Protein AF-0000000087721398 (afdb_homodimer)

Foldseek 3Di:
DPPPPPPPPPPPPPPPDPDPPVPPPVVVVVVVVVVVVVVVVQCVVPVCRVVVLVVQQAAQEEEQEEPDPLCDPCVLVVHDRRHYHYDYYQLSAAAQVPPSNVVSLLCNCPPNNHQEYEREYEAPRPLLLQLPDPPHPDDDVSVVVSVVLVVLCVVCVVVLVVDDSSVSSLLSSLLRQLLRLLNSCPHPSNQVCLVVVRNHFYFYWYAYSVVSDIDTQDDGDGHCVVQPHPPHDSVVSQLVSQQPQSVVVSHRRNPPPPPPVPPPPPPPDDDPDDPDPPPPPPDVPD/DPPPPPPPPPPPPPPDDPDPPVPPPVVVVVVVVVVVVVVVVQCVVPVCRVVVLVVQQAAQEEEQEEPDPLCDPCVLVVHDRRHYHYDYYQLSAAAQVPPSNVVSLLCNCPPNNHQEYEREYEAPRPLLLQLPDPPGPDDDVSVVVSVVLVVLCVVCVVVLVVDDSRVSSRLSSLLRQLLRLLNSCPHPSNQVCLVVVRNHFYFYWYAYSVVSDIDTQDDGDGHCVVQPNPPHDSVVSQLVSQQPQPVVVSHRRNPPPPPPPPPPPPPPDDDPDDPPPVPPPPPVPD

Structure (mmCIF, N/CA/C/O backbone):
data_AF-0000000087721398-model_v1
#
loop_
_entity.id
_entity.type
_entity.pdbx_description
1 polymer 'Carbonic anhydrase'
#
loop_
_atom_site.group_PDB
_atom_site.id
_atom_site.type_symbol
_atom_site.label_atom_id
_atom_site.label_alt_id
_atom_site.label_comp_id
_atom_site.label_asym_id
_atom_site.label_entity_id
_atom_site.label_seq_id
_atom_site.pdbx_PDB_ins_code
_atom_site.Cartn_x
_atom_site.Cartn_y
_atom_site.Cartn_z
_atom_site.occupancy
_atom_site.B_iso_or_equiv
_atom_site.auth_seq_id
_atom_site.auth_comp_id
_atom_site.auth_asym_id
_atom_site.auth_atom_id
_atom_site.pdbx_PDB_model_num
ATOM 1 N N . MET A 1 1 ? 74.062 40.688 -13.508 1 25.5 1 MET A N 1
ATOM 2 C CA . MET A 1 1 ? 72.938 41.281 -12.844 1 25.5 1 MET A CA 1
ATOM 3 C C . MET A 1 1 ? 71.625 40.719 -13.43 1 25.5 1 MET A C 1
ATOM 5 O O . MET A 1 1 ? 71.125 41.25 -14.422 1 25.5 1 MET A O 1
ATOM 9 N N . ALA A 1 2 ? 71.625 39.344 -13.547 1 29.17 2 ALA A N 1
ATOM 10 C CA . ALA A 1 2 ? 70.625 38.469 -14.156 1 29.17 2 ALA A CA 1
ATOM 11 C C . ALA A 1 2 ? 69.25 38.625 -13.516 1 29.17 2 ALA A C 1
ATOM 13 O O . ALA A 1 2 ? 69.125 38.5 -12.297 1 29.17 2 ALA A O 1
ATOM 14 N N . ARG A 1 3 ? 68.5 39.625 -14.047 1 23.67 3 ARG A N 1
ATOM 15 C CA . ARG A 1 3 ? 67.125 39.938 -13.648 1 23.67 3 ARG A CA 1
ATOM 16 C C . ARG A 1 3 ? 66.25 38.688 -13.609 1 23.67 3 ARG A C 1
ATOM 18 O O . ARG A 1 3 ? 66.062 38.031 -14.633 1 23.67 3 ARG A O 1
ATOM 25 N N . LYS A 1 4 ? 66.375 37.938 -12.516 1 28.09 4 LYS A N 1
ATOM 26 C CA . LYS A 1 4 ? 65.5 36.844 -12.07 1 28.09 4 LYS A CA 1
ATOM 27 C C . LYS A 1 4 ? 64 37.219 -12.195 1 28.09 4 LYS A C 1
ATOM 29 O O . LYS A 1 4 ? 63.562 38.156 -11.57 1 28.09 4 LYS A O 1
ATOM 34 N N . ARG A 1 5 ? 63.531 37.094 -13.477 1 26.2 5 ARG A N 1
ATOM 35 C CA . ARG A 1 5 ? 62.125 37.375 -13.703 1 26.2 5 ARG A CA 1
ATOM 36 C C . ARG A 1 5 ? 61.25 36.719 -12.633 1 26.2 5 ARG A C 1
ATOM 38 O O . ARG A 1 5 ? 61.406 35.531 -12.336 1 26.2 5 ARG A O 1
ATOM 45 N N . ALA A 1 6 ? 60.844 37.5 -11.641 1 27.28 6 ALA A N 1
ATOM 46 C CA . ALA A 1 6 ? 59.875 37.219 -10.594 1 27.28 6 ALA A CA 1
ATOM 47 C C . ALA A 1 6 ? 58.594 36.656 -11.172 1 27.28 6 ALA A C 1
ATOM 49 O O . ALA A 1 6 ? 57.812 37.375 -11.805 1 27.28 6 ALA A O 1
ATOM 50 N N . LYS A 1 7 ? 58.719 35.406 -11.875 1 27.97 7 LYS A N 1
ATOM 51 C CA . LYS A 1 7 ? 57.469 34.781 -12.312 1 27.97 7 LYS A CA 1
ATOM 52 C C . LYS A 1 7 ? 56.438 34.812 -11.203 1 27.97 7 LYS A C 1
ATOM 54 O O . LYS A 1 7 ? 56.656 34.312 -10.109 1 27.97 7 LYS A O 1
ATOM 59 N N . THR A 1 8 ? 55.719 35.938 -11.055 1 24.97 8 THR A N 1
ATOM 60 C CA . THR A 1 8 ? 54.562 36.062 -10.156 1 24.97 8 THR A CA 1
ATOM 61 C C . THR A 1 8 ? 53.625 34.844 -10.289 1 24.97 8 THR A C 1
ATOM 63 O O . THR A 1 8 ? 53.094 34.594 -11.359 1 24.97 8 THR A O 1
ATOM 66 N N . GLU A 1 9 ? 53.969 33.781 -9.68 1 24.67 9 GLU A N 1
ATOM 67 C CA . GLU A 1 9 ? 53.094 32.625 -9.523 1 24.67 9 GLU A CA 1
ATOM 68 C C . GLU A 1 9 ? 51.719 33.031 -9.039 1 24.67 9 GLU A C 1
ATOM 70 O O . GLU A 1 9 ? 51.562 33.5 -7.906 1 24.67 9 GLU A O 1
ATOM 75 N N . ALA A 1 10 ? 50.906 33.75 -9.859 1 26.8 10 ALA A N 1
ATOM 76 C CA . ALA A 1 10 ? 49.531 33.906 -9.391 1 26.8 10 ALA A CA 1
ATOM 77 C C . ALA A 1 10 ? 49 32.562 -8.906 1 26.8 10 ALA A C 1
ATOM 79 O O . ALA A 1 10 ? 49.031 31.562 -9.625 1 26.8 10 ALA A O 1
ATOM 80 N N . ALA A 1 11 ? 48.969 32.312 -7.629 1 25.45 11 ALA A N 1
ATOM 81 C CA . ALA A 1 11 ? 48.312 31.234 -6.93 1 25.45 11 ALA A CA 1
ATOM 82 C C . ALA A 1 11 ? 46.906 30.969 -7.512 1 25.45 11 ALA A C 1
ATOM 84 O O . ALA A 1 11 ? 46.062 31.875 -7.574 1 25.45 11 ALA A O 1
ATOM 85 N N . ALA A 1 12 ? 46.781 30.141 -8.492 1 30.55 12 ALA A N 1
ATOM 86 C CA . ALA A 1 12 ? 45.469 29.672 -8.945 1 30.55 12 ALA A CA 1
ATOM 87 C C . ALA A 1 12 ? 44.5 29.531 -7.77 1 30.55 12 ALA A C 1
ATOM 89 O O . ALA A 1 12 ? 44.781 28.797 -6.816 1 30.55 12 ALA A O 1
ATOM 90 N N . GLN A 1 13 ? 43.812 30.562 -7.289 1 24.61 13 GLN A N 1
ATOM 91 C CA . GLN A 1 13 ? 42.75 30.484 -6.305 1 24.61 13 GLN A CA 1
ATOM 92 C C . GLN A 1 13 ? 41.906 29.234 -6.535 1 24.61 13 GLN A C 1
ATOM 94 O O . GLN A 1 13 ? 41.375 29.031 -7.637 1 24.61 13 GLN A O 1
ATOM 99 N N . GLN A 1 14 ? 42.25 28.109 -5.957 1 26.94 14 GLN A N 1
ATOM 100 C CA . GLN A 1 14 ? 41.438 26.891 -5.926 1 26.94 14 GLN A CA 1
ATOM 101 C C . GLN A 1 14 ? 39.969 27.219 -5.688 1 26.94 14 GLN A C 1
ATOM 103 O O . GLN A 1 14 ? 39.594 27.781 -4.656 1 26.94 14 GLN A O 1
ATOM 108 N N . GLU A 1 15 ? 39.25 27.609 -6.711 1 31.16 15 GLU A N 1
ATOM 109 C CA . GLU A 1 15 ? 37.781 27.75 -6.551 1 31.16 15 GLU A CA 1
ATOM 110 C C . GLU A 1 15 ? 37.219 26.672 -5.621 1 31.16 15 GLU A C 1
ATOM 112 O O . GLU A 1 15 ? 37.594 25.5 -5.715 1 31.16 15 GLU A O 1
ATOM 117 N N . ALA A 1 16 ? 36.781 27.094 -4.391 1 32.25 16 ALA A N 1
ATOM 118 C CA . ALA A 1 16 ? 36.156 26.219 -3.402 1 32.25 16 ALA A CA 1
ATOM 119 C C . ALA A 1 16 ? 35.188 25.234 -4.07 1 32.25 16 ALA A C 1
ATOM 121 O O . ALA A 1 16 ? 34.531 25.578 -5.059 1 32.25 16 ALA A O 1
ATOM 122 N N . PRO A 1 17 ? 35.469 23.953 -3.9 1 33.12 17 PRO A N 1
ATOM 123 C CA . PRO A 1 17 ? 34.531 23 -4.492 1 33.12 17 PRO A CA 1
ATOM 124 C C . PRO A 1 17 ? 33.094 23.422 -4.277 1 33.12 17 PRO A C 1
ATOM 126 O O . PRO A 1 17 ? 32.781 24.156 -3.33 1 33.12 17 PRO A O 1
ATOM 129 N N . PRO A 1 18 ? 32.312 23.578 -5.305 1 34.03 18 PRO A N 1
ATOM 130 C CA . PRO A 1 18 ? 30.938 23.984 -5.035 1 34.03 18 PRO A CA 1
ATOM 131 C C . PRO A 1 18 ? 30.391 23.391 -3.738 1 34.03 18 PRO A C 1
ATOM 133 O O . PRO A 1 18 ? 30.844 22.328 -3.305 1 34.03 18 PRO A O 1
ATOM 136 N N . SER A 1 19 ? 30.172 24.188 -2.672 1 30.55 19 SER A N 1
ATOM 137 C CA . SER A 1 19 ? 29.641 23.828 -1.362 1 30.55 19 SER A CA 1
ATOM 138 C C . SER A 1 19 ? 28.625 22.703 -1.471 1 30.55 19 SER A C 1
ATOM 140 O O . SER A 1 19 ? 27.781 22.703 -2.367 1 30.55 19 SER A O 1
ATOM 142 N N . GLU A 1 20 ? 28.891 21.578 -0.904 1 34.34 20 GLU A N 1
ATOM 143 C CA . GLU A 1 20 ? 28.312 20.234 -0.76 1 34.34 20 GLU A CA 1
ATOM 144 C C . GLU A 1 20 ? 26.828 20.312 -0.43 1 34.34 20 GLU A C 1
ATOM 146 O O . GLU A 1 20 ? 26.094 19.328 -0.626 1 34.34 20 GLU A O 1
ATOM 151 N N . GLY A 1 21 ? 26.422 21.172 0.484 1 34.09 21 GLY A N 1
ATOM 152 C CA . GLY A 1 21 ? 25.188 21.141 1.258 1 34.09 21 GLY A CA 1
ATOM 153 C C . GLY A 1 21 ? 23.953 21.375 0.415 1 34.09 21 GLY A C 1
ATOM 154 O O . GLY A 1 21 ? 22.859 21.562 0.951 1 34.09 21 GLY A O 1
ATOM 155 N N . MET A 1 22 ? 24.125 22.047 -0.587 1 34.81 22 MET A N 1
ATOM 156 C CA . MET A 1 22 ? 22.891 22.344 -1.292 1 34.81 22 MET A CA 1
ATOM 157 C C . MET A 1 22 ? 22.125 21.047 -1.617 1 34.81 22 MET A C 1
ATOM 159 O O . MET A 1 22 ? 22.328 20.469 -2.68 1 34.81 22 MET A O 1
ATOM 163 N N . PHE A 1 23 ? 22.078 19.984 -0.719 1 39.59 23 PHE A N 1
ATOM 164 C CA . PHE A 1 23 ? 21.344 18.719 -0.655 1 39.59 23 PHE A CA 1
ATOM 165 C C . PHE A 1 23 ? 19.969 18.875 -1.292 1 39.59 23 PHE A C 1
ATOM 167 O O . PHE A 1 23 ? 19.359 19.938 -1.242 1 39.59 23 PHE A O 1
ATOM 174 N N . ASP A 1 24 ? 19.531 18 -2.262 1 48.53 24 ASP A N 1
ATOM 175 C CA . ASP A 1 24 ? 18.656 18 -3.436 1 48.53 24 ASP A CA 1
ATOM 176 C C . ASP A 1 24 ? 17.203 18.234 -3.041 1 48.53 24 ASP A C 1
ATOM 178 O O . ASP A 1 24 ? 16.469 17.297 -2.734 1 48.53 24 ASP A O 1
ATOM 182 N N . HIS A 1 25 ? 16.859 19.203 -2.203 1 59.44 25 HIS A N 1
ATOM 183 C CA . HIS A 1 25 ? 15.539 19.828 -2.225 1 59.44 25 HIS A CA 1
ATOM 184 C C . HIS A 1 25 ? 14.945 19.828 -3.631 1 59.44 25 HIS A C 1
ATOM 186 O O . HIS A 1 25 ? 13.727 19.891 -3.795 1 59.44 25 HIS A O 1
ATOM 192 N N . ARG A 1 26 ? 15.805 19.453 -4.422 1 66.25 26 ARG A N 1
ATOM 193 C CA . ARG A 1 26 ? 15.438 19.531 -5.832 1 66.25 26 ARG A CA 1
ATOM 194 C C . ARG A 1 26 ? 14.547 18.375 -6.227 1 66.25 26 ARG A C 1
ATOM 196 O O . ARG A 1 26 ? 13.625 18.531 -7.035 1 66.25 26 ARG A O 1
ATOM 203 N N . SER A 1 27 ? 14.805 17.281 -5.391 1 81.06 27 SER A N 1
ATOM 204 C CA . SER A 1 27 ? 14.023 16.125 -5.797 1 81.06 27 SER A CA 1
ATOM 205 C C . SER A 1 27 ? 12.562 16.266 -5.387 1 81.06 27 SER A C 1
ATOM 207 O O . SER A 1 27 ? 11.656 16.016 -6.188 1 81.06 27 SER A O 1
ATOM 209 N N . LEU A 1 28 ? 12.344 16.797 -4.18 1 87.25 28 LEU A N 1
ATOM 210 C CA . LEU A 1 28 ? 10.961 16.953 -3.764 1 87.25 28 LEU A CA 1
ATOM 211 C C . LEU A 1 28 ? 10.289 18.094 -4.535 1 87.25 28 LEU A C 1
ATOM 213 O O . LEU A 1 28 ? 9.117 17.984 -4.902 1 87.25 28 LEU A O 1
ATOM 217 N N . ASP A 1 29 ? 11.086 19.125 -4.727 1 89.62 29 ASP A N 1
ATOM 218 C CA . ASP A 1 29 ? 10.531 20.25 -5.473 1 89.62 29 ASP A CA 1
ATOM 219 C C . ASP A 1 29 ? 10.062 19.812 -6.859 1 89.62 29 ASP A C 1
ATOM 221 O O . ASP A 1 29 ? 9 20.219 -7.32 1 89.62 29 ASP A O 1
ATOM 225 N N . ARG A 1 30 ? 10.852 19.031 -7.457 1 91.12 30 ARG A N 1
ATOM 226 C CA . ARG A 1 30 ? 10.484 18.5 -8.766 1 91.12 30 ARG A CA 1
ATOM 227 C C . ARG A 1 30 ? 9.227 17.641 -8.672 1 91.12 30 ARG A C 1
ATOM 229 O O . ARG A 1 30 ? 8.359 17.703 -9.547 1 91.12 30 ARG A O 1
ATOM 236 N N . LEU A 1 31 ? 9.141 16.906 -7.641 1 94 31 LEU A N 1
ATOM 237 C CA . LEU A 1 31 ? 7.977 16.047 -7.43 1 94 31 LEU A CA 1
ATOM 238 C C . LEU A 1 31 ? 6.723 16.891 -7.211 1 94 31 LEU A C 1
ATOM 240 O O . LEU A 1 31 ? 5.66 16.578 -7.762 1 94 31 LEU A O 1
ATOM 244 N N . LEU A 1 32 ? 6.859 17.938 -6.414 1 94.81 32 LEU A N 1
ATOM 245 C CA . LEU A 1 32 ? 5.723 18.797 -6.145 1 94.81 32 LEU A CA 1
ATOM 246 C C . LEU A 1 32 ? 5.305 19.562 -7.402 1 94.81 32 LEU A C 1
ATOM 248 O O . LEU A 1 32 ? 4.117 19.812 -7.613 1 94.81 32 LEU A O 1
ATOM 252 N N . GLU A 1 33 ? 6.258 19.938 -8.18 1 95.31 33 GLU A N 1
ATOM 253 C CA . GLU A 1 33 ? 5.949 20.562 -9.469 1 95.31 33 GLU A CA 1
ATOM 254 C C . GLU A 1 33 ? 5.195 19.594 -10.375 1 95.31 33 GLU A C 1
ATOM 256 O O . GLU A 1 33 ? 4.258 20 -11.07 1 95.31 33 GLU A O 1
ATOM 261 N N . SER A 1 34 ? 5.633 18.375 -10.367 1 96.06 34 SER A N 1
ATOM 262 C CA . SER A 1 34 ? 4.934 17.344 -11.133 1 96.06 34 SER A CA 1
ATOM 263 C C . SER A 1 34 ? 3.494 17.188 -10.648 1 96.06 34 SER A C 1
ATOM 265 O O . SER A 1 34 ? 2.58 17.031 -11.461 1 96.06 34 SER A O 1
ATOM 267 N N . ASN A 1 35 ? 3.305 17.219 -9.391 1 97.44 35 ASN A N 1
ATOM 268 C CA . ASN A 1 35 ? 1.964 17.156 -8.82 1 97.44 35 ASN A CA 1
ATOM 269 C C . ASN A 1 35 ? 1.1 18.328 -9.297 1 97.44 35 ASN A C 1
ATOM 271 O O . ASN A 1 35 ? -0.054 18.125 -9.68 1 97.44 35 ASN A O 1
ATOM 275 N N . ARG A 1 36 ? 1.667 19.484 -9.273 1 97.19 36 ARG A N 1
ATOM 276 C CA . ARG A 1 36 ? 0.929 20.672 -9.719 1 97.19 36 ARG A CA 1
ATOM 277 C C . ARG A 1 36 ? 0.527 20.547 -11.18 1 97.19 36 ARG A C 1
ATOM 279 O O . ARG A 1 36 ? -0.594 20.906 -11.555 1 97.19 36 ARG A O 1
ATOM 286 N N . ARG A 1 37 ? 1.386 20.062 -11.961 1 96.88 37 ARG A N 1
ATOM 287 C CA . ARG A 1 37 ? 1.103 19.875 -13.383 1 96.88 37 ARG A CA 1
ATOM 288 C C . ARG A 1 37 ? 0 18.844 -13.594 1 96.88 37 ARG A C 1
ATOM 290 O O . ARG A 1 37 ? -0.886 19.047 -14.43 1 96.88 37 ARG A O 1
ATOM 297 N N . TRP A 1 38 ? 0.134 17.75 -12.852 1 96 38 TRP A N 1
ATOM 298 C CA . TRP A 1 38 ? -0.894 16.719 -12.938 1 96 38 TRP A CA 1
ATOM 299 C C . TRP A 1 38 ? -2.262 17.281 -12.562 1 96 38 TRP A C 1
ATOM 301 O O . TRP A 1 38 ? -3.24 17.078 -13.289 1 96 38 TRP A O 1
ATOM 311 N N . ALA A 1 39 ? -2.326 17.969 -11.469 1 96.62 39 ALA A N 1
ATOM 312 C CA . ALA A 1 39 ? -3.59 18.531 -11 1 96.62 39 ALA A CA 1
ATOM 313 C C . ALA A 1 39 ? -4.184 19.5 -12.031 1 96.62 39 ALA A C 1
ATOM 315 O O . ALA A 1 39 ? -5.379 19.438 -12.336 1 96.62 39 ALA A O 1
ATOM 316 N N . ALA A 1 40 ? -3.311 20.328 -12.547 1 96.81 40 ALA A N 1
ATOM 317 C CA . ALA A 1 40 ? -3.75 21.281 -13.57 1 96.81 40 ALA A CA 1
ATOM 318 C C . ALA A 1 40 ? -4.289 20.562 -14.797 1 96.81 40 ALA A C 1
ATOM 320 O O . ALA A 1 40 ? -5.293 20.984 -15.383 1 96.81 40 ALA A O 1
ATOM 321 N N . SER A 1 41 ? -3.65 19.5 -15.172 1 96.19 41 SER A N 1
ATOM 322 C CA . SER A 1 41 ? -4.066 18.75 -16.344 1 96.19 41 SER A CA 1
ATOM 323 C C . SER A 1 41 ? -5.426 18.078 -16.125 1 96.19 41 SER A C 1
ATOM 325 O O . SER A 1 41 ? -6.223 17.969 -17.062 1 96.19 41 SER A O 1
ATOM 327 N N . GLN A 1 42 ? -5.672 17.609 -14.938 1 94.56 42 GLN A N 1
ATOM 328 C CA . GLN A 1 42 ? -6.965 17.016 -14.625 1 94.56 42 GLN A CA 1
ATOM 329 C C . GLN A 1 42 ? -8.086 18.031 -14.734 1 94.56 42 GLN A C 1
ATOM 331 O O . GLN A 1 42 ? -9.148 17.75 -15.297 1 94.56 42 GLN A O 1
ATOM 336 N N . LEU A 1 43 ? -7.84 19.219 -14.211 1 95.06 43 LEU A N 1
ATOM 337 C CA . LEU A 1 43 ? -8.836 20.281 -14.242 1 95.06 43 LEU A CA 1
ATOM 338 C C . LEU A 1 43 ? -9.078 20.766 -15.672 1 95.06 43 LEU A C 1
ATOM 340 O O . LEU A 1 43 ? -10.195 21.125 -16.031 1 95.06 43 LEU A O 1
ATOM 344 N N . GLU A 1 44 ? -8.023 20.812 -16.453 1 96.75 44 GLU A N 1
ATOM 345 C CA . GLU A 1 44 ? -8.156 21.203 -17.844 1 96.75 44 GLU A CA 1
ATOM 346 C C . GLU A 1 44 ? -9.023 20.203 -18.609 1 96.75 44 GLU A C 1
ATOM 348 O O . GLU A 1 44 ? -9.836 20.594 -19.453 1 96.75 44 GLU A O 1
ATOM 353 N N . ALA A 1 45 ? -8.828 18.969 -18.281 1 94.88 45 ALA A N 1
ATOM 354 C CA . ALA A 1 45 ? -9.594 17.922 -18.953 1 94.88 45 ALA A CA 1
ATOM 355 C C . ALA A 1 45 ? -11.023 17.875 -18.438 1 94.88 45 ALA A C 1
ATOM 357 O O . ALA A 1 45 ? -11.961 17.625 -19.203 1 94.88 45 ALA A O 1
ATOM 358 N N . ASP A 1 46 ? -11.18 18.094 -17.156 1 95.56 46 ASP A N 1
ATOM 359 C CA . ASP A 1 46 ? -12.484 18.062 -16.484 1 95.56 46 ASP A CA 1
ATOM 360 C C . ASP A 1 46 ? -12.508 19.016 -15.289 1 95.56 46 ASP A C 1
ATOM 362 O O . ASP A 1 46 ? -12.078 18.641 -14.188 1 95.56 46 ASP A O 1
ATOM 366 N N . PRO A 1 47 ? -13.133 20.141 -15.375 1 95.56 47 PRO A N 1
ATOM 367 C CA . PRO A 1 47 ? -13.141 21.141 -14.305 1 95.56 47 PRO A CA 1
ATOM 368 C C . PRO A 1 47 ? -13.797 20.625 -13.023 1 95.56 47 PRO A C 1
ATOM 370 O O . PRO A 1 47 ? -13.602 21.203 -11.953 1 95.56 47 PRO A O 1
ATOM 373 N N . GLN A 1 48 ? -14.594 19.578 -13.234 1 95.31 48 GLN A N 1
ATOM 374 C CA . GLN A 1 48 ? -15.305 19.078 -12.07 1 95.31 48 GLN A CA 1
ATOM 375 C C . GLN A 1 48 ? -14.617 17.828 -11.508 1 95.31 48 GLN A C 1
ATOM 377 O O . GLN A 1 48 ? -15.164 17.156 -10.641 1 95.31 48 GLN A O 1
ATOM 382 N N . PHE A 1 49 ? -13.43 17.531 -11.977 1 93.69 49 PHE A N 1
ATOM 383 C CA . PHE A 1 49 ? -12.727 16.281 -11.656 1 93.69 49 PHE A CA 1
ATOM 384 C C . PHE A 1 49 ? -12.617 16.094 -10.148 1 93.69 49 PHE A C 1
ATOM 386 O O . PHE A 1 49 ? -13.047 15.078 -9.617 1 93.69 49 PHE A O 1
ATOM 393 N N . PHE A 1 50 ? -12.102 17.047 -9.422 1 94.75 50 PHE A N 1
ATOM 394 C CA . PHE A 1 50 ? -11.828 16.906 -7.996 1 94.75 50 PHE A CA 1
ATOM 395 C C . PHE A 1 50 ? -13.125 16.984 -7.188 1 94.75 50 PHE A C 1
ATOM 397 O O . PHE A 1 50 ? -13.25 16.328 -6.152 1 94.75 50 PHE A O 1
ATOM 404 N N . LYS A 1 51 ? -14.109 17.734 -7.625 1 93.38 51 LYS A N 1
ATOM 405 C CA . LYS A 1 51 ? -15.414 17.75 -6.965 1 93.38 51 LYS A CA 1
ATOM 406 C C . LYS A 1 51 ? -16.062 16.375 -6.984 1 93.38 51 LYS A C 1
ATOM 408 O O . LYS A 1 51 ? -16.578 15.906 -5.965 1 93.38 51 LYS A O 1
ATOM 413 N N . ARG A 1 52 ? -15.922 15.758 -8.086 1 92.12 52 ARG A N 1
ATOM 414 C CA . ARG A 1 52 ? -16.469 14.414 -8.219 1 92.12 52 ARG A CA 1
ATOM 415 C C . ARG A 1 52 ? -15.688 13.406 -7.383 1 92.12 52 ARG A C 1
ATOM 417 O O . ARG A 1 52 ? -16.266 12.484 -6.809 1 92.12 52 ARG A O 1
ATOM 424 N N . LEU A 1 53 ? -14.469 13.617 -7.348 1 91.5 53 LEU A N 1
ATOM 425 C CA . LEU A 1 53 ? -13.609 12.703 -6.598 1 91.5 53 LEU A CA 1
ATOM 426 C C . LEU A 1 53 ? -13.93 12.758 -5.109 1 91.5 53 LEU A C 1
ATOM 428 O O . LEU A 1 53 ? -13.977 11.719 -4.445 1 91.5 53 LEU A O 1
ATOM 432 N N . VAL A 1 54 ? -14.188 13.875 -4.578 1 90.06 54 VAL A N 1
ATOM 433 C CA . VAL A 1 54 ? -14.492 14.07 -3.164 1 90.06 54 VAL A CA 1
ATOM 434 C C . VAL A 1 54 ? -15.812 13.391 -2.824 1 90.06 54 VAL A C 1
ATOM 436 O O . VAL A 1 54 ? -15.961 12.805 -1.748 1 90.06 54 VAL A O 1
ATOM 439 N N . GLU A 1 55 ? -16.641 13.344 -3.744 1 86.44 55 GLU A N 1
ATOM 440 C CA . GLU A 1 55 ? -17.969 12.789 -3.516 1 86.44 55 GLU A CA 1
ATOM 441 C C . GLU A 1 55 ? -17.984 11.273 -3.723 1 86.44 55 GLU A C 1
ATOM 443 O O . GLU A 1 55 ? -18.859 10.578 -3.221 1 86.44 55 GLU A O 1
ATOM 448 N N . GLN A 1 56 ? -17.062 10.852 -4.445 1 76.38 56 GLN A N 1
ATOM 449 C CA . GLN A 1 56 ? -17.016 9.438 -4.809 1 76.38 56 GLN A CA 1
ATOM 450 C C . GLN A 1 56 ? -16.219 8.641 -3.779 1 76.38 56 GLN A C 1
ATOM 452 O O . GLN A 1 56 ? -14.984 8.727 -3.732 1 76.38 56 GLN A O 1
ATOM 457 N N . GLN A 1 57 ? -16.844 7.922 -2.906 1 68.44 57 GLN A N 1
ATOM 458 C CA . GLN A 1 57 ? -16.062 7.172 -1.929 1 68.44 57 GLN A CA 1
ATOM 459 C C . GLN A 1 57 ? -16.312 5.676 -2.049 1 68.44 57 GLN A C 1
ATOM 461 O O . GLN A 1 57 ? -16.078 4.922 -1.103 1 68.44 57 GLN A O 1
ATOM 466 N N . THR A 1 58 ? -16.672 5.23 -3.191 1 85.62 58 THR A N 1
ATOM 467 C CA . THR A 1 58 ? -17.016 3.814 -3.158 1 85.62 58 THR A CA 1
ATOM 468 C C . THR A 1 58 ? -16.234 3.037 -4.211 1 85.62 58 THR A C 1
ATOM 470 O O . THR A 1 58 ? -16.766 2.709 -5.273 1 85.62 58 THR A O 1
ATOM 473 N N . PRO A 1 59 ? -15.031 2.73 -3.881 1 93.75 59 PRO A N 1
ATOM 474 C CA . PRO A 1 59 ? -14.273 1.873 -4.797 1 93.75 59 PRO A CA 1
ATOM 475 C C . PRO A 1 59 ? -14.891 0.484 -4.949 1 93.75 59 PRO A C 1
ATOM 477 O O . PRO A 1 59 ? -15.516 -0.024 -4.016 1 93.75 59 PRO A O 1
ATOM 480 N N . GLU A 1 60 ? -14.703 -0.058 -6.125 1 93.12 60 GLU A N 1
ATOM 481 C CA . GLU A 1 60 ? -15.227 -1.393 -6.406 1 93.12 60 GLU A CA 1
ATOM 482 C C . GLU A 1 60 ? -14.25 -2.473 -5.953 1 93.12 60 GLU A C 1
ATOM 484 O O . GLU A 1 60 ? -14.656 -3.598 -5.652 1 93.12 60 GLU A O 1
ATOM 489 N N . PHE A 1 61 ? -13.008 -2.1 -5.887 1 96.81 61 PHE A N 1
ATOM 490 C CA . PHE A 1 61 ? -11.969 -3.107 -5.695 1 96.81 61 PHE A CA 1
ATOM 491 C C . PHE A 1 61 ? -11.141 -2.803 -4.457 1 96.81 61 PHE A C 1
ATOM 493 O O . PHE A 1 61 ? -10.938 -1.637 -4.109 1 96.81 61 PHE A O 1
ATOM 500 N N . LEU A 1 62 ? -10.719 -3.799 -3.766 1 98.25 62 LEU A N 1
ATOM 501 C CA . LEU A 1 62 ? -9.516 -3.771 -2.936 1 98.25 62 LEU A CA 1
ATOM 502 C C . LEU A 1 62 ? -8.367 -4.52 -3.613 1 98.25 62 LEU A C 1
ATOM 504 O O . LEU A 1 62 ? -8.531 -5.672 -4.016 1 98.25 62 LEU A O 1
ATOM 508 N N . TRP A 1 63 ? -7.297 -3.816 -3.791 1 98.62 63 TRP A N 1
ATOM 509 C CA . TRP A 1 63 ? -6.078 -4.391 -4.355 1 98.62 63 TRP A CA 1
ATOM 510 C C . TRP A 1 63 ? -5.039 -4.633 -3.266 1 98.62 63 TRP A C 1
ATOM 512 O O . TRP A 1 63 ? -4.637 -3.703 -2.564 1 98.62 63 TRP A O 1
ATOM 522 N N . ILE A 1 64 ? -4.633 -5.875 -3.074 1 98.81 64 ILE A N 1
ATOM 523 C CA . ILE A 1 64 ? -3.518 -6.254 -2.213 1 98.81 64 ILE A CA 1
ATOM 524 C C . ILE A 1 64 ? -2.324 -6.676 -3.068 1 98.81 64 ILE A C 1
ATOM 526 O O . ILE A 1 64 ? -2.354 -7.73 -3.709 1 98.81 64 ILE A O 1
ATOM 530 N N . GLY A 1 65 ? -1.265 -5.875 -3.074 1 98.69 65 GLY A N 1
ATOM 531 C CA . GLY A 1 65 ? -0.135 -6.137 -3.951 1 98.69 65 GLY A CA 1
ATOM 532 C C . GLY A 1 65 ? 1.205 -5.863 -3.295 1 98.69 65 GLY A C 1
ATOM 533 O O . GLY A 1 65 ? 1.264 -5.492 -2.121 1 98.69 65 GLY A O 1
ATOM 534 N N . CYS A 1 66 ? 2.223 -6.062 -4.066 1 98.56 66 CYS A N 1
ATOM 535 C CA . CYS A 1 66 ? 3.58 -5.852 -3.574 1 98.56 66 CYS A CA 1
ATOM 536 C C . CYS A 1 66 ? 3.936 -4.367 -3.58 1 98.56 66 CYS A C 1
ATOM 538 O O . CYS A 1 66 ? 3.479 -3.619 -4.445 1 98.56 66 CYS A O 1
ATOM 540 N N . SER A 1 67 ? 4.797 -3.955 -2.709 1 98.38 67 SER A N 1
ATOM 541 C CA . SER A 1 67 ? 5.305 -2.588 -2.635 1 98.38 67 SER A CA 1
ATOM 542 C C . SER A 1 67 ? 6.172 -2.254 -3.844 1 98.38 67 SER A C 1
ATOM 544 O O . SER A 1 67 ? 6.496 -1.089 -4.082 1 98.38 67 SER A O 1
ATOM 546 N N . ASP A 1 68 ? 6.523 -3.193 -4.66 1 97.31 68 ASP A N 1
ATOM 547 C CA . ASP A 1 68 ? 7.426 -3.043 -5.797 1 97.31 68 ASP A CA 1
ATOM 548 C C . ASP A 1 68 ? 7.012 -1.859 -6.672 1 97.31 68 ASP A C 1
ATOM 550 O O . ASP A 1 68 ? 5.836 -1.713 -7.012 1 97.31 68 ASP A O 1
ATOM 554 N N . SER A 1 69 ? 7.938 -1.068 -6.965 1 96.69 69 SER A N 1
ATOM 555 C CA . SER A 1 69 ? 7.699 0.172 -7.695 1 96.69 69 SER A CA 1
ATOM 556 C C . SER A 1 69 ? 7.188 -0.107 -9.109 1 96.69 69 SER A C 1
ATOM 558 O O . SER A 1 69 ? 6.617 0.775 -9.75 1 96.69 69 SER A O 1
ATOM 560 N N . ARG A 1 70 ? 7.41 -1.229 -9.594 1 95.75 70 ARG A N 1
ATOM 561 C CA . ARG A 1 70 ? 7.141 -1.552 -10.992 1 95.75 70 ARG A CA 1
ATOM 562 C C . ARG A 1 70 ? 5.734 -2.111 -11.164 1 95.75 70 ARG A C 1
ATOM 564 O O . ARG A 1 70 ? 5.309 -2.398 -12.289 1 95.75 70 ARG A O 1
ATOM 571 N N . VAL A 1 71 ? 4.93 -2.15 -10.047 1 96.06 71 VAL A N 1
ATOM 572 C CA . VAL A 1 71 ? 3.604 -2.752 -10.133 1 96.06 71 VAL A CA 1
ATOM 573 C C . VAL A 1 71 ? 2.566 -1.806 -9.539 1 96.06 71 VAL A C 1
ATOM 575 O O . VAL A 1 71 ? 1.803 -2.193 -8.648 1 96.06 71 VAL A O 1
ATOM 578 N N . PRO A 1 72 ? 2.414 -0.614 -10.023 1 96.31 72 PRO A N 1
ATOM 579 C CA . PRO A 1 72 ? 1.381 0.298 -9.531 1 96.31 72 PRO A CA 1
ATOM 580 C C . PRO A 1 72 ? -0.021 -0.094 -9.992 1 96.31 72 PRO A C 1
ATOM 582 O O . PRO A 1 72 ? -0.319 -0.041 -11.188 1 96.31 72 PRO A O 1
ATOM 585 N N . ALA A 1 73 ? -0.855 -0.371 -9.109 1 96.19 73 ALA A N 1
ATOM 586 C CA . ALA A 1 73 ? -2.162 -0.976 -9.352 1 96.19 73 ALA A CA 1
ATOM 587 C C . ALA A 1 73 ? -2.982 -0.133 -10.328 1 96.19 73 ALA A C 1
ATOM 589 O O . ALA A 1 73 ? -3.475 -0.642 -11.336 1 96.19 73 ALA A O 1
ATOM 590 N N . ASN A 1 74 ? -3.129 1.2 -10.094 1 95.56 74 ASN A N 1
ATOM 591 C CA . ASN A 1 74 ? -3.971 2.062 -10.914 1 95.56 74 ASN A CA 1
ATOM 592 C C . ASN A 1 74 ? -3.502 2.084 -12.367 1 95.56 74 ASN A C 1
ATOM 594 O O . ASN A 1 74 ? -4.309 1.93 -13.289 1 95.56 74 ASN A O 1
ATOM 598 N N . GLN A 1 75 ? -2.256 2.176 -12.547 1 93.69 75 GLN A N 1
ATOM 599 C CA . GLN A 1 75 ? -1.714 2.307 -13.898 1 93.69 75 GLN A CA 1
ATOM 600 C C . GLN A 1 75 ? -1.831 0.995 -14.672 1 93.69 75 GLN A C 1
ATOM 602 O O . GLN A 1 75 ? -2.367 0.967 -15.781 1 93.69 75 GLN A O 1
ATOM 607 N N . ILE A 1 76 ? -1.455 -0.097 -14.055 1 94.88 76 ILE A N 1
ATOM 608 C CA . ILE A 1 76 ? -1.352 -1.341 -14.812 1 94.88 76 ILE A CA 1
ATOM 609 C C . ILE A 1 76 ? -2.746 -1.909 -15.062 1 94.88 76 ILE A C 1
ATOM 611 O O . ILE A 1 76 ? -2.941 -2.713 -15.977 1 94.88 76 ILE A O 1
ATOM 615 N N . MET A 1 77 ? -3.68 -1.421 -14.242 1 95.69 77 MET A N 1
ATOM 616 C CA . MET A 1 77 ? -5.039 -1.928 -14.414 1 95.69 77 MET A CA 1
ATOM 617 C C . MET A 1 77 ? -5.918 -0.894 -15.109 1 95.69 77 MET A C 1
ATOM 619 O O . MET A 1 77 ? -7.113 -1.125 -15.312 1 95.69 77 MET A O 1
ATOM 623 N N . GLY A 1 78 ? -5.387 0.241 -15.391 1 92.19 78 GLY A N 1
ATOM 624 C CA . GLY A 1 78 ? 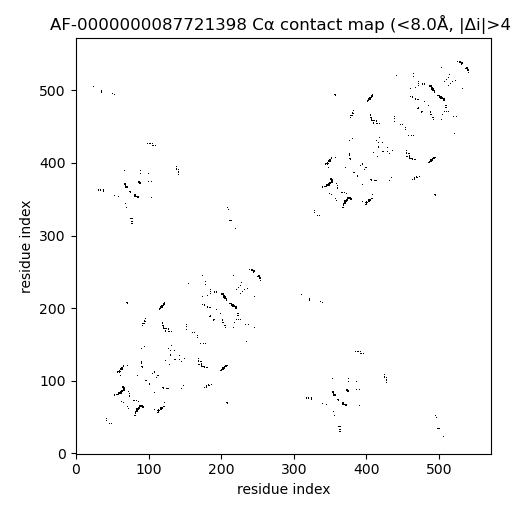-6.137 1.278 -16.078 1 92.19 78 GLY A CA 1
ATOM 625 C C . GLY A 1 78 ? -7.258 1.858 -15.242 1 92.19 78 GLY A C 1
ATOM 626 O O . GLY A 1 78 ? -8.359 2.096 -15.75 1 92.19 78 GLY A O 1
ATOM 627 N N . LEU A 1 79 ? -7.051 2.016 -13.992 1 93.12 79 LEU A N 1
ATOM 628 C CA . LEU A 1 79 ? -8.07 2.514 -13.078 1 93.12 79 LEU A CA 1
ATOM 629 C C . LEU A 1 79 ? -7.82 3.977 -12.727 1 93.12 79 LEU A C 1
ATOM 631 O O . LEU A 1 79 ? -6.672 4.395 -12.562 1 93.12 79 LEU A O 1
ATOM 635 N N . SER A 1 80 ? -8.836 4.719 -12.578 1 91.12 80 SER A N 1
ATOM 636 C CA . SER A 1 80 ? -8.773 6.121 -12.18 1 91.12 80 SER A CA 1
ATOM 637 C C . SER A 1 80 ? -8.773 6.262 -10.664 1 91.12 80 SER A C 1
ATOM 639 O O . SER A 1 80 ? -9.156 5.332 -9.945 1 91.12 80 SER A O 1
ATOM 641 N N . PRO A 1 81 ? -8.289 7.441 -10.18 1 93.31 81 PRO A N 1
ATOM 642 C CA . PRO A 1 81 ? -8.438 7.688 -8.742 1 93.31 81 PRO A CA 1
ATOM 643 C C . PRO A 1 81 ? -9.875 7.488 -8.258 1 93.31 81 PRO A C 1
ATOM 645 O O . PRO A 1 81 ? -10.82 7.914 -8.93 1 93.31 81 PRO A O 1
ATOM 648 N N . GLY A 1 82 ? -10.047 6.77 -7.219 1 93.69 82 GLY A N 1
ATOM 649 C CA . GLY A 1 82 ? -11.359 6.539 -6.645 1 93.69 82 GLY A CA 1
ATOM 650 C C . GLY A 1 82 ? -11.898 5.148 -6.926 1 93.69 82 GLY A C 1
ATOM 651 O O . GLY A 1 82 ? -12.867 4.715 -6.293 1 93.69 82 GLY A O 1
ATOM 652 N N . GLU A 1 83 ? -11.188 4.363 -7.703 1 94.06 83 GLU A N 1
ATOM 653 C CA . GLU A 1 83 ? -11.797 3.129 -8.188 1 94.06 83 GLU A CA 1
ATOM 654 C C . GLU A 1 83 ? -11.242 1.912 -7.457 1 94.06 83 GLU A C 1
ATOM 656 O O . GLU A 1 83 ? -11.836 0.833 -7.496 1 94.06 83 GLU A O 1
ATOM 661 N N . VAL A 1 84 ? -10.102 2.107 -6.836 1 96.62 84 VAL A N 1
ATOM 662 C CA . VAL A 1 84 ? -9.492 0.934 -6.215 1 96.62 84 VAL A CA 1
ATOM 663 C C . VAL A 1 84 ? -8.8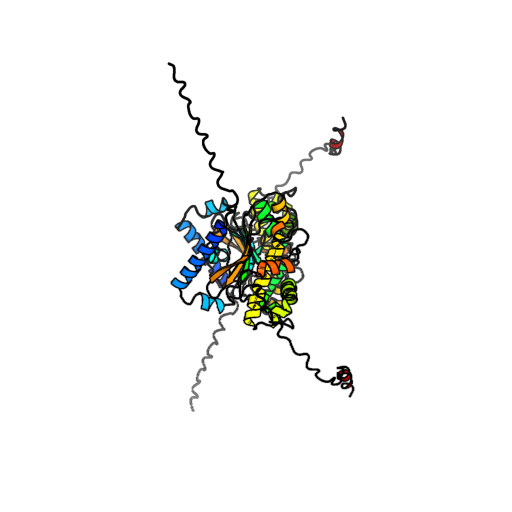28 1.331 -4.895 1 96.62 84 VAL A C 1
ATOM 665 O O . VAL A 1 84 ? -7.988 2.23 -4.859 1 96.62 84 VAL A O 1
ATOM 668 N N . PHE A 1 85 ? -9.359 0.738 -3.777 1 98.06 85 PHE A N 1
ATOM 669 C CA . PHE A 1 85 ? -8.688 0.78 -2.48 1 98.06 85 PHE A CA 1
ATOM 670 C C . PHE A 1 85 ? -7.453 -0.11 -2.48 1 98.06 85 PHE A C 1
ATOM 672 O O . PHE A 1 85 ? -7.473 -1.213 -3.031 1 98.06 85 PHE A O 1
ATOM 679 N N . VAL A 1 86 ? -6.234 0.37 -1.881 1 98.56 86 VAL A N 1
ATOM 680 C CA . VAL A 1 86 ? -4.984 -0.324 -2.168 1 98.56 86 VAL A CA 1
ATOM 681 C C . VAL A 1 86 ? -4.219 -0.572 -0.87 1 98.56 86 VAL A C 1
ATOM 683 O O . VAL A 1 86 ? -4.09 0.33 -0.038 1 98.56 86 VAL A O 1
ATOM 686 N N . GLN A 1 87 ? -3.836 -1.704 -0.676 1 98.62 87 GLN A N 1
ATOM 687 C CA . GLN A 1 87 ? -2.852 -2.117 0.318 1 98.62 87 GLN A CA 1
ATOM 688 C C . GLN A 1 87 ? -1.619 -2.725 -0.347 1 98.62 87 GLN A C 1
ATOM 690 O O . GLN A 1 87 ? -1.73 -3.678 -1.119 1 98.62 87 GLN A O 1
ATOM 695 N N . ARG A 1 88 ? -0.447 -2.189 -0.088 1 98.56 88 ARG A N 1
ATOM 696 C CA . ARG A 1 88 ? 0.784 -2.697 -0.684 1 98.56 88 ARG A CA 1
ATOM 697 C C . ARG A 1 88 ? 1.847 -2.945 0.382 1 98.56 88 ARG A C 1
ATOM 699 O O . ARG A 1 88 ? 2.066 -2.104 1.255 1 98.56 88 ARG A O 1
ATOM 706 N N . ASN A 1 89 ? 2.463 -4.07 0.311 1 98.62 89 ASN A N 1
ATOM 707 C CA . ASN A 1 89 ? 3.551 -4.469 1.197 1 98.62 89 ASN A CA 1
ATOM 708 C C . ASN A 1 89 ? 4.57 -5.344 0.474 1 98.62 89 ASN A C 1
ATOM 710 O O . ASN A 1 89 ? 4.41 -5.645 -0.71 1 98.62 89 ASN A O 1
ATOM 714 N N . VAL A 1 90 ? 5.621 -5.688 1.206 1 98.31 90 VAL A N 1
ATOM 715 C CA . VAL A 1 90 ? 6.672 -6.508 0.619 1 98.31 90 VAL A CA 1
ATOM 716 C C . VAL A 1 90 ? 6.16 -7.93 0.405 1 98.31 90 VAL A C 1
ATOM 718 O O . VAL A 1 90 ? 5.863 -8.641 1.367 1 98.31 90 VAL A O 1
ATOM 721 N N . GLY A 1 91 ? 5.961 -8.297 -0.913 1 98.5 91 GLY A N 1
ATOM 722 C CA . GLY A 1 91 ? 5.605 -9.672 -1.223 1 98.5 91 GLY A CA 1
ATOM 723 C C . GLY A 1 91 ? 4.105 -9.906 -1.26 1 98.5 91 GLY A C 1
ATOM 724 O O . GLY A 1 91 ? 3.648 -11.055 -1.214 1 98.5 91 GLY A O 1
ATOM 725 N N . ASN A 1 92 ? 3.307 -8.867 -1.173 1 98.69 92 ASN A N 1
ATOM 726 C CA . ASN A 1 92 ? 1.853 -8.969 -1.24 1 98.69 92 ASN A CA 1
ATOM 727 C C . ASN A 1 92 ? 1.312 -9.961 -0.213 1 98.69 92 ASN A C 1
ATOM 729 O O . ASN A 1 92 ? 0.533 -10.852 -0.555 1 98.69 92 ASN A O 1
ATOM 733 N N . GLN A 1 93 ? 1.644 -9.812 0.97 1 98.62 93 GLN A N 1
ATOM 734 C CA . GLN A 1 93 ? 1.279 -10.766 2.02 1 98.62 93 GLN A CA 1
ATOM 735 C C . GLN A 1 93 ? -0.038 -10.367 2.682 1 98.62 93 GLN A C 1
ATOM 737 O O . GLN A 1 93 ? -0.376 -9.188 2.75 1 98.62 93 GLN A O 1
ATOM 742 N N . ALA A 1 94 ? -0.754 -11.406 3.197 1 98.31 94 ALA A N 1
ATOM 743 C CA . ALA A 1 94 ? -2.057 -11.172 3.814 1 98.31 94 ALA A CA 1
ATOM 744 C C . ALA A 1 94 ? -2.252 -12.062 5.039 1 98.31 94 ALA A C 1
ATOM 746 O O . ALA A 1 94 ? -3.334 -12.609 5.25 1 98.31 94 ALA A O 1
ATOM 747 N N . GLY A 1 95 ? -1.271 -12.156 5.832 1 96.44 95 GLY A N 1
ATOM 748 C CA . GLY A 1 95 ? -1.352 -12.984 7.031 1 96.44 95 GLY A CA 1
ATOM 749 C C . GLY A 1 95 ? -2.355 -12.461 8.039 1 96.44 95 GLY A C 1
ATOM 750 O O . GLY A 1 95 ? -2.543 -11.25 8.172 1 96.44 95 GLY A O 1
ATOM 751 N N . HIS A 1 96 ? -2.848 -13.344 8.891 1 95.44 96 HIS A N 1
ATOM 752 C CA . HIS A 1 96 ? -3.922 -13.023 9.82 1 95.44 96 HIS A CA 1
ATOM 753 C C . HIS A 1 96 ? -3.404 -12.188 10.992 1 95.44 96 HIS A C 1
ATOM 755 O O . HIS A 1 96 ? -4.176 -11.484 11.648 1 95.44 96 HIS A O 1
ATOM 761 N N . THR A 1 97 ? -2.16 -12.227 11.258 1 95.38 97 THR A N 1
ATOM 762 C CA . THR A 1 97 ? -1.618 -11.516 12.406 1 95.38 97 THR A CA 1
ATOM 763 C C . THR A 1 97 ? -1.136 -10.125 12.008 1 95.38 97 THR A C 1
ATOM 765 O O . THR A 1 97 ? -0.66 -9.359 12.844 1 95.38 97 THR A O 1
ATOM 768 N N . ASP A 1 98 ? -1.195 -9.828 10.781 1 97.38 98 ASP A N 1
ATOM 769 C CA . ASP A 1 98 ? -0.834 -8.516 10.266 1 97.38 98 ASP A CA 1
ATOM 770 C C . ASP A 1 98 ? -1.989 -7.527 10.43 1 97.38 98 ASP A C 1
ATOM 772 O O . ASP A 1 98 ? -2.85 -7.422 9.555 1 97.38 98 ASP A O 1
ATOM 776 N N . MET A 1 99 ? -1.961 -6.727 11.414 1 97 99 MET A N 1
ATOM 777 C CA . MET A 1 99 ? -3.039 -5.781 11.695 1 97 99 MET A CA 1
ATOM 778 C C . MET A 1 99 ? -3.123 -4.719 10.602 1 97 99 MET A C 1
ATOM 780 O O . MET A 1 99 ? -4.207 -4.223 10.297 1 97 99 MET A O 1
ATOM 784 N N . ASN A 1 100 ? -2.002 -4.344 10.062 1 98.38 100 ASN A N 1
ATOM 785 C CA . ASN A 1 100 ? -1.944 -3.395 8.953 1 98.38 100 ASN A CA 1
ATOM 786 C C . ASN A 1 100 ? -2.844 -3.826 7.801 1 98.38 100 ASN A C 1
ATOM 788 O O . ASN A 1 100 ? -3.764 -3.102 7.422 1 98.38 100 ASN A O 1
ATOM 792 N N . LEU A 1 101 ? -2.725 -5.008 7.352 1 98.56 101 LEU A N 1
ATOM 793 C CA . LEU A 1 101 ? -3.51 -5.539 6.242 1 98.56 101 LEU A CA 1
ATOM 794 C C . LEU A 1 101 ? -4.938 -5.84 6.684 1 98.56 101 LEU A C 1
ATOM 796 O O . LEU A 1 101 ? -5.891 -5.57 5.945 1 98.56 101 LEU A O 1
ATOM 800 N N . MET A 1 102 ? -5.098 -6.402 7.855 1 98.31 102 MET A N 1
ATOM 801 C CA . MET A 1 102 ? -6.426 -6.816 8.297 1 98.31 102 MET A CA 1
ATOM 802 C C . MET A 1 102 ? -7.336 -5.609 8.484 1 98.31 102 MET A C 1
ATOM 804 O O . MET A 1 102 ? -8.539 -5.688 8.219 1 98.31 102 MET A O 1
ATOM 808 N N . ALA A 1 103 ? -6.77 -4.555 8.969 1 98.25 103 ALA A N 1
ATOM 809 C CA . ALA A 1 103 ? -7.555 -3.328 9.094 1 98.25 103 ALA A CA 1
ATOM 810 C C . ALA A 1 103 ? -7.98 -2.809 7.723 1 98.25 103 ALA A C 1
ATOM 812 O O . ALA A 1 103 ? -9.109 -2.346 7.555 1 98.25 103 ALA A O 1
ATOM 813 N N . CYS A 1 104 ? -7.086 -2.881 6.766 1 98.5 104 CYS A N 1
ATOM 814 C CA . CYS A 1 104 ? -7.414 -2.484 5.402 1 98.5 104 CYS A CA 1
ATOM 815 C C . CYS A 1 104 ? -8.539 -3.35 4.84 1 98.5 104 CYS A C 1
ATOM 817 O O . CYS A 1 104 ? -9.492 -2.834 4.25 1 98.5 104 CYS A O 1
ATOM 819 N N . LEU A 1 105 ? -8.391 -4.629 5.074 1 98.69 105 LEU A N 1
ATOM 820 C CA . LEU A 1 105 ? -9.391 -5.578 4.598 1 98.69 105 LEU A CA 1
ATOM 821 C C . LEU A 1 105 ? -10.758 -5.293 5.227 1 98.69 105 LEU A C 1
ATOM 823 O O . LEU A 1 105 ? -11.766 -5.23 4.523 1 98.69 105 LEU A O 1
ATOM 827 N N . GLU A 1 106 ? -10.789 -5.098 6.465 1 98.31 106 GLU A N 1
ATOM 828 C CA . GLU A 1 106 ? -12.039 -4.836 7.168 1 98.31 106 GLU A CA 1
ATOM 829 C C . GLU A 1 106 ? -12.672 -3.529 6.703 1 98.31 106 GLU A C 1
ATOM 831 O O . GLU A 1 106 ? -13.875 -3.477 6.438 1 98.31 106 GLU A O 1
ATOM 836 N N . TYR A 1 107 ? -11.875 -2.525 6.609 1 97.62 107 TYR A N 1
ATOM 837 C CA . TYR A 1 107 ? -12.398 -1.241 6.16 1 97.62 107 TYR A CA 1
ATOM 838 C C . TYR A 1 107 ? -12.984 -1.355 4.758 1 97.62 107 TYR A C 1
ATOM 840 O O . TYR A 1 107 ? -14.078 -0.836 4.492 1 97.62 107 TYR A O 1
ATOM 848 N N . ALA A 1 108 ? -12.281 -1.992 3.891 1 97.62 108 ALA A N 1
ATOM 849 C CA . ALA A 1 108 ? -12.703 -2.143 2.502 1 97.62 108 ALA A CA 1
ATOM 850 C C . ALA A 1 108 ? -14.023 -2.906 2.412 1 97.62 108 ALA A C 1
ATOM 852 O O . ALA A 1 108 ? -14.945 -2.488 1.709 1 97.62 108 ALA A O 1
ATOM 853 N N . VAL A 1 109 ? -14.156 -3.959 3.154 1 97.56 109 VAL A N 1
ATOM 854 C CA . VAL A 1 109 ? -15.289 -4.871 3.021 1 97.56 109 VAL A CA 1
ATOM 855 C C . VAL A 1 109 ? -16.484 -4.328 3.801 1 97.56 109 VAL A C 1
ATOM 857 O O . VAL A 1 109 ? -17.594 -4.277 3.281 1 97.56 109 VAL A O 1
ATOM 860 N N . LYS A 1 110 ? -16.25 -3.824 4.988 1 95.56 110 LYS A N 1
ATOM 861 C CA . LYS A 1 110 ? -17.359 -3.51 5.875 1 95.56 110 LYS A CA 1
ATOM 862 C C . LYS A 1 110 ? -17.766 -2.045 5.75 1 95.56 110 LYS A C 1
ATOM 864 O O . LYS A 1 110 ? -18.938 -1.704 5.93 1 95.56 110 LYS A O 1
ATOM 869 N N . THR A 1 111 ? -16.844 -1.201 5.477 1 94.06 111 THR A N 1
ATOM 870 C CA . THR A 1 111 ? -17.141 0.226 5.434 1 94.06 111 THR A CA 1
ATOM 871 C C . THR A 1 111 ? -17.344 0.693 3.996 1 94.06 111 THR A C 1
ATOM 873 O O . THR A 1 111 ? -18.359 1.303 3.678 1 94.06 111 THR A O 1
ATOM 876 N N . LEU A 1 112 ? -16.422 0.352 3.131 1 95.06 112 LEU A N 1
ATOM 877 C CA . LEU A 1 112 ? -16.516 0.816 1.751 1 95.06 112 LEU A CA 1
ATOM 878 C C . LEU A 1 112 ? -17.391 -0.121 0.917 1 95.06 112 LEU A C 1
ATOM 880 O O . LEU A 1 112 ? -17.828 0.242 -0.176 1 95.06 112 LEU A O 1
ATOM 884 N N . LYS A 1 113 ? -17.578 -1.344 1.406 1 95.56 113 LYS A N 1
ATOM 885 C CA . LYS A 1 113 ? -18.422 -2.348 0.78 1 95.56 113 LYS A CA 1
ATOM 886 C C . LYS A 1 113 ? -17.953 -2.676 -0.631 1 95.56 113 LYS A C 1
ATOM 888 O O . LYS A 1 113 ? -18.75 -2.721 -1.568 1 95.56 113 LYS A O 1
ATOM 893 N N . VAL A 1 114 ? -16.672 -2.875 -0.736 1 96.44 114 VAL A N 1
ATOM 894 C CA . VAL A 1 114 ? -16.141 -3.322 -2.02 1 96.44 114 VAL A CA 1
ATOM 895 C C . VAL A 1 114 ? -16.75 -4.664 -2.398 1 96.44 114 VAL A C 1
ATOM 897 O O . VAL A 1 114 ? -17.141 -5.445 -1.524 1 96.44 114 VAL A O 1
ATOM 900 N N . LYS A 1 115 ? -16.734 -4.945 -3.691 1 95.75 115 LYS A N 1
ATOM 901 C CA . LYS A 1 115 ? -17.328 -6.188 -4.176 1 95.75 115 LYS A CA 1
ATOM 902 C C . LYS A 1 115 ? -16.266 -7.199 -4.559 1 95.75 115 LYS A C 1
ATOM 904 O O . LYS A 1 115 ? -16.531 -8.398 -4.645 1 95.75 115 LYS A O 1
ATOM 909 N N . THR A 1 116 ? -15.102 -6.684 -4.809 1 97.06 116 THR A N 1
ATOM 910 C CA . THR A 1 116 ? -14.031 -7.543 -5.305 1 97.06 116 THR A CA 1
ATOM 911 C C . THR A 1 116 ? -12.727 -7.258 -4.57 1 97.06 116 THR A C 1
ATOM 913 O O . THR A 1 116 ? -12.336 -6.102 -4.414 1 97.06 116 THR A O 1
ATOM 916 N N . VAL A 1 117 ? -12.086 -8.312 -4.074 1 98.31 117 VAL A N 1
ATOM 917 C CA . VAL A 1 117 ? -10.742 -8.25 -3.521 1 98.31 117 VAL A CA 1
ATOM 918 C C . VAL A 1 117 ? -9.773 -9 -4.43 1 98.31 117 VAL A C 1
ATOM 920 O O . VAL A 1 117 ? -10.023 -10.148 -4.812 1 98.31 117 VAL A O 1
ATOM 923 N N . ILE A 1 118 ? -8.719 -8.352 -4.746 1 98.38 118 ILE A N 1
ATOM 924 C CA . ILE A 1 118 ? -7.707 -8.93 -5.625 1 98.38 118 ILE A CA 1
ATOM 925 C C . ILE A 1 118 ? -6.379 -9.039 -4.879 1 98.38 118 ILE A C 1
ATOM 927 O O . ILE A 1 118 ? -5.859 -8.047 -4.371 1 98.38 118 ILE A O 1
ATOM 931 N N . VAL A 1 119 ? -5.883 -10.234 -4.754 1 98.62 119 VAL A N 1
ATOM 932 C CA . VAL A 1 119 ? -4.5 -10.453 -4.34 1 98.62 119 VAL A CA 1
ATOM 933 C C . VAL A 1 119 ? -3.611 -10.625 -5.566 1 98.62 119 VAL A C 1
ATOM 935 O O . VAL A 1 119 ? -3.768 -11.578 -6.328 1 98.62 119 VAL A O 1
ATOM 938 N N . CYS A 1 120 ? -2.672 -9.695 -5.738 1 98.62 120 CYS A N 1
ATOM 939 C CA . CYS A 1 120 ? -1.865 -9.75 -6.953 1 98.62 120 CYS A CA 1
ATOM 940 C C . CYS A 1 120 ? -0.38 -9.828 -6.617 1 98.62 120 CYS A C 1
ATOM 942 O O . CYS A 1 120 ? 0.18 -8.891 -6.039 1 98.62 120 CYS A O 1
ATOM 944 N N . GLY A 1 121 ? 0.249 -10.93 -6.934 1 98.56 121 GLY A N 1
ATOM 945 C CA . GLY A 1 121 ? 1.699 -11.031 -6.926 1 98.56 121 GLY A CA 1
ATOM 946 C C . GLY A 1 121 ? 2.334 -10.695 -8.258 1 98.56 121 GLY A C 1
ATOM 947 O O . GLY A 1 121 ? 1.642 -10.281 -9.195 1 98.56 121 GLY A O 1
ATOM 948 N N . HIS A 1 122 ? 3.609 -10.812 -8.305 1 98 122 HIS A N 1
ATOM 949 C CA . HIS A 1 122 ? 4.289 -10.578 -9.57 1 98 122 HIS A CA 1
ATOM 950 C C . HIS A 1 122 ? 5.527 -11.461 -9.703 1 98 122 HIS A C 1
ATOM 952 O O . HIS A 1 122 ? 6.164 -11.797 -8.703 1 98 122 HIS A O 1
ATOM 958 N N . TYR A 1 123 ? 5.836 -11.844 -10.875 1 96.06 123 TYR A N 1
ATOM 959 C CA . TYR A 1 123 ? 7.039 -12.625 -11.133 1 96.06 123 TYR A CA 1
ATOM 960 C C . TYR A 1 123 ? 8.297 -11.797 -10.852 1 96.06 123 TYR A C 1
ATOM 962 O O . TYR A 1 123 ? 8.258 -10.57 -10.914 1 96.06 123 TYR A O 1
ATOM 970 N N . ASN A 1 124 ? 9.336 -12.5 -10.445 1 93.12 124 ASN A N 1
ATOM 971 C CA . ASN A 1 124 ? 10.625 -11.898 -10.117 1 93.12 124 ASN A CA 1
ATOM 972 C C . ASN A 1 124 ? 10.516 -10.969 -8.914 1 93.12 124 ASN A C 1
ATOM 974 O O . ASN A 1 124 ? 11.133 -9.898 -8.898 1 93.12 124 ASN A O 1
ATOM 978 N N . CYS A 1 125 ? 9.703 -11.297 -8.047 1 96.44 125 CYS A N 1
ATOM 979 C CA . CYS A 1 125 ? 9.539 -10.555 -6.805 1 96.44 125 CYS A CA 1
ATOM 980 C C . CYS A 1 125 ? 10.758 -10.719 -5.906 1 96.44 125 CYS A C 1
ATOM 982 O O . CYS A 1 125 ? 11.156 -11.844 -5.586 1 96.44 125 CYS A O 1
ATOM 984 N N . GLY A 1 126 ? 11.312 -9.641 -5.469 1 94.19 126 GLY A N 1
ATOM 985 C CA . GLY A 1 126 ? 12.492 -9.68 -4.621 1 94.19 126 GLY A CA 1
ATOM 986 C C . GLY A 1 126 ? 12.258 -10.406 -3.307 1 94.19 126 GLY A C 1
ATOM 987 O O . GLY A 1 126 ? 13.141 -11.109 -2.814 1 94.19 126 GLY A O 1
ATOM 988 N N . ALA A 1 127 ? 11.133 -10.227 -2.723 1 96.62 127 ALA A N 1
ATOM 989 C CA . ALA A 1 127 ? 10.805 -10.898 -1.469 1 96.62 127 ALA A CA 1
ATOM 990 C C . ALA A 1 127 ? 10.781 -12.414 -1.647 1 96.62 127 ALA A C 1
ATOM 992 O O . ALA A 1 127 ? 11.273 -13.156 -0.79 1 96.62 127 ALA A O 1
ATOM 993 N N . VAL A 1 128 ? 10.211 -12.883 -2.725 1 97.38 128 VAL A N 1
ATOM 994 C CA . VAL A 1 128 ? 10.117 -14.312 -3.01 1 97.38 128 VAL A CA 1
ATOM 995 C C . VAL A 1 128 ? 11.508 -14.875 -3.277 1 97.38 128 VAL A C 1
ATOM 997 O O . VAL A 1 128 ? 11.852 -15.953 -2.787 1 97.38 128 VAL A O 1
ATOM 1000 N N . ARG A 1 129 ? 12.289 -14.133 -4.012 1 95.69 129 ARG A N 1
ATOM 1001 C CA . ARG A 1 129 ? 13.664 -14.555 -4.25 1 95.69 129 ARG A CA 1
ATOM 1002 C C . ARG A 1 129 ? 14.438 -14.688 -2.941 1 95.69 129 ARG A C 1
ATOM 1004 O O . ARG A 1 129 ? 15.164 -15.664 -2.738 1 95.69 129 ARG A O 1
ATOM 1011 N N . ALA A 1 130 ? 14.258 -13.727 -2.121 1 95.69 130 ALA A N 1
ATOM 1012 C CA . ALA A 1 130 ? 14.93 -13.742 -0.828 1 95.69 130 ALA A CA 1
ATOM 1013 C C . ALA A 1 130 ? 14.523 -14.961 -0.009 1 95.69 130 ALA A C 1
ATOM 1015 O O . ALA A 1 130 ? 15.336 -15.516 0.738 1 95.69 130 ALA A O 1
ATOM 1016 N N . ALA A 1 131 ? 13.328 -15.367 -0.147 1 96 131 ALA A N 1
ATOM 1017 C CA . ALA A 1 131 ? 12.812 -16.5 0.619 1 96 131 ALA A CA 1
ATOM 1018 C C . ALA A 1 131 ? 13.438 -17.812 0.158 1 96 131 ALA A C 1
ATOM 1020 O O . ALA A 1 131 ? 13.391 -18.812 0.875 1 96 131 ALA A O 1
ATOM 1021 N N . LEU A 1 132 ? 13.969 -17.828 -1.021 1 94.19 132 LEU A N 1
ATOM 1022 C CA . LEU A 1 132 ? 14.586 -19.031 -1.566 1 94.19 132 LEU A CA 1
ATOM 1023 C C . LEU A 1 132 ? 16.078 -19.078 -1.221 1 94.19 132 LEU A C 1
ATOM 1025 O O . LEU A 1 132 ? 16.703 -20.141 -1.321 1 94.19 132 LEU A O 1
ATOM 1029 N N . GLU A 1 133 ? 16.562 -17.984 -0.808 1 88.62 133 GLU A N 1
ATOM 1030 C CA . GLU A 1 133 ? 18 -17.891 -0.588 1 88.62 133 GLU A CA 1
ATOM 1031 C C . GLU A 1 133 ? 18.375 -18.344 0.817 1 88.62 133 GLU A C 1
ATOM 1033 O O . GLU A 1 133 ? 17.891 -17.781 1.807 1 88.62 133 GLU A O 1
ATOM 1038 N N . LEU A 1 134 ? 19.281 -19.438 0.98 1 80.12 134 LEU A N 1
ATOM 1039 C CA . LEU A 1 134 ? 19.828 -19.906 2.244 1 80.12 134 LEU A CA 1
ATOM 1040 C C . LEU A 1 134 ? 21.344 -20.016 2.158 1 80.12 134 LEU A C 1
ATOM 1042 O O . LEU A 1 134 ? 21.891 -20.516 1.162 1 80.12 134 LEU A O 1
ATOM 1046 N N . PRO A 1 135 ? 22.078 -19.484 3.176 1 83.31 135 PRO A N 1
ATOM 1047 C CA . PRO A 1 135 ? 21.578 -18.719 4.32 1 83.31 135 PRO A CA 1
ATOM 1048 C C . PRO A 1 135 ? 21.031 -17.344 3.918 1 83.31 135 PRO A C 1
ATOM 1050 O O . PRO A 1 135 ? 21.484 -16.766 2.924 1 83.31 135 PRO A O 1
ATOM 1053 N N . SER A 1 136 ? 20.141 -16.828 4.723 1 82.94 136 SER A N 1
ATOM 1054 C CA . SER A 1 136 ? 19.484 -15.562 4.383 1 82.94 136 SER A CA 1
ATOM 1055 C C . SER A 1 136 ? 20.484 -14.406 4.41 1 82.94 136 SER A C 1
ATOM 1057 O O . SER A 1 136 ? 21.328 -14.328 5.301 1 82.94 136 SER A O 1
ATOM 1059 N N . ARG A 1 137 ? 20.453 -13.594 3.4 1 79.75 137 ARG A N 1
ATOM 1060 C CA . ARG A 1 137 ? 21.234 -12.359 3.324 1 79.75 137 ARG A CA 1
ATOM 1061 C C . ARG A 1 137 ? 20.328 -11.133 3.469 1 79.75 137 ARG A C 1
ATOM 1063 O O . ARG A 1 137 ? 20.812 -10 3.414 1 79.75 137 ARG A O 1
ATOM 1070 N N . THR A 1 138 ? 19.141 -11.391 3.758 1 82.44 138 THR A N 1
ATOM 1071 C CA . THR A 1 138 ? 18.109 -10.359 3.855 1 82.44 138 THR A CA 1
ATOM 1072 C C . THR A 1 138 ? 18.172 -9.664 5.215 1 82.44 138 THR A C 1
ATOM 1074 O O . THR A 1 138 ? 18.375 -10.312 6.242 1 82.44 138 THR A O 1
ATOM 1077 N N . PRO A 1 139 ? 18.078 -8.328 5.172 1 84.06 139 PRO A N 1
ATOM 1078 C CA . PRO A 1 139 ? 18.031 -7.637 6.461 1 84.06 139 PRO A CA 1
ATOM 1079 C C . PRO A 1 139 ? 17.016 -8.234 7.422 1 84.06 139 PRO A C 1
ATOM 1081 O O . PRO A 1 139 ? 16.062 -8.898 6.992 1 84.06 139 PRO A O 1
ATOM 1084 N N . GLY A 1 140 ? 17.172 -7.949 8.68 1 89.25 140 GLY A N 1
ATOM 1085 C CA . GLY A 1 140 ? 16.516 -8.68 9.75 1 89.25 140 GLY A CA 1
ATOM 1086 C C . GLY A 1 140 ? 15.008 -8.547 9.719 1 89.25 140 GLY A C 1
ATOM 1087 O O . GLY A 1 140 ? 14.289 -9.547 9.812 1 89.25 140 GLY A O 1
ATOM 1088 N N . LEU A 1 141 ? 14.453 -7.359 9.547 1 93.88 141 LEU A N 1
ATOM 1089 C CA . LEU A 1 141 ? 13.008 -7.156 9.586 1 93.88 141 LEU A CA 1
ATOM 1090 C C . LEU A 1 141 ? 12.344 -7.762 8.359 1 93.88 141 LEU A C 1
ATOM 1092 O O . LEU A 1 141 ? 11.289 -8.391 8.469 1 93.88 141 LEU A O 1
ATOM 1096 N N . VAL A 1 142 ? 12.977 -7.598 7.23 1 95.31 142 VAL A N 1
ATOM 1097 C CA . VAL A 1 142 ? 12.461 -8.18 5.996 1 95.31 142 VAL A CA 1
ATOM 1098 C C . VAL A 1 142 ? 12.469 -9.703 6.098 1 95.31 142 VAL A C 1
ATOM 1100 O O . VAL A 1 142 ? 11.508 -10.367 5.711 1 95.31 142 VAL A O 1
ATOM 1103 N N . ASN A 1 143 ? 13.586 -10.164 6.625 1 93.81 143 ASN A N 1
ATOM 1104 C CA . ASN A 1 143 ? 13.703 -11.609 6.77 1 93.81 143 ASN A CA 1
ATOM 1105 C C . ASN A 1 143 ? 12.586 -12.172 7.645 1 93.81 143 ASN A C 1
ATOM 1107 O O . ASN A 1 143 ? 12.023 -13.227 7.336 1 93.81 143 ASN A O 1
ATOM 1111 N N . CYS A 1 144 ? 12.297 -11.516 8.719 1 94.12 144 CYS A N 1
ATOM 1112 C CA . CYS A 1 144 ? 11.203 -11.938 9.586 1 94.12 144 CYS A CA 1
ATOM 1113 C C . CYS A 1 144 ? 9.859 -11.82 8.875 1 94.12 144 CYS A C 1
ATOM 1115 O O . CYS A 1 144 ? 9.016 -12.711 8.992 1 94.12 144 CYS A O 1
ATOM 1117 N N . TRP A 1 145 ? 9.688 -10.828 8.148 1 96.75 145 TRP A N 1
ATOM 1118 C CA . TRP A 1 145 ? 8.438 -10.523 7.453 1 96.75 145 TRP A CA 1
ATOM 1119 C C . TRP A 1 145 ? 8.125 -11.594 6.414 1 96.75 145 TRP A C 1
ATOM 1121 O O . TRP A 1 145 ? 6.969 -11.992 6.254 1 96.75 145 TRP A O 1
ATOM 1131 N N . ILE A 1 146 ? 9.117 -12.148 5.711 1 96.56 146 ILE A N 1
ATOM 1132 C CA . ILE A 1 146 ? 8.859 -13.039 4.586 1 96.56 146 ILE A CA 1
ATOM 1133 C C . ILE A 1 146 ? 8.836 -14.492 5.074 1 96.56 146 ILE A C 1
ATOM 1135 O O . ILE A 1 146 ? 8.992 -15.422 4.281 1 96.56 146 ILE A O 1
ATOM 1139 N N . SER A 1 147 ? 8.664 -14.703 6.371 1 95.44 147 SER A N 1
ATOM 1140 C CA . SER A 1 147 ? 8.602 -16.031 6.953 1 95.44 147 SER A CA 1
ATOM 1141 C C . SER A 1 147 ? 7.473 -16.859 6.34 1 95.44 147 SER A C 1
ATOM 1143 O O . SER A 1 147 ? 7.605 -18.062 6.148 1 95.44 147 SER A O 1
ATOM 1145 N N . ASP A 1 148 ? 6.398 -16.219 6.059 1 95.38 148 ASP A N 1
ATOM 1146 C CA . ASP A 1 148 ? 5.258 -16.922 5.488 1 95.38 148 ASP A CA 1
ATOM 1147 C C . ASP A 1 148 ? 5.566 -17.422 4.078 1 95.38 148 ASP A C 1
ATOM 1149 O O . ASP A 1 148 ? 5.09 -18.484 3.668 1 95.38 148 ASP A O 1
ATOM 1153 N N . ILE A 1 149 ? 6.27 -16.672 3.322 1 97.12 149 ILE A N 1
ATOM 1154 C CA . ILE A 1 149 ? 6.707 -17.125 2.002 1 97.12 149 ILE A CA 1
ATOM 1155 C C . ILE A 1 149 ? 7.645 -18.312 2.141 1 97.12 149 ILE A C 1
ATOM 1157 O O . ILE A 1 149 ? 7.566 -19.266 1.363 1 97.12 149 ILE A O 1
ATOM 1161 N N . ARG A 1 150 ? 8.492 -18.266 3.105 1 95.56 150 ARG A N 1
ATOM 1162 C CA . ARG A 1 150 ? 9.391 -19.391 3.357 1 95.56 150 ARG A CA 1
ATOM 1163 C C . ARG A 1 150 ? 8.617 -20.641 3.727 1 95.56 150 ARG A C 1
ATOM 1165 O O . ARG A 1 150 ? 9.016 -21.75 3.375 1 95.56 150 ARG A O 1
ATOM 1172 N N . GLU A 1 151 ? 7.574 -20.438 4.457 1 94.94 151 GLU A N 1
ATOM 1173 C CA . GLU A 1 151 ? 6.734 -21.594 4.766 1 94.94 151 GLU A CA 1
ATOM 1174 C C . GLU A 1 151 ? 6.16 -22.219 3.494 1 94.94 151 GLU A C 1
ATOM 1176 O O . GLU A 1 151 ? 6.082 -23.438 3.373 1 94.94 151 GLU A O 1
ATOM 1181 N N . ALA A 1 152 ? 5.707 -21.375 2.596 1 94.62 152 ALA A N 1
ATOM 1182 C CA . ALA A 1 152 ? 5.258 -21.875 1.299 1 94.62 152 ALA A CA 1
ATOM 1183 C C . ALA A 1 152 ? 6.375 -22.641 0.59 1 94.62 152 ALA A C 1
ATOM 1185 O O . ALA A 1 152 ? 6.137 -23.703 0.011 1 94.62 152 ALA A O 1
ATOM 1186 N N . ARG A 1 153 ? 7.535 -22.062 0.658 1 94.56 153 ARG A N 1
ATOM 1187 C CA . ARG A 1 153 ? 8.711 -22.719 0.1 1 94.56 1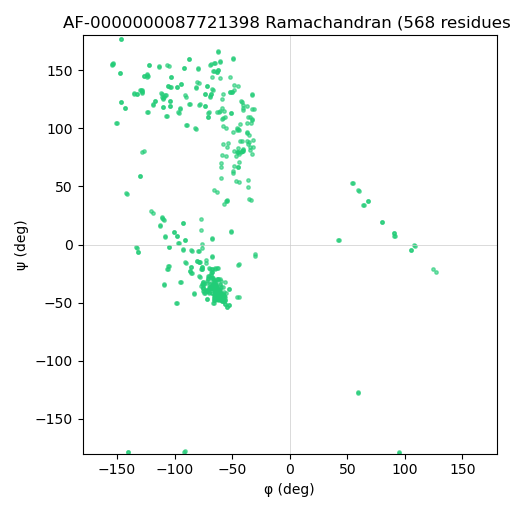53 ARG A CA 1
ATOM 1188 C C . ARG A 1 153 ? 8.914 -24.109 0.712 1 94.56 153 ARG A C 1
ATOM 1190 O O . ARG A 1 153 ? 9.094 -25.094 -0.008 1 94.56 153 ARG A O 1
ATOM 1197 N N . ASN A 1 154 ? 8.844 -24.172 2.018 1 94.69 154 ASN A N 1
ATOM 1198 C CA . ASN A 1 154 ? 9.078 -25.422 2.73 1 94.69 154 ASN A CA 1
ATOM 1199 C C . ASN A 1 154 ? 8.039 -26.484 2.373 1 94.69 154 ASN A C 1
ATOM 1201 O O . ASN A 1 154 ? 8.367 -27.656 2.229 1 94.69 154 ASN A O 1
ATOM 1205 N N . GLN A 1 155 ? 6.867 -26.078 2.209 1 92.5 155 GLN A N 1
ATOM 1206 C CA . GLN A 1 155 ? 5.773 -26.984 1.896 1 92.5 155 GLN A CA 1
ATOM 1207 C C . GLN A 1 155 ? 5.887 -27.516 0.469 1 92.5 155 GLN A C 1
ATOM 1209 O O . GLN A 1 155 ? 5.41 -28.609 0.166 1 92.5 155 GLN A O 1
ATOM 1214 N N . ALA A 1 156 ? 6.516 -26.734 -0.363 1 93.12 156 ALA A N 1
ATOM 1215 C CA . ALA A 1 156 ? 6.645 -27.125 -1.764 1 93.12 156 ALA A CA 1
ATOM 1216 C C . ALA A 1 156 ? 8.094 -27.469 -2.105 1 93.12 156 ALA A C 1
ATOM 1218 O O . ALA A 1 156 ? 8.516 -27.328 -3.26 1 93.12 156 ALA A O 1
ATOM 1219 N N . ALA A 1 157 ? 8.852 -27.812 -1.178 1 93.5 157 ALA A N 1
ATOM 1220 C CA . ALA A 1 157 ? 10.305 -27.938 -1.303 1 93.5 157 ALA A CA 1
ATOM 1221 C C . ALA A 1 157 ? 10.664 -28.922 -2.424 1 93.5 157 ALA A C 1
ATOM 1223 O O . ALA A 1 157 ? 11.5 -28.594 -3.279 1 93.5 157 ALA A O 1
ATOM 1224 N N . ALA A 1 158 ? 10.055 -30.109 -2.461 1 92.94 158 ALA A N 1
ATOM 1225 C CA . ALA A 1 158 ? 10.367 -31.125 -3.461 1 92.94 158 ALA A CA 1
ATOM 1226 C C . ALA A 1 158 ? 10.078 -30.609 -4.871 1 92.94 158 ALA A C 1
ATOM 1228 O O . ALA A 1 158 ? 10.883 -30.812 -5.785 1 92.94 158 ALA A O 1
ATOM 1229 N N . GLU A 1 159 ? 8.953 -29.953 -4.941 1 90.69 159 GLU A N 1
ATOM 1230 C CA . GLU A 1 159 ? 8.57 -29.391 -6.234 1 90.69 159 GLU A CA 1
ATOM 1231 C C . GLU A 1 159 ? 9.562 -28.328 -6.695 1 90.69 159 GLU A C 1
ATOM 1233 O O . GLU A 1 159 ? 9.969 -28.312 -7.859 1 90.69 159 GLU A O 1
ATOM 1238 N N . LEU A 1 160 ? 9.945 -27.5 -5.809 1 94.19 160 LEU A N 1
ATOM 1239 C CA . LEU A 1 160 ? 10.812 -26.375 -6.145 1 94.19 160 LEU A CA 1
ATOM 1240 C C . LEU A 1 160 ? 12.227 -26.859 -6.453 1 94.19 160 LEU A C 1
ATOM 1242 O O . LEU A 1 160 ? 12.898 -26.297 -7.324 1 94.19 160 LEU A O 1
ATOM 1246 N N . GLU A 1 161 ? 12.656 -27.859 -5.824 1 93.75 161 GLU A N 1
ATOM 1247 C CA . GLU A 1 161 ? 13.992 -28.422 -6.027 1 93.75 161 GLU A CA 1
ATOM 1248 C C . GLU A 1 161 ? 14.133 -29.031 -7.422 1 93.75 161 GLU A C 1
ATOM 1250 O O . GLU A 1 161 ? 15.227 -29.062 -7.98 1 93.75 161 GLU A O 1
ATOM 1255 N N . ALA A 1 162 ? 13.07 -29.469 -7.938 1 94.06 162 ALA A N 1
ATOM 1256 C CA . ALA A 1 162 ? 13.062 -30.141 -9.242 1 94.06 162 ALA A CA 1
ATOM 1257 C C . ALA A 1 162 ? 13.109 -29.109 -10.375 1 94.06 162 ALA A C 1
ATOM 1259 O O . ALA A 1 162 ? 13.344 -29.469 -11.531 1 94.06 162 ALA A O 1
ATOM 1260 N N . LEU A 1 163 ? 13.023 -27.828 -9.992 1 93.81 163 LEU A N 1
ATOM 1261 C CA . LEU A 1 163 ? 12.961 -26.766 -10.992 1 93.81 163 LEU A CA 1
ATOM 1262 C C . LEU A 1 163 ? 14.297 -26.031 -11.078 1 93.81 163 LEU A C 1
ATOM 1264 O O . LEU A 1 163 ? 15.086 -26.047 -10.133 1 93.81 163 LEU A O 1
ATOM 1268 N N . GLY A 1 164 ? 14.531 -25.453 -12.273 1 93.5 164 GLY A N 1
ATOM 1269 C CA . GLY A 1 164 ? 15.633 -24.516 -12.359 1 93.5 164 GLY A CA 1
ATOM 1270 C C . GLY A 1 164 ? 15.453 -23.297 -11.477 1 93.5 164 GLY A C 1
ATOM 1271 O O . GLY A 1 164 ? 14.352 -23.016 -11 1 93.5 164 GLY A O 1
ATOM 1272 N N . PRO A 1 165 ? 16.5 -22.516 -11.25 1 92.31 165 PRO A N 1
ATOM 1273 C CA . PRO A 1 165 ? 16.438 -21.406 -10.305 1 92.31 165 PRO A CA 1
ATOM 1274 C C . PRO A 1 165 ? 15.367 -20.375 -10.648 1 92.31 165 PRO A C 1
ATOM 1276 O O . PRO A 1 165 ? 14.578 -19.984 -9.781 1 92.31 165 PRO A O 1
ATOM 1279 N N . ASP A 1 166 ? 15.281 -19.938 -11.875 1 93.19 166 ASP A N 1
ATOM 1280 C CA . ASP A 1 166 ? 14.305 -18.922 -12.281 1 93.19 166 ASP A CA 1
ATOM 1281 C C . ASP A 1 166 ? 12.883 -19.484 -12.227 1 93.19 166 ASP A C 1
ATOM 1283 O O . ASP A 1 166 ? 11.953 -18.766 -11.859 1 93.19 166 ASP A O 1
ATOM 1287 N N . ASP A 1 167 ? 12.766 -20.703 -12.586 1 94.88 167 ASP A N 1
ATOM 1288 C CA . ASP A 1 167 ? 11.453 -21.344 -12.555 1 94.88 167 ASP A CA 1
ATOM 1289 C C . ASP A 1 167 ? 10.984 -21.547 -11.117 1 94.88 167 ASP A C 1
ATOM 1291 O O . ASP A 1 167 ? 9.789 -21.484 -10.836 1 94.88 167 ASP A O 1
ATOM 1295 N N . ALA A 1 168 ? 11.945 -21.875 -10.297 1 95.75 168 ALA A N 1
ATOM 1296 C CA . ALA A 1 168 ? 11.617 -22.016 -8.883 1 95.75 168 ALA A CA 1
ATOM 1297 C C . ALA A 1 168 ? 11.086 -20.719 -8.297 1 95.75 168 ALA A C 1
ATOM 1299 O O . ALA A 1 168 ? 10.109 -20.719 -7.539 1 95.75 168 ALA A O 1
ATOM 1300 N N . VAL A 1 169 ? 11.695 -19.609 -8.648 1 96.19 169 VAL A N 1
ATOM 1301 C CA . VAL A 1 169 ? 11.234 -18.312 -8.188 1 96.19 169 VAL A CA 1
ATOM 1302 C C . VAL A 1 169 ? 9.828 -18.047 -8.719 1 96.19 169 VAL A C 1
ATOM 1304 O O . VAL A 1 169 ? 8.945 -17.625 -7.969 1 96.19 169 VAL A O 1
ATOM 1307 N N . ALA A 1 170 ? 9.648 -18.312 -9.977 1 96 170 ALA A N 1
ATOM 1308 C CA . ALA A 1 170 ? 8.352 -18.078 -10.602 1 96 170 ALA A CA 1
ATOM 1309 C C . ALA A 1 170 ? 7.262 -18.906 -9.938 1 96 170 ALA A C 1
ATOM 1311 O O . ALA A 1 170 ? 6.184 -18.391 -9.617 1 96 170 ALA A O 1
ATOM 1312 N N . ARG A 1 171 ? 7.605 -20.109 -9.758 1 95.44 171 ARG A N 1
ATOM 1313 C CA . ARG A 1 171 ? 6.633 -21.016 -9.141 1 95.44 171 ARG A CA 1
ATOM 1314 C C . ARG A 1 171 ? 6.312 -20.578 -7.715 1 95.44 171 ARG A C 1
ATOM 1316 O O . ARG A 1 171 ? 5.152 -20.609 -7.297 1 95.44 171 ARG A O 1
ATOM 1323 N N . LEU A 1 172 ? 7.289 -20.203 -6.988 1 96.88 172 LEU A N 1
ATOM 1324 C CA . LEU A 1 172 ? 7.055 -19.766 -5.613 1 96.88 172 LEU A CA 1
ATOM 1325 C C . LEU A 1 172 ? 6.246 -18.484 -5.582 1 96.88 172 LEU A C 1
ATOM 1327 O O . LEU A 1 172 ? 5.445 -18.266 -4.668 1 96.88 172 LEU A O 1
ATOM 1331 N N . CYS A 1 173 ? 6.41 -17.594 -6.551 1 97.88 173 CYS A N 1
ATOM 1332 C CA . CYS A 1 173 ? 5.551 -16.422 -6.656 1 97.88 173 CYS A CA 1
ATOM 1333 C C . CYS A 1 173 ? 4.086 -16.828 -6.766 1 97.88 173 CYS A C 1
ATOM 1335 O O . CYS A 1 173 ? 3.229 -16.266 -6.094 1 97.88 173 CYS A O 1
ATOM 1337 N N . GLU A 1 174 ? 3.836 -17.797 -7.57 1 96.31 174 GLU A N 1
ATOM 1338 C CA . GLU A 1 174 ? 2.475 -18.281 -7.75 1 96.31 174 GLU A CA 1
ATOM 1339 C C . GLU A 1 174 ? 1.94 -18.922 -6.465 1 96.31 174 GLU A C 1
ATOM 1341 O O . GLU A 1 174 ? 0.812 -18.641 -6.055 1 96.31 174 GLU A O 1
ATOM 1346 N N . LEU A 1 175 ? 2.748 -19.734 -5.887 1 96.25 175 LEU A N 1
ATOM 1347 C CA . LEU A 1 175 ? 2.35 -20.391 -4.652 1 96.25 175 LEU A CA 1
ATOM 1348 C C . LEU A 1 175 ? 2.07 -19.375 -3.549 1 96.25 175 LEU A C 1
ATOM 1350 O O . LEU A 1 175 ? 1.15 -19.562 -2.748 1 96.25 175 LEU A O 1
ATOM 1354 N N . ASN A 1 176 ? 2.867 -18.359 -3.506 1 97.5 176 ASN A N 1
ATOM 1355 C CA . ASN A 1 176 ? 2.645 -17.297 -2.521 1 97.5 176 ASN A CA 1
ATOM 1356 C C . ASN A 1 176 ? 1.299 -16.609 -2.732 1 97.5 176 ASN A C 1
ATOM 1358 O O . ASN A 1 176 ? 0.571 -16.359 -1.773 1 97.5 176 ASN A O 1
ATOM 1362 N N . VAL A 1 177 ? 0.986 -16.312 -3.965 1 97.94 177 VAL A N 1
ATOM 1363 C CA . VAL A 1 177 ? -0.306 -15.711 -4.254 1 97.94 177 VAL A CA 1
ATOM 1364 C C . VAL A 1 177 ? -1.43 -16.609 -3.758 1 97.94 177 VAL A C 1
ATOM 1366 O O . VAL A 1 177 ? -2.354 -16.156 -3.082 1 97.94 177 VAL A O 1
ATOM 1369 N N . LEU A 1 178 ? -1.353 -17.859 -4.047 1 95.88 178 LEU A N 1
ATOM 1370 C CA . LEU A 1 178 ? -2.389 -18.812 -3.648 1 95.88 178 LEU A CA 1
ATOM 1371 C C . LEU A 1 178 ? -2.516 -18.875 -2.131 1 95.88 178 LEU A C 1
ATOM 1373 O O . LEU A 1 178 ? -3.627 -18.891 -1.597 1 95.88 178 LEU A O 1
ATOM 1377 N N . ARG A 1 179 ? -1.427 -18.922 -1.512 1 95.94 179 ARG A N 1
ATOM 1378 C CA . ARG A 1 179 ? -1.414 -18.938 -0.053 1 95.94 179 ARG A CA 1
ATOM 1379 C C . ARG A 1 179 ? -2.078 -17.688 0.523 1 95.94 179 ARG A C 1
ATOM 1381 O O . ARG A 1 179 ? -2.881 -17.781 1.455 1 95.94 179 ARG A O 1
ATOM 1388 N N . GLN A 1 180 ? -1.729 -16.562 -0.006 1 97.75 180 GLN A N 1
ATOM 1389 C CA . GLN A 1 180 ? -2.281 -15.312 0.505 1 97.75 180 GLN A CA 1
ATOM 1390 C C . GLN A 1 180 ? -3.77 -15.203 0.182 1 97.75 180 GLN A C 1
ATOM 1392 O O . GLN A 1 180 ? -4.535 -14.633 0.964 1 97.75 180 GLN A O 1
ATOM 1397 N N . VAL A 1 181 ? -4.207 -15.742 -0.966 1 97 181 VAL A N 1
ATOM 1398 C CA . VAL A 1 181 ? -5.629 -15.82 -1.284 1 97 181 VAL A CA 1
ATOM 1399 C C . VAL A 1 181 ? -6.348 -16.656 -0.229 1 97 181 VAL A C 1
ATOM 1401 O O . VAL A 1 181 ? -7.422 -16.281 0.244 1 97 181 VAL A O 1
ATOM 1404 N N . PHE A 1 182 ? -5.766 -17.75 0.089 1 96.12 182 PHE A N 1
ATOM 1405 C CA . PHE A 1 182 ? -6.332 -18.594 1.132 1 96.12 182 PHE A CA 1
ATOM 1406 C C . PHE A 1 182 ? -6.488 -17.812 2.436 1 96.12 182 PHE A C 1
ATOM 1408 O O . PHE A 1 182 ? -7.523 -17.906 3.098 1 96.12 182 PHE A O 1
ATOM 1415 N N . HIS A 1 183 ? -5.453 -17.047 2.807 1 97 183 HIS A N 1
ATOM 1416 C CA . HIS A 1 183 ? -5.508 -16.234 4.02 1 97 183 HIS A CA 1
ATOM 1417 C C . HIS A 1 183 ? -6.652 -15.234 3.959 1 97 183 HIS A C 1
ATOM 1419 O O . HIS A 1 183 ? -7.383 -15.062 4.938 1 97 183 HIS A O 1
ATOM 1425 N N . VAL A 1 184 ? -6.809 -14.594 2.844 1 98.19 184 VAL A N 1
ATOM 1426 C CA . VAL A 1 184 ? -7.875 -13.609 2.689 1 98.19 184 VAL A CA 1
ATOM 1427 C C . VAL A 1 184 ? -9.234 -14.297 2.82 1 98.19 184 VAL A C 1
ATOM 1429 O O . VAL A 1 184 ? -10.086 -13.844 3.584 1 98.19 184 VAL A O 1
ATOM 1432 N N . CYS A 1 185 ? -9.383 -15.398 2.188 1 96.75 185 CYS A N 1
ATOM 1433 C CA . CYS A 1 185 ? -10.656 -16.109 2.182 1 96.75 185 CYS A CA 1
ATOM 1434 C C . CYS A 1 185 ? -11.016 -16.594 3.582 1 96.75 185 CYS A C 1
ATOM 1436 O O . CYS A 1 185 ? -12.188 -16.641 3.947 1 96.75 185 CYS A O 1
ATOM 1438 N N . THR A 1 186 ? -10.031 -16.938 4.312 1 96.19 186 THR A N 1
ATOM 1439 C CA . THR A 1 186 ? -10.297 -17.562 5.605 1 96.19 186 THR A CA 1
ATOM 1440 C C . THR A 1 186 ? -10.234 -16.516 6.723 1 96.19 186 THR A C 1
ATOM 1442 O O . THR A 1 186 ? -10.344 -16.859 7.902 1 96.19 186 THR A O 1
ATOM 1445 N N . SER A 1 187 ? -9.992 -15.297 6.383 1 96.44 187 SER A N 1
ATOM 1446 C CA . SER A 1 187 ? -10 -14.242 7.395 1 96.44 187 SER A CA 1
ATOM 1447 C C . SER A 1 187 ? -11.375 -14.094 8.039 1 96.44 187 SER A C 1
ATOM 1449 O O . SER A 1 187 ? -12.391 -14.344 7.391 1 96.44 187 SER A O 1
ATOM 1451 N N . PRO A 1 188 ? -11.414 -13.656 9.32 1 95.19 188 PRO A N 1
ATOM 1452 C CA . PRO A 1 188 ? -12.711 -13.445 9.969 1 95.19 188 PRO A CA 1
ATOM 1453 C C . PRO A 1 188 ? -13.57 -12.406 9.242 1 95.19 188 PRO A C 1
ATOM 1455 O O . PRO A 1 188 ? -14.797 -12.523 9.227 1 95.19 188 PRO A O 1
ATOM 1458 N N . VAL A 1 189 ? -12.945 -11.469 8.641 1 97.12 189 VAL A N 1
ATOM 1459 C CA . VAL A 1 189 ? -13.648 -10.398 7.938 1 97.12 189 VAL A CA 1
ATOM 1460 C C . VAL A 1 189 ? -14.406 -10.977 6.742 1 97.12 189 VAL A C 1
ATOM 1462 O O . VAL A 1 189 ? -15.602 -10.727 6.586 1 97.12 189 VAL A O 1
ATOM 1465 N N . VAL A 1 190 ? -13.742 -11.742 5.926 1 97.56 190 VAL A N 1
ATOM 1466 C CA . VAL A 1 190 ? -14.328 -12.281 4.703 1 97.56 190 VAL A CA 1
ATOM 1467 C C . VAL A 1 190 ? -15.336 -13.375 5.051 1 97.56 190 VAL A C 1
ATOM 1469 O O . VAL A 1 190 ? -16.438 -13.414 4.48 1 97.56 190 VAL A O 1
ATOM 1472 N N . GLN A 1 191 ? -15.031 -14.172 5.996 1 96.19 191 GLN A N 1
ATOM 1473 C CA . GLN A 1 191 ? -15.945 -15.219 6.434 1 96.19 191 GLN A CA 1
ATOM 1474 C C . GLN A 1 191 ? -17.25 -14.633 6.961 1 96.19 191 GLN A C 1
ATOM 1476 O O . GLN A 1 191 ? -18.328 -15.125 6.645 1 96.19 191 GLN A O 1
ATOM 1481 N N . SER A 1 192 ? -17.141 -13.609 7.758 1 96.44 192 SER A N 1
ATOM 1482 C CA . SER A 1 192 ? -18.328 -12.961 8.297 1 96.44 192 SER A CA 1
ATOM 1483 C C . SER A 1 192 ? -19.156 -12.32 7.188 1 96.44 192 SER A C 1
ATOM 1485 O O . SER A 1 192 ? -20.391 -12.414 7.191 1 96.44 192 SER A O 1
ATOM 1487 N N . ALA A 1 193 ? -18.5 -11.711 6.273 1 96.94 193 ALA A N 1
ATOM 1488 C CA . ALA A 1 193 ? -19.188 -11.086 5.148 1 96.94 193 ALA A CA 1
ATOM 1489 C C . ALA A 1 193 ? -19.984 -12.125 4.348 1 96.94 193 ALA A C 1
ATOM 1491 O O . ALA A 1 193 ? -21.156 -11.914 4.027 1 96.94 193 ALA A O 1
ATOM 1492 N N . TRP A 1 194 ? -19.375 -13.219 4.039 1 95.62 194 TRP A N 1
ATOM 1493 C CA . TRP A 1 194 ? -20.031 -14.289 3.301 1 95.62 194 TRP A CA 1
ATOM 1494 C C . TRP A 1 194 ? -21.188 -14.875 4.109 1 95.62 194 TRP A C 1
ATOM 1496 O O . TRP A 1 194 ? -22.266 -15.141 3.568 1 95.62 194 TRP A O 1
ATOM 1506 N N . ALA A 1 195 ? -20.984 -15.023 5.359 1 95.62 195 ALA A N 1
ATOM 1507 C CA . ALA A 1 195 ? -22.016 -15.586 6.227 1 95.62 195 ALA A CA 1
ATOM 1508 C C . ALA A 1 195 ? -23.25 -14.672 6.281 1 95.62 195 ALA A C 1
ATOM 1510 O O . ALA A 1 195 ? -24.375 -15.148 6.398 1 95.62 195 ALA A O 1
ATOM 1511 N N . GLU A 1 196 ? -23 -13.414 6.164 1 96.12 196 GLU A N 1
ATOM 1512 C CA . GLU A 1 196 ? -24.078 -12.422 6.219 1 96.12 196 GLU A CA 1
ATOM 1513 C C . GLU A 1 196 ? -24.719 -12.234 4.852 1 96.12 196 GLU A C 1
ATOM 1515 O O . GLU A 1 196 ? -25.672 -11.461 4.711 1 96.12 196 GLU A O 1
ATOM 1520 N N . GLY A 1 197 ? -24.203 -12.859 3.852 1 94.75 197 GLY A N 1
ATOM 1521 C CA . GLY A 1 197 ? -24.797 -12.812 2.525 1 94.75 197 GLY A CA 1
ATOM 1522 C C . GLY A 1 197 ? -24.266 -11.68 1.672 1 94.75 197 GLY A C 1
ATOM 1523 O O . GLY A 1 197 ? -24.828 -11.375 0.616 1 94.75 197 GLY A O 1
ATOM 1524 N N . THR A 1 198 ? -23.234 -11.062 2.156 1 94.25 198 THR A N 1
ATOM 1525 C CA . THR A 1 198 ? -22.625 -9.984 1.383 1 94.25 198 THR A CA 1
ATOM 1526 C C . THR A 1 198 ? -21.953 -10.539 0.127 1 94.25 198 THR A C 1
ATOM 1528 O O . THR A 1 198 ? -21.234 -11.531 0.188 1 94.25 198 THR A O 1
ATOM 1531 N N . GLU A 1 199 ? -22.297 -9.906 -0.98 1 94.44 199 GLU A N 1
ATOM 1532 C CA . GLU A 1 199 ? -21.625 -10.266 -2.219 1 94.44 199 GLU A CA 1
ATOM 1533 C C . GLU A 1 199 ? -20.172 -9.797 -2.207 1 94.44 199 GLU A C 1
ATOM 1535 O O . GLU A 1 199 ? -19.891 -8.602 -2.166 1 94.44 199 GLU A O 1
ATOM 1540 N N . LEU A 1 200 ? -19.219 -10.773 -2.199 1 96.88 200 LEU A N 1
ATOM 1541 C CA . LEU A 1 200 ? -17.797 -10.492 -2.18 1 96.88 200 LEU A CA 1
ATOM 1542 C C . LEU A 1 200 ? -17.016 -11.547 -2.955 1 96.88 200 LEU A C 1
ATOM 1544 O O . LEU A 1 200 ? -17.125 -12.742 -2.668 1 96.88 200 LEU A O 1
ATOM 1548 N N . HIS A 1 201 ? -16.25 -11.094 -3.975 1 96.56 201 HIS A N 1
ATOM 1549 C CA . HIS A 1 201 ? -15.461 -11.969 -4.828 1 96.56 201 HIS A CA 1
ATOM 1550 C C . HIS A 1 201 ? -13.969 -11.836 -4.523 1 96.56 201 HIS A C 1
ATOM 1552 O O . HIS A 1 201 ? -13.445 -10.719 -4.477 1 96.56 201 HIS A O 1
ATOM 1558 N N . ILE A 1 202 ? -13.312 -12.961 -4.305 1 97 202 ILE A N 1
ATOM 1559 C CA . ILE A 1 202 ? -11.875 -12.953 -4.043 1 97 202 ILE A CA 1
ATOM 1560 C C . ILE A 1 202 ? -11.133 -13.57 -5.23 1 97 202 ILE A C 1
ATOM 1562 O O . ILE A 1 202 ? -11.461 -14.672 -5.668 1 97 202 ILE A O 1
ATOM 1566 N N . TRP A 1 203 ? -10.156 -12.828 -5.738 1 96.25 203 TRP A N 1
ATOM 1567 C CA . TRP A 1 203 ? -9.375 -13.258 -6.895 1 96.25 203 TRP A CA 1
ATOM 1568 C C . TRP A 1 203 ? -7.887 -13.273 -6.574 1 96.25 203 TRP A C 1
ATOM 1570 O O . TRP A 1 203 ? -7.398 -12.445 -5.809 1 96.25 203 TRP A O 1
ATOM 1580 N N . GLY A 1 204 ? -7.172 -14.227 -7.18 1 97 204 GLY A N 1
ATOM 1581 C CA . GLY A 1 204 ? -5.719 -14.219 -7.227 1 97 204 GLY A CA 1
ATOM 1582 C C . GLY A 1 204 ? -5.172 -13.938 -8.617 1 97 204 GLY A C 1
ATOM 1583 O O . GLY A 1 204 ? -5.543 -14.609 -9.578 1 97 204 GLY A O 1
ATOM 1584 N N . LEU A 1 205 ? -4.312 -12.938 -8.734 1 97.44 205 LEU A N 1
ATOM 1585 C CA . LEU A 1 205 ? -3.682 -12.586 -10 1 97.44 205 LEU A CA 1
ATOM 1586 C C . LEU A 1 205 ? -2.16 -12.633 -9.883 1 97.44 205 LEU A C 1
ATOM 1588 O O . LEU A 1 205 ? -1.615 -12.508 -8.789 1 97.44 205 LEU A O 1
ATOM 1592 N N . ILE A 1 206 ? -1.509 -12.859 -11 1 97.88 206 ILE A N 1
ATOM 1593 C CA . ILE A 1 206 ? -0.059 -12.734 -11.086 1 97.88 206 ILE A CA 1
ATOM 1594 C C . ILE A 1 206 ? 0.31 -11.836 -12.266 1 97.88 206 ILE A C 1
ATOM 1596 O O . ILE A 1 206 ? -0.248 -11.969 -13.352 1 97.88 206 ILE A O 1
ATOM 1600 N N . TYR A 1 207 ? 1.163 -10.883 -12 1 98 207 TYR A N 1
ATOM 1601 C CA . TYR A 1 207 ? 1.599 -9.891 -12.977 1 98 207 TYR A CA 1
ATOM 1602 C C . TYR A 1 207 ? 3 -10.211 -13.484 1 98 207 TYR A C 1
ATOM 1604 O O . TYR A 1 207 ? 3.875 -10.602 -12.711 1 98 207 TYR A O 1
ATOM 1612 N N . ASP A 1 208 ? 3.152 -10.102 -14.766 1 96.75 208 ASP A N 1
ATOM 1613 C CA . ASP A 1 208 ? 4.465 -10.32 -15.367 1 96.75 208 ASP A CA 1
ATOM 1614 C C . ASP A 1 208 ? 5.043 -9.016 -15.898 1 96.75 208 ASP A C 1
ATOM 1616 O O . ASP A 1 208 ? 4.504 -8.43 -16.844 1 96.75 208 ASP A O 1
ATOM 1620 N N . LEU A 1 209 ? 6.176 -8.633 -15.344 1 92.81 209 LEU A N 1
ATOM 1621 C CA . LEU A 1 209 ? 6.832 -7.383 -15.711 1 92.81 209 LEU A CA 1
ATOM 1622 C C . LEU A 1 209 ? 7.344 -7.43 -17.141 1 92.81 209 LEU A C 1
ATOM 1624 O O . LEU A 1 209 ? 7.559 -6.387 -17.766 1 92.81 209 LEU A O 1
ATOM 1628 N N . ARG A 1 210 ? 7.59 -8.578 -17.703 1 92.88 210 ARG A N 1
ATOM 1629 C CA . ARG A 1 210 ? 8.227 -8.734 -19 1 92.88 210 ARG A CA 1
ATOM 1630 C C . ARG A 1 210 ? 7.289 -8.297 -20.125 1 92.88 210 ARG A C 1
ATOM 1632 O O . ARG A 1 210 ? 7.742 -7.832 -21.172 1 92.88 210 ARG A O 1
ATOM 1639 N N . ASP A 1 211 ? 5.992 -8.453 -19.844 1 94.31 211 ASP A N 1
ATOM 1640 C CA . ASP A 1 211 ? 5.062 -8.109 -20.922 1 94.31 211 ASP A CA 1
ATOM 1641 C C . ASP A 1 211 ? 3.934 -7.219 -20.406 1 94.31 211 ASP A C 1
ATOM 1643 O O . ASP A 1 211 ? 3.092 -6.766 -21.188 1 94.31 211 ASP A O 1
ATOM 1647 N N . GLY A 1 212 ? 3.855 -7 -19.109 1 96.5 212 GLY A N 1
ATOM 1648 C CA . GLY A 1 212 ? 2.887 -6.086 -18.516 1 96.5 212 GLY A CA 1
ATOM 1649 C C . GLY A 1 212 ? 1.503 -6.691 -18.375 1 96.5 212 GLY A C 1
ATOM 1650 O O . GLY A 1 212 ? 0.517 -5.973 -18.219 1 96.5 212 GLY A O 1
ATOM 1651 N N . LEU A 1 213 ? 1.445 -8.031 -18.406 1 96.88 213 LEU A N 1
ATOM 1652 C CA . LEU A 1 213 ? 0.129 -8.664 -18.375 1 96.88 213 LEU A CA 1
ATOM 1653 C C . LEU A 1 213 ? -0.152 -9.281 -17.016 1 96.88 213 LEU A C 1
ATOM 1655 O O . LEU A 1 213 ? 0.734 -9.891 -16.406 1 96.88 213 LEU A O 1
ATOM 1659 N N . ALA A 1 214 ? -1.348 -9.07 -16.547 1 97 214 ALA A N 1
ATOM 1660 C CA . ALA A 1 214 ? -1.883 -9.758 -15.375 1 97 214 ALA A CA 1
ATOM 1661 C C . ALA A 1 214 ? -2.68 -10.992 -15.781 1 97 214 ALA A C 1
ATOM 1663 O O . ALA A 1 214 ? -3.439 -10.961 -16.75 1 97 214 ALA A O 1
ATOM 1664 N N . LYS A 1 215 ? -2.475 -12.039 -15.047 1 94.94 215 LYS A N 1
ATOM 1665 C CA . LYS A 1 215 ? -3.143 -13.297 -15.336 1 94.94 215 LYS A CA 1
ATOM 1666 C C . LYS A 1 215 ? -3.875 -13.836 -14.109 1 94.94 215 LYS A C 1
ATOM 1668 O O . LYS A 1 215 ? -3.381 -13.719 -12.984 1 94.94 215 LYS A O 1
ATOM 1673 N N . ARG A 1 216 ? -4.98 -14.438 -14.398 1 93.38 216 ARG A N 1
ATOM 1674 C CA . ARG A 1 216 ? -5.758 -15.055 -13.328 1 93.38 216 ARG A CA 1
ATOM 1675 C C . ARG A 1 216 ? -5.09 -16.344 -12.836 1 93.38 216 ARG A C 1
ATOM 1677 O O . ARG A 1 216 ? -4.723 -17.203 -13.633 1 93.38 216 ARG A O 1
ATOM 1684 N N . LEU A 1 217 ? -4.938 -16.422 -11.516 1 92.81 217 LEU A N 1
ATOM 1685 C CA . LEU A 1 217 ? -4.375 -17.625 -10.914 1 92.81 217 LEU A CA 1
ATOM 1686 C C . LEU A 1 217 ? -5.441 -18.406 -10.156 1 92.81 217 LEU A C 1
ATOM 1688 O O . LEU A 1 217 ? -5.363 -19.625 -10.047 1 92.81 217 LEU A O 1
ATOM 1692 N N . ALA A 1 218 ? -6.391 -17.625 -9.539 1 89.75 218 ALA A N 1
ATOM 1693 C CA . ALA A 1 218 ? -7.387 -18.266 -8.688 1 89.75 218 ALA A CA 1
ATOM 1694 C C . ALA A 1 218 ? -8.664 -17.438 -8.609 1 89.75 218 ALA A C 1
ATOM 1696 O O . ALA A 1 218 ? -8.617 -16.203 -8.695 1 89.75 218 ALA A O 1
ATOM 1697 N N . GLY A 1 219 ? -9.758 -18.188 -8.312 1 88.38 219 GLY A N 1
ATOM 1698 C CA . GLY A 1 219 ? -11.031 -17.531 -8.086 1 88.38 219 GLY A CA 1
ATOM 1699 C C . GLY A 1 219 ? -11.906 -17.469 -9.32 1 88.38 219 GLY A C 1
ATOM 1700 O O . GLY A 1 219 ? -11.57 -18.047 -10.352 1 88.38 219 GLY A O 1
ATOM 1701 N N . PRO A 1 220 ? -13.016 -16.859 -9.094 1 91.75 220 PRO A N 1
ATOM 1702 C CA . PRO A 1 220 ? -13.453 -16.156 -7.883 1 91.75 220 PRO A CA 1
ATOM 1703 C C . PRO A 1 220 ? -13.945 -17.109 -6.797 1 91.75 220 PRO A C 1
ATOM 1705 O O . PRO A 1 220 ? -14.586 -18.125 -7.102 1 91.75 220 PRO A O 1
ATOM 1708 N N . PHE A 1 221 ? -13.578 -16.797 -5.609 1 92.81 221 PHE A N 1
ATOM 1709 C CA . PHE A 1 221 ? -14.211 -17.406 -4.445 1 92.81 221 PHE A CA 1
ATOM 1710 C C . PHE A 1 221 ? -15.289 -16.5 -3.871 1 92.81 221 PHE A C 1
ATOM 1712 O O . PHE A 1 221 ? -15.086 -15.297 -3.715 1 92.81 221 PHE A O 1
ATOM 1719 N N . THR A 1 222 ? -16.469 -17.062 -3.52 1 93.31 222 THR A N 1
ATOM 1720 C CA . THR A 1 222 ? -17.609 -16.234 -3.096 1 93.31 222 THR A CA 1
ATOM 1721 C C . THR A 1 222 ? -18.234 -16.797 -1.824 1 93.31 222 THR A C 1
ATOM 1723 O O . THR A 1 222 ? -19.203 -16.234 -1.307 1 93.31 222 THR A O 1
ATOM 1726 N N . ALA A 1 223 ? -17.656 -17.906 -1.463 1 92.44 223 ALA A N 1
ATOM 1727 C CA . ALA A 1 223 ? -18.203 -18.531 -0.268 1 92.44 223 ALA A CA 1
ATOM 1728 C C . ALA A 1 223 ? -17.156 -19.391 0.44 1 92.44 223 ALA A C 1
ATOM 1730 O O . ALA A 1 223 ? -16.203 -19.859 -0.186 1 92.44 223 ALA A O 1
ATOM 1731 N N . SER A 1 224 ? -17.359 -19.578 1.669 1 90.31 224 SER A N 1
ATOM 1732 C CA . SER A 1 224 ? -16.438 -20.359 2.498 1 90.31 224 SER A CA 1
ATOM 1733 C C . SER A 1 224 ? -16.344 -21.797 2.018 1 90.31 224 SER A C 1
ATOM 1735 O O . SER A 1 224 ? -15.273 -22.422 2.121 1 90.31 224 SER A O 1
ATOM 1737 N N . SER A 1 225 ? -17.328 -22.312 1.469 1 85.56 225 SER A N 1
ATOM 1738 C CA . SER A 1 225 ? -17.359 -23.703 1.025 1 85.56 225 SER A CA 1
ATOM 1739 C C . SER A 1 225 ? -16.406 -23.938 -0.134 1 85.56 225 SER A C 1
ATOM 1741 O O . SER A 1 225 ? -15.969 -25.078 -0.364 1 85.56 225 SER A O 1
ATOM 1743 N N . GLU A 1 226 ? -16.094 -22.875 -0.782 1 85.88 226 GLU A N 1
ATOM 1744 C CA . GLU A 1 226 ? -15.234 -23 -1.958 1 85.88 226 GLU A CA 1
ATOM 1745 C C . GLU A 1 226 ? -13.766 -23.125 -1.562 1 85.88 226 GLU A C 1
ATOM 1747 O O . GLU A 1 226 ? -12.93 -23.516 -2.381 1 85.88 226 GLU A O 1
ATOM 1752 N N . VAL A 1 227 ? -13.469 -22.797 -0.279 1 85.69 227 VAL A N 1
ATOM 1753 C CA . VAL A 1 227 ? -12.078 -22.875 0.148 1 85.69 227 VAL A CA 1
ATOM 1754 C C . VAL A 1 227 ? -11.906 -23.984 1.175 1 85.69 227 VAL A C 1
ATOM 1756 O O . VAL A 1 227 ? -10.859 -24.094 1.824 1 85.69 227 VAL A O 1
ATOM 1759 N N . GLY A 1 228 ? -12.75 -24.859 1.331 1 76.44 228 GLY A N 1
ATOM 1760 C CA . GLY A 1 228 ? -12.625 -26.062 2.137 1 76.44 228 GLY A CA 1
ATOM 1761 C C . GLY A 1 228 ? -13.453 -26.016 3.41 1 76.44 228 GLY A C 1
ATOM 1762 O O . GLY A 1 228 ? -13.531 -27 4.141 1 76.44 228 GLY A O 1
ATOM 1763 N N . GLY A 1 229 ? -14.141 -24.984 3.66 1 69.75 229 GLY A N 1
ATOM 1764 C CA . GLY A 1 229 ? -14.977 -24.891 4.848 1 69.75 229 GLY A CA 1
ATOM 1765 C C . GLY A 1 229 ? -14.195 -25.047 6.141 1 69.75 229 GLY A C 1
ATOM 1766 O O . GLY A 1 229 ? -13.148 -24.422 6.32 1 69.75 229 GLY A O 1
ATOM 1767 N N . ASP A 1 230 ? -14.586 -25.922 7.012 1 66 230 ASP A N 1
ATOM 1768 C CA . ASP A 1 230 ? -14.016 -26.125 8.336 1 66 230 ASP A CA 1
ATOM 1769 C C . ASP A 1 230 ? -12.719 -26.922 8.258 1 66 230 ASP A C 1
ATOM 1771 O O . ASP A 1 230 ? -11.891 -26.875 9.172 1 66 230 ASP A O 1
ATOM 1775 N N . GLU A 1 231 ? -12.469 -27.562 7.129 1 67.5 231 GLU A N 1
ATOM 1776 C CA . GLU A 1 231 ? -11.289 -28.406 7 1 67.5 231 GLU A CA 1
ATOM 1777 C C . GLU A 1 231 ? -10.25 -27.781 6.074 1 67.5 231 GLU A C 1
ATOM 1779 O O . GLU A 1 231 ? -9.305 -28.438 5.645 1 67.5 231 GLU A O 1
ATOM 1784 N N . ALA A 1 232 ? -10.367 -26.594 5.945 1 72.81 232 ALA A N 1
ATOM 1785 C CA . ALA A 1 232 ? -9.539 -25.953 4.926 1 72.81 232 ALA A CA 1
ATOM 1786 C C . ALA A 1 232 ? -8.102 -25.781 5.418 1 72.81 232 ALA A C 1
ATOM 1788 O O . ALA A 1 232 ? -7.871 -25.281 6.516 1 72.81 232 ALA A O 1
ATOM 1789 N N . THR A 1 233 ? -7.195 -26.375 4.684 1 77.75 233 THR A N 1
ATOM 1790 C CA . THR A 1 233 ? -5.777 -26.094 4.875 1 77.75 233 THR A CA 1
ATOM 1791 C C . THR A 1 233 ? -5.195 -25.391 3.648 1 77.75 233 THR A C 1
ATOM 1793 O O . THR A 1 233 ? -5.719 -25.531 2.541 1 77.75 233 THR A O 1
ATOM 1796 N N . VAL A 1 234 ? -4.18 -24.641 3.93 1 80.62 234 VAL A N 1
ATOM 1797 C CA . VAL A 1 234 ? -3.488 -23.969 2.84 1 80.62 234 VAL A CA 1
ATOM 1798 C C . VAL A 1 234 ? -3.035 -24.984 1.8 1 80.62 234 VAL A C 1
ATOM 1800 O O . VAL A 1 234 ? -3.17 -24.766 0.595 1 80.62 234 VAL A O 1
ATOM 1803 N N . GLN A 1 235 ? -2.557 -26.062 2.213 1 78.44 235 GLN A N 1
ATOM 1804 C CA . GLN A 1 235 ? -2.02 -27.094 1.325 1 78.44 235 GLN A CA 1
ATOM 1805 C C . GLN A 1 235 ? -3.102 -27.641 0.398 1 78.44 235 GLN A C 1
ATOM 1807 O O . GLN A 1 235 ? -2.904 -27.719 -0.816 1 78.44 235 GLN A O 1
ATOM 1812 N N . ASN A 1 236 ? -4.266 -27.969 1.015 1 77 236 ASN A N 1
ATOM 1813 C CA . ASN A 1 236 ? -5.359 -28.5 0.207 1 77 236 ASN A CA 1
ATOM 1814 C C . ASN A 1 236 ? -5.867 -27.453 -0.789 1 77 236 ASN A C 1
ATOM 1816 O O . ASN A 1 236 ? -6.211 -27.797 -1.924 1 77 236 ASN A O 1
ATOM 1820 N N . PHE A 1 237 ? -5.848 -26.312 -0.322 1 82.62 237 PHE A N 1
ATOM 1821 C CA . PHE A 1 237 ? -6.312 -25.219 -1.169 1 82.62 237 PHE A CA 1
ATOM 1822 C C . PHE A 1 237 ? -5.379 -25.031 -2.357 1 82.62 237 PHE A C 1
ATOM 1824 O O . PHE A 1 237 ? -5.828 -24.953 -3.502 1 82.62 237 PHE A O 1
ATOM 1831 N N . VAL A 1 238 ? -4.105 -25 -2.053 1 81.25 238 VAL A N 1
ATOM 1832 C CA . VAL A 1 238 ? -3.102 -24.781 -3.09 1 81.25 238 VAL A CA 1
ATOM 1833 C C . VAL A 1 238 ? -3.125 -25.938 -4.086 1 81.25 238 VAL A C 1
ATOM 1835 O O . VAL A 1 238 ? -3.025 -25.719 -5.297 1 81.25 238 VAL A O 1
ATOM 1838 N N . GLU A 1 239 ? -3.355 -27.094 -3.643 1 76.75 239 GLU A N 1
ATOM 1839 C CA . GLU A 1 239 ? -3.406 -28.266 -4.504 1 76.75 239 GLU A CA 1
ATOM 1840 C C . GLU A 1 239 ? -4.637 -28.234 -5.406 1 76.75 239 GLU A C 1
ATOM 1842 O O . GLU A 1 239 ? -4.578 -28.672 -6.562 1 76.75 239 GLU A O 1
ATOM 1847 N N . SER A 1 240 ? -5.668 -27.734 -4.832 1 73.31 240 SER A N 1
ATOM 1848 C CA . SER A 1 240 ? -6.906 -27.672 -5.598 1 73.31 240 SER A CA 1
ATOM 1849 C C . SER A 1 240 ? -6.855 -26.547 -6.633 1 73.31 240 SER A C 1
ATOM 1851 O O . SER A 1 240 ? -7.461 -26.656 -7.699 1 73.31 240 SER A O 1
ATOM 1853 N N . ALA A 1 241 ? -6.172 -25.484 -6.238 1 65.19 241 ALA A N 1
ATOM 1854 C CA . ALA A 1 241 ? -6.047 -24.344 -7.137 1 65.19 241 ALA A CA 1
ATOM 1855 C C . ALA A 1 241 ? -5.043 -24.625 -8.25 1 65.19 241 ALA A C 1
ATOM 1857 O O . ALA A 1 241 ? -5.109 -24.031 -9.328 1 65.19 241 ALA A O 1
ATOM 1858 N N . ARG A 1 242 ? -3.975 -25.344 -8.07 1 57.09 242 ARG A N 1
ATOM 1859 C CA . ARG A 1 242 ? -2.898 -25.719 -8.984 1 57.09 242 ARG A CA 1
ATOM 1860 C C . ARG A 1 242 ? -3.455 -26.141 -10.344 1 57.09 242 ARG A C 1
ATOM 1862 O O . ARG A 1 242 ? -2.773 -26.031 -11.359 1 57.09 242 ARG A O 1
ATOM 1869 N N . GLY A 1 243 ? -4.676 -26.453 -10.508 1 48.91 243 GLY A N 1
ATOM 1870 C CA . GLY A 1 243 ? -5.16 -26.812 -11.828 1 48.91 243 GLY A CA 1
ATOM 1871 C C . GLY A 1 243 ? -5.16 -25.656 -12.797 1 48.91 243 GLY A C 1
ATOM 1872 O O . GLY A 1 243 ? -5.629 -25.781 -13.93 1 48.91 243 GLY A O 1
ATOM 1873 N N . VAL A 1 244 ? -4.641 -24.578 -12.328 1 46.06 244 VAL A N 1
ATOM 1874 C CA . VAL A 1 244 ? -4.594 -23.422 -13.219 1 46.06 244 VAL A CA 1
ATOM 1875 C C . VAL A 1 244 ? -3.227 -23.344 -13.891 1 46.06 244 VAL A C 1
ATOM 1877 O O . VAL A 1 244 ? -2.195 -23.531 -13.242 1 46.06 244 VAL A O 1
ATOM 1880 N N . VAL A 1 245 ? -3.031 -23.516 -15.164 1 45.59 245 VAL A N 1
ATOM 1881 C CA . VAL A 1 245 ? -1.836 -23.516 -16 1 45.59 245 VAL A CA 1
ATOM 1882 C C . VAL A 1 245 ? -1.014 -22.25 -15.727 1 45.59 245 VAL A C 1
ATOM 1884 O O . VAL A 1 245 ? -1.531 -21.141 -15.797 1 45.59 245 VAL A O 1
ATOM 1887 N N . CYS A 1 246 ? 0.17 -22.438 -15.141 1 46.69 246 CYS A N 1
ATOM 1888 C CA . CYS A 1 246 ? 1.112 -21.344 -15 1 46.69 246 CYS A CA 1
ATOM 1889 C C . CYS A 1 246 ? 1.438 -20.719 -16.359 1 46.69 246 CYS A C 1
ATOM 1891 O O . CYS A 1 246 ? 1.928 -21.406 -17.25 1 46.69 246 CYS A O 1
ATOM 1893 N N . PRO A 1 247 ? 0.999 -19.609 -16.562 1 43.22 247 PRO A N 1
ATOM 1894 C CA . PRO A 1 247 ? 1.16 -19.047 -17.906 1 43.22 247 PRO A CA 1
ATOM 1895 C C . PRO A 1 247 ? 2.605 -19.094 -18.391 1 43.22 247 PRO A C 1
ATOM 1897 O O . PRO A 1 247 ? 2.848 -19.188 -19.594 1 43.22 247 PRO A O 1
ATOM 1900 N N . LEU A 1 248 ? 3.496 -18.859 -17.531 1 43.31 248 LEU A N 1
ATOM 1901 C CA . LEU A 1 248 ? 4.875 -18.781 -18 1 43.31 248 LEU A CA 1
ATOM 1902 C C . LEU A 1 248 ? 5.438 -20.172 -18.25 1 43.31 248 LEU A C 1
ATOM 1904 O O . LEU A 1 248 ? 6.176 -20.391 -19.219 1 43.31 248 LEU A O 1
ATOM 1908 N N . THR A 1 249 ? 5.004 -21.094 -17.375 1 44.53 249 THR A N 1
ATOM 1909 C CA . THR A 1 249 ? 5.645 -22.391 -17.516 1 44.53 249 THR A CA 1
ATOM 1910 C C . THR A 1 249 ? 4.766 -23.344 -18.328 1 44.53 249 THR A C 1
ATOM 1912 O O . THR A 1 249 ? 5.203 -24.422 -18.719 1 44.53 249 THR A O 1
ATOM 1915 N N . GLN A 1 250 ? 3.701 -22.812 -18.875 1 43.34 250 GLN A N 1
ATOM 1916 C CA . GLN A 1 250 ? 2.744 -23.625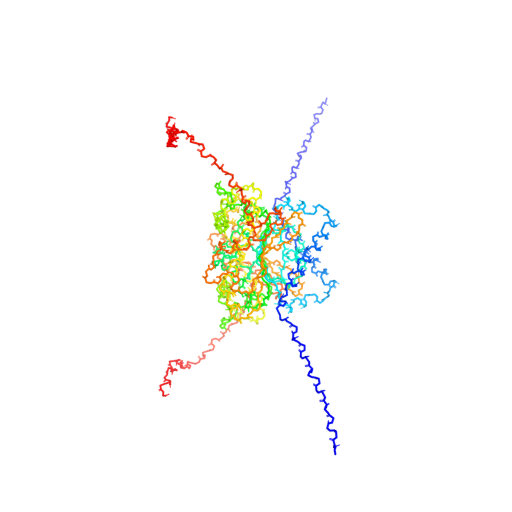 -19.625 1 43.34 250 GLN A CA 1
ATOM 1917 C C . GLN A 1 250 ? 2.477 -24.953 -18.922 1 43.34 250 GLN A C 1
ATOM 1919 O O . GLN A 1 250 ? 2.086 -25.938 -19.547 1 43.34 250 GLN A O 1
ATOM 1924 N N . GLN A 1 251 ? 3.027 -25.078 -17.844 1 41.59 251 GLN A N 1
ATOM 1925 C CA . GLN A 1 251 ? 2.783 -26.297 -17.078 1 41.59 251 GLN A CA 1
ATOM 1926 C C . GLN A 1 251 ? 1.58 -26.125 -16.141 1 41.59 251 GLN A C 1
ATOM 1928 O O . GLN A 1 251 ? 1.271 -25.016 -15.711 1 41.59 251 GLN A O 1
ATOM 1933 N N . LEU A 1 252 ? 0.705 -27 -16.25 1 41.56 252 LEU A N 1
ATOM 1934 C CA . LEU A 1 252 ? -0.416 -27.016 -15.312 1 41.56 252 LEU A CA 1
ATOM 1935 C C . LEU A 1 252 ? 0.052 -26.703 -13.891 1 41.56 252 LEU A C 1
ATOM 1937 O O . LEU A 1 252 ? 1.053 -27.25 -13.43 1 41.56 252 LEU A O 1
ATOM 1941 N N . VAL A 1 253 ? -0.325 -25.766 -13.391 1 39.06 253 VAL A N 1
ATOM 1942 C CA . VAL A 1 253 ? -0.164 -25.562 -11.953 1 39.06 253 VAL A CA 1
ATOM 1943 C C . VAL A 1 253 ? -0.755 -26.766 -11.195 1 39.06 253 VAL A C 1
ATOM 1945 O O . VAL A 1 253 ? -1.948 -27.047 -11.32 1 39.06 253 VAL A O 1
ATOM 1948 N N . GLY A 1 254 ? 0.009 -27.906 -10.93 1 38.81 254 GLY A N 1
ATOM 1949 C CA . GLY A 1 254 ? -0.302 -29.203 -10.352 1 38.81 254 GLY A CA 1
ATOM 1950 C C . GLY A 1 254 ? 0.073 -30.359 -11.258 1 38.81 254 GLY A C 1
ATOM 1951 O O . GLY A 1 254 ? -0.227 -31.516 -10.953 1 38.81 254 GLY A O 1
ATOM 1952 N N . ALA A 1 255 ? 0.205 -30.062 -12.547 1 32.62 255 ALA A N 1
ATOM 1953 C CA . ALA A 1 255 ? 0.665 -31.25 -13.266 1 32.62 255 ALA A CA 1
ATOM 1954 C C . ALA A 1 255 ? 2.008 -31.734 -12.727 1 32.62 255 ALA A C 1
ATOM 1956 O O . ALA A 1 255 ? 3.049 -31.141 -13.008 1 32.62 255 ALA A O 1
ATOM 1957 N N . VAL A 1 256 ? 2.07 -32 -11.562 1 30.25 256 VAL A N 1
ATOM 1958 C CA . VAL A 1 256 ? 3.18 -32.844 -11.125 1 30.25 256 VAL A CA 1
ATOM 1959 C C . VAL A 1 256 ? 3.461 -33.906 -12.18 1 30.25 256 VAL A C 1
ATOM 1961 O O . VAL A 1 256 ? 2.539 -34.594 -12.656 1 30.25 256 VAL A O 1
ATOM 1964 N N . ILE A 1 257 ? 4.527 -33.75 -12.953 1 28.34 257 ILE A N 1
ATOM 1965 C CA . ILE A 1 257 ? 5.086 -34.906 -13.641 1 28.34 257 ILE A CA 1
ATOM 1966 C C . ILE A 1 257 ? 4.879 -36.156 -12.797 1 28.34 257 ILE A C 1
ATOM 1968 O O . ILE A 1 257 ? 5.391 -36.25 -11.68 1 28.34 257 ILE A O 1
ATOM 1972 N N . ARG A 1 258 ? 3.674 -36.719 -12.945 1 27.39 258 ARG A N 1
ATOM 1973 C CA . ARG A 1 258 ? 3.625 -38.094 -12.461 1 27.39 258 ARG A CA 1
ATOM 1974 C C . ARG A 1 258 ? 4.891 -38.844 -12.852 1 27.39 258 ARG A C 1
ATOM 1976 O O . ARG A 1 258 ? 5.215 -38.969 -14.031 1 27.39 258 ARG A O 1
ATOM 1983 N N . HIS A 1 259 ? 5.922 -38.594 -12.039 1 25.62 259 HIS A N 1
ATOM 1984 C CA . HIS A 1 259 ? 7.008 -39.562 -12.148 1 25.62 259 HIS A CA 1
ATOM 1985 C C . HIS A 1 259 ? 6.477 -40.938 -12.5 1 25.62 259 HIS A C 1
ATOM 1987 O O . HIS A 1 259 ? 5.574 -41.469 -11.836 1 25.62 259 HIS A O 1
ATOM 1993 N N . THR A 1 260 ? 6.41 -41.156 -13.758 1 25.39 260 THR A N 1
ATOM 1994 C CA . THR A 1 260 ? 6.34 -42.562 -14.156 1 25.39 260 THR A CA 1
ATOM 1995 C C . THR A 1 260 ? 7.188 -43.438 -13.242 1 25.39 260 THR A C 1
ATOM 1997 O O . THR A 1 260 ? 8.391 -43.188 -13.086 1 25.39 260 THR A O 1
ATOM 2000 N N . ALA A 1 261 ? 6.59 -43.875 -12.141 1 26.39 261 ALA A N 1
ATOM 2001 C CA . ALA A 1 261 ? 7.109 -45 -11.328 1 26.39 261 ALA A CA 1
ATOM 2002 C C . ALA A 1 261 ? 7.727 -46.062 -12.211 1 26.39 261 ALA A C 1
ATOM 2004 O O . ALA A 1 261 ? 7.012 -46.875 -12.805 1 26.39 261 ALA A O 1
ATOM 2005 N N . GLY A 1 262 ? 8.625 -45.562 -13.141 1 24.53 262 GLY A N 1
ATOM 2006 C CA . GLY A 1 262 ? 9.266 -46.719 -13.727 1 24.53 262 GLY A CA 1
ATOM 2007 C C . GLY A 1 262 ? 9.766 -47.719 -12.695 1 24.53 262 GLY A C 1
ATOM 2008 O O . GLY A 1 262 ? 9.953 -47.375 -11.531 1 24.53 262 GLY A O 1
ATOM 2009 N N . PRO A 1 263 ? 9.523 -49 -12.828 1 27.23 263 PRO A N 1
ATOM 2010 C CA . PRO A 1 263 ? 10 -50.062 -11.938 1 27.23 263 PRO A CA 1
ATOM 2011 C C . PRO A 1 263 ? 11.477 -49.906 -11.586 1 27.23 263 PRO A C 1
ATOM 2013 O O . PRO A 1 263 ? 12.336 -49.938 -12.469 1 27.23 263 PRO A O 1
ATOM 2016 N N . PHE A 1 264 ? 11.875 -48.844 -10.82 1 25.19 264 PHE A N 1
ATOM 2017 C CA . PHE A 1 264 ? 13.25 -48.969 -10.359 1 25.19 264 PHE A CA 1
ATOM 2018 C C . PHE A 1 264 ? 13.547 -50.375 -9.883 1 25.19 264 PHE A C 1
ATOM 2020 O O . PHE A 1 264 ? 12.852 -50.875 -9.008 1 25.19 264 PHE A O 1
ATOM 2027 N N . SER A 1 265 ? 13.977 -51.25 -10.766 1 22.58 265 SER A N 1
ATOM 2028 C CA . SER A 1 265 ? 14.594 -52.531 -10.43 1 22.58 265 SER A CA 1
ATOM 2029 C C . SER A 1 265 ? 15.586 -52.375 -9.281 1 22.58 265 SER A C 1
ATOM 2031 O O . SER A 1 265 ? 16.406 -51.438 -9.281 1 22.58 265 SER A O 1
ATOM 2033 N N . THR A 1 266 ? 15.25 -52.781 -8.039 1 25.78 266 THR A N 1
ATOM 2034 C CA . THR A 1 266 ? 15.898 -53 -6.758 1 25.78 266 THR A CA 1
ATOM 2035 C C . THR A 1 266 ? 17.312 -53.531 -6.957 1 25.78 266 THR A C 1
ATOM 2037 O O . THR A 1 266 ? 17.859 -54.219 -6.09 1 25.78 266 THR A O 1
ATOM 2040 N N . GLY A 1 267 ? 18.094 -53.031 -7.98 1 22.62 267 GLY A N 1
ATOM 2041 C CA . GLY A 1 267 ? 19.391 -53.688 -7.875 1 22.62 267 GLY A CA 1
ATOM 2042 C C . GLY A 1 267 ? 20.062 -53.438 -6.531 1 22.62 267 GLY A C 1
ATOM 2043 O O . GLY A 1 267 ? 20.062 -52.312 -6.02 1 22.62 267 GLY A O 1
ATOM 2044 N N . ALA A 1 268 ? 20.328 -54.469 -5.688 1 23.83 268 ALA A N 1
ATOM 2045 C CA . ALA A 1 268 ? 20.969 -54.781 -4.418 1 23.83 268 ALA A CA 1
ATOM 2046 C C . ALA A 1 268 ? 22.344 -54.125 -4.316 1 23.83 268 ALA A C 1
ATOM 2048 O O . ALA A 1 268 ? 23.297 -54.562 -4.965 1 23.83 268 ALA A O 1
ATOM 2049 N N . VAL A 1 269 ? 22.422 -52.75 -4.512 1 23.7 269 VAL A N 1
ATOM 2050 C CA . VAL A 1 269 ? 23.812 -52.344 -4.301 1 23.7 269 VAL A CA 1
ATOM 2051 C C . VAL A 1 269 ? 24.25 -52.719 -2.887 1 23.7 269 VAL A C 1
ATOM 2053 O O . VAL A 1 269 ? 23.453 -52.625 -1.941 1 23.7 269 VAL A O 1
ATOM 2056 N N . GLU A 1 270 ? 25.297 -53.438 -2.73 1 24.89 270 GLU A N 1
ATOM 2057 C CA . GLU A 1 270 ? 26.094 -53.906 -1.611 1 24.89 270 GLU A CA 1
ATOM 2058 C C . GLU A 1 270 ? 26.438 -52.781 -0.64 1 24.89 270 GLU A C 1
ATOM 2060 O O . GLU A 1 270 ? 26.547 -51.625 -1.041 1 24.89 270 GLU A O 1
ATOM 2065 N N . GLY A 1 271 ? 26.359 -52.969 0.734 1 21.53 271 GLY A N 1
ATOM 2066 C CA . GLY A 1 271 ? 26.344 -52.438 2.084 1 21.53 271 GLY A CA 1
ATOM 2067 C C . GLY A 1 271 ? 27.562 -51.594 2.4 1 21.53 271 GLY A C 1
ATOM 2068 O O . GLY A 1 271 ? 28.359 -51.938 3.26 1 21.53 271 GLY A O 1
ATOM 2069 N N . GLY A 1 272 ? 28.156 -50.75 1.482 1 24.12 272 GLY A N 1
ATOM 2070 C CA . GLY A 1 272 ? 29.375 -50.188 2.051 1 24.12 272 GLY A CA 1
ATOM 2071 C C . GLY A 1 272 ? 29.141 -49.375 3.295 1 24.12 272 GLY A C 1
ATOM 2072 O O . GLY A 1 272 ? 28.031 -48.875 3.527 1 24.12 272 GLY A O 1
ATOM 2073 N N . GLN A 1 273 ? 30.078 -49.406 4.355 1 25.52 273 GLN A N 1
ATOM 2074 C CA . GLN A 1 273 ? 30.172 -49.031 5.758 1 25.52 273 GLN A CA 1
ATOM 2075 C C . GLN A 1 273 ? 30.016 -47.531 5.926 1 25.52 273 GLN A C 1
ATOM 2077 O O . GLN A 1 273 ? 30.609 -46.75 5.18 1 25.52 273 GLN A O 1
ATOM 2082 N N . PRO A 1 274 ? 28.938 -47.062 6.57 1 25.86 274 PRO A N 1
ATOM 2083 C CA . PRO A 1 274 ? 28.531 -45.688 6.848 1 25.86 274 PRO A CA 1
ATOM 2084 C C . PRO A 1 274 ? 29.578 -44.906 7.66 1 25.86 274 PRO A C 1
ATOM 2086 O O . PRO A 1 274 ? 29.953 -45.344 8.758 1 25.86 274 PRO A O 1
ATOM 2089 N N . THR A 1 275 ? 30.734 -44.406 7.055 1 25.23 275 THR A N 1
ATOM 2090 C CA . THR A 1 275 ? 31.734 -43.656 7.797 1 25.23 275 THR A CA 1
ATOM 2091 C C . THR A 1 275 ? 31.094 -42.469 8.492 1 25.23 275 THR A C 1
ATOM 2093 O O . THR A 1 275 ? 30.359 -41.688 7.871 1 25.23 275 THR A O 1
ATOM 2096 N N . THR A 1 276 ? 30.797 -42.531 9.797 1 24.61 276 THR A N 1
ATOM 2097 C CA . THR A 1 276 ? 30.188 -41.656 10.789 1 24.61 276 THR A CA 1
ATOM 2098 C C . THR A 1 276 ? 31 -40.375 10.938 1 24.61 276 THR A C 1
ATOM 2100 O O . THR A 1 276 ? 32.219 -40.375 10.828 1 24.61 276 THR A O 1
ATOM 2103 N N . LEU A 1 277 ? 30.375 -39.25 10.562 1 22.16 277 LEU A N 1
ATOM 2104 C CA . LEU A 1 277 ? 30.828 -37.875 10.617 1 22.16 277 LEU A CA 1
ATOM 2105 C C . LEU A 1 277 ? 31.344 -37.531 12 1 22.16 277 LEU A C 1
ATOM 2107 O O . LEU A 1 277 ? 31.562 -36.344 12.312 1 22.16 277 LEU A O 1
ATOM 2111 N N . ALA A 1 278 ? 31.562 -38.438 12.969 1 24.34 278 ALA A N 1
ATOM 2112 C CA . ALA A 1 278 ? 32.031 -38.094 14.312 1 24.34 278 ALA A CA 1
ATOM 2113 C C . ALA A 1 278 ? 33.406 -37.469 14.273 1 24.34 278 ALA A C 1
ATOM 2115 O O . ALA A 1 278 ? 33.812 -36.781 15.234 1 24.34 278 ALA A O 1
ATOM 2116 N N . ASP A 1 279 ? 34.281 -37.781 13.32 1 23.3 279 ASP A N 1
ATOM 2117 C CA . ASP A 1 279 ? 35.688 -37.562 13.609 1 23.3 279 ASP A CA 1
ATOM 2118 C C . ASP A 1 279 ? 36.062 -36.094 13.602 1 23.3 279 ASP A C 1
ATOM 2120 O O . ASP A 1 279 ? 37.219 -35.719 13.742 1 23.3 279 ASP A O 1
ATOM 2124 N N . ALA A 1 280 ? 35.219 -35.188 13.094 1 21.83 280 ALA A N 1
ATOM 2125 C CA . ALA A 1 280 ? 35.938 -33.969 12.797 1 21.83 280 ALA A CA 1
ATOM 2126 C C . ALA A 1 280 ? 36.219 -33.188 14.07 1 21.83 280 ALA A C 1
ATOM 2128 O O . ALA A 1 280 ? 36.531 -31.984 14.016 1 21.83 280 ALA A O 1
ATOM 2129 N N . ALA A 1 281 ? 35.812 -33.656 15.273 1 24.33 281 ALA A N 1
ATOM 2130 C CA . ALA A 1 281 ? 36.031 -32.781 16.422 1 24.33 281 ALA A CA 1
ATOM 2131 C C . ALA A 1 281 ? 37.5 -32.625 16.734 1 24.33 281 ALA A C 1
ATOM 2133 O O . ALA A 1 281 ? 37.906 -31.828 17.578 1 24.33 281 ALA A O 1
ATOM 2134 N N . ARG A 1 282 ? 38.312 -33.625 16.359 1 23.5 282 ARG A N 1
ATOM 2135 C CA . ARG A 1 282 ? 39.531 -33.781 17.172 1 23.5 282 ARG A CA 1
ATOM 2136 C C . ARG A 1 282 ? 40.5 -32.625 16.906 1 23.5 282 ARG A C 1
ATOM 2138 O O . ARG A 1 282 ? 41.406 -32.406 17.703 1 23.5 282 ARG A O 1
ATOM 2145 N N . THR A 1 283 ? 40.625 -32.188 15.695 1 24.58 283 THR A N 1
ATOM 2146 C CA . THR A 1 283 ? 42.031 -31.875 15.438 1 24.58 283 THR A CA 1
ATOM 2147 C C . THR A 1 283 ? 42.406 -30.547 16.078 1 24.58 283 THR A C 1
ATOM 2149 O O . THR A 1 283 ? 43.531 -30.078 15.938 1 24.58 283 THR A O 1
ATOM 2152 N N . SER A 1 284 ? 41.406 -29.656 16.516 1 22.14 284 SER A N 1
ATOM 2153 C CA . SER A 1 284 ? 42.094 -28.391 16.75 1 22.14 284 SER A CA 1
ATOM 2154 C C . SER A 1 284 ? 42.875 -28.422 18.062 1 22.14 284 SER A C 1
ATOM 2156 O O . SER A 1 284 ? 43.094 -27.391 18.688 1 22.14 284 SER A O 1
ATOM 2158 N N . ALA A 1 285 ? 43.031 -29.641 18.656 1 23.92 285 ALA A N 1
ATOM 2159 C CA . ALA A 1 285 ? 43.812 -29.562 19.891 1 23.92 285 ALA A CA 1
ATOM 2160 C C . ALA A 1 285 ? 45.219 -29.062 19.641 1 23.92 285 ALA A C 1
ATOM 2162 O O . ALA A 1 285 ? 45.875 -28.516 20.531 1 23.92 285 ALA A O 1
ATOM 2163 N N . MET A 1 286 ? 45.781 -29.531 18.531 1 22.11 286 MET A N 1
ATOM 2164 C CA . MET A 1 286 ? 47.219 -29.203 18.625 1 22.11 286 MET A CA 1
ATOM 2165 C C . MET A 1 286 ? 47.469 -27.766 18.188 1 22.11 286 MET A C 1
ATOM 2167 O O . MET A 1 286 ? 46.844 -27.281 17.219 1 22.11 286 MET A O 1
ATOM 2171 N N . MET B 1 1 ? -76.812 -18.953 -30.125 1 24.36 1 MET B N 1
ATOM 2172 C CA . MET B 1 1 ? -75.688 -19.891 -30.234 1 24.36 1 MET B CA 1
ATOM 2173 C C . MET B 1 1 ? -74.375 -19.234 -29.797 1 24.36 1 MET B C 1
ATOM 2175 O O . MET B 1 1 ? -73.75 -18.516 -30.562 1 24.36 1 MET B O 1
ATOM 2179 N N . ALA B 1 2 ? -74.5 -18.625 -28.578 1 28.62 2 ALA B N 1
ATOM 2180 C CA . ALA B 1 2 ? -73.5 -17.766 -27.922 1 28.62 2 ALA B CA 1
ATOM 2181 C C . ALA B 1 2 ? -72.188 -18.5 -27.688 1 28.62 2 ALA B C 1
ATOM 2183 O O . ALA B 1 2 ? -72.125 -19.469 -26.922 1 28.62 2 ALA B O 1
ATOM 2184 N N . ARG B 1 3 ? -71.5 -18.75 -28.812 1 24 3 ARG B N 1
ATOM 2185 C CA . ARG B 1 3 ? -70.188 -19.344 -28.688 1 24 3 ARG B CA 1
ATOM 2186 C C . ARG B 1 3 ? -69.312 -18.609 -27.672 1 24 3 ARG B C 1
ATOM 2188 O O . ARG B 1 3 ? -69.25 -17.375 -27.703 1 24 3 ARG B O 1
ATOM 2195 N N . LYS B 1 4 ? -69.312 -19.172 -26.5 1 27.08 4 LYS B N 1
ATOM 2196 C CA . LYS B 1 4 ? -68.438 -18.938 -25.359 1 27.08 4 LYS B CA 1
ATOM 2197 C C . LYS B 1 4 ? -67 -18.844 -25.797 1 27.08 4 LYS B C 1
ATOM 2199 O O . LYS B 1 4 ? -66.438 -19.797 -26.375 1 27.08 4 LYS B O 1
ATOM 2204 N N . ARG B 1 5 ? -66.625 -17.688 -26.359 1 24.44 5 ARG B N 1
ATOM 2205 C CA . ARG B 1 5 ? -65.25 -17.453 -26.75 1 24.44 5 ARG B CA 1
ATOM 2206 C C . ARG B 1 5 ? -64.312 -17.875 -25.656 1 24.44 5 ARG B C 1
ATOM 2208 O O . ARG B 1 5 ? -64.375 -17.406 -24.516 1 24.44 5 ARG B O 1
ATOM 2215 N N . ALA B 1 6 ? -64.062 -19.156 -25.578 1 27.09 6 ALA B N 1
ATOM 2216 C CA . ALA B 1 6 ? -62.969 -19.656 -24.719 1 27.09 6 ALA B CA 1
ATOM 2217 C C . ALA B 1 6 ? -61.688 -18.828 -24.859 1 27.09 6 ALA B C 1
ATOM 2219 O O . ALA B 1 6 ? -61.062 -18.828 -25.922 1 27.09 6 ALA B O 1
ATOM 2220 N N . LYS B 1 7 ? -61.781 -17.562 -24.297 1 27.17 7 LYS B N 1
ATOM 2221 C CA . LYS B 1 7 ? -60.562 -16.766 -24.188 1 27.17 7 LYS B CA 1
ATOM 2222 C C . LYS B 1 7 ? -59.375 -17.609 -23.719 1 27.17 7 LYS B C 1
ATOM 2224 O O . LYS B 1 7 ? -59.438 -18.219 -22.641 1 27.17 7 LYS B O 1
ATOM 2229 N N . THR B 1 8 ? -58.719 -18.391 -24.594 1 25.03 8 THR B N 1
ATOM 2230 C CA . THR B 1 8 ? -57.469 -19.078 -24.312 1 25.03 8 THR B CA 1
ATOM 2231 C C . THR B 1 8 ? -56.531 -18.172 -23.531 1 25.03 8 THR B C 1
ATOM 2233 O O . THR B 1 8 ? -56.125 -17.109 -24.016 1 25.03 8 THR B O 1
ATOM 2236 N N . GLU B 1 9 ? -56.688 -18.047 -22.281 1 24.73 9 GLU B N 1
ATOM 2237 C CA . GLU B 1 9 ? -55.719 -17.406 -21.391 1 24.73 9 GLU B CA 1
ATOM 2238 C C . GLU B 1 9 ? -54.312 -17.953 -21.641 1 24.73 9 GLU B C 1
ATOM 2240 O O . GLU B 1 9 ? -54.031 -19.125 -21.375 1 24.73 9 GLU B O 1
ATOM 2245 N N . ALA B 1 10 ? -53.719 -17.781 -22.812 1 26.34 10 ALA B N 1
ATOM 2246 C CA . ALA B 1 10 ? -52.281 -18.141 -22.812 1 26.34 10 ALA B CA 1
ATOM 2247 C C . ALA B 1 10 ? -51.562 -17.562 -21.594 1 26.34 10 ALA B C 1
ATOM 2249 O O . ALA B 1 10 ? -51.625 -16.359 -21.328 1 26.34 10 ALA B O 1
ATOM 2250 N N . ALA B 1 11 ? -51.375 -18.359 -20.578 1 26 11 ALA B N 1
ATOM 2251 C CA . ALA B 1 11 ? -50.5 -18.094 -19.453 1 26 11 ALA B CA 1
ATOM 2252 C C . ALA B 1 11 ? -49.219 -17.375 -19.891 1 26 11 ALA B C 1
ATOM 2254 O O . ALA B 1 11 ? -48.5 -17.859 -20.781 1 26 11 ALA B O 1
ATOM 2255 N N . ALA B 1 12 ? -49.125 -16.109 -19.812 1 30.47 12 ALA B N 1
ATOM 2256 C CA . ALA B 1 12 ? -47.844 -15.383 -19.938 1 30.47 12 ALA B CA 1
ATOM 2257 C C . ALA B 1 12 ? -46.688 -16.188 -19.344 1 30.47 12 ALA B C 1
ATOM 2259 O O . ALA B 1 12 ? -46.719 -16.547 -18.156 1 30.47 12 ALA B O 1
ATOM 2260 N N . GLN B 1 13 ? -46.094 -17.141 -20 1 24.94 13 GLN B N 1
ATOM 2261 C CA . GLN B 1 13 ? -44.875 -17.797 -19.562 1 24.94 13 GLN B CA 1
ATOM 2262 C C . GLN B 1 13 ? -43.938 -16.812 -18.859 1 24.94 13 GLN B C 1
ATOM 2264 O O . GLN B 1 13 ? -43.562 -15.781 -19.422 1 24.94 13 GLN B O 1
ATOM 2269 N N . GLN B 1 14 ? -44.094 -16.641 -17.547 1 26.98 14 GLN B N 1
ATOM 2270 C CA . GLN B 1 14 ? -43.156 -15.867 -16.734 1 26.98 14 GLN B CA 1
ATOM 2271 C C . GLN B 1 14 ? -41.719 -16.156 -17.125 1 26.98 14 GLN B C 1
ATOM 2273 O O . GLN B 1 14 ? -41.25 -17.297 -17.047 1 26.98 14 GLN B O 1
ATOM 2278 N N . GLU B 1 15 ? -41.219 -15.539 -18.188 1 31.11 15 GLU B N 1
ATOM 2279 C CA . GLU B 1 15 ? -39.781 -15.641 -18.453 1 31.11 15 GLU B CA 1
ATOM 2280 C C . GLU B 1 15 ? -39 -15.719 -17.156 1 31.11 15 GLU B C 1
ATOM 2282 O O . GLU B 1 15 ? -39.25 -14.969 -16.203 1 31.11 15 GLU B O 1
ATOM 2287 N N . ALA B 1 16 ? -38.438 -16.922 -16.828 1 32.91 16 ALA B N 1
ATOM 2288 C CA . ALA B 1 16 ? -37.562 -17.125 -15.68 1 32.91 16 ALA B CA 1
ATOM 2289 C C . ALA B 1 16 ? -36.656 -15.93 -15.445 1 32.91 16 ALA B C 1
ATOM 2291 O O . ALA B 1 16 ? -36.219 -15.289 -16.406 1 32.91 16 ALA B O 1
ATOM 2292 N N . PRO B 1 17 ? -36.781 -15.305 -14.289 1 32.84 17 PRO B N 1
ATOM 2293 C CA . PRO B 1 17 ? -35.875 -14.188 -14.062 1 32.84 17 PRO B CA 1
ATOM 2294 C C . PRO B 1 17 ? -34.469 -14.484 -14.539 1 32.84 17 PRO B C 1
ATOM 2296 O O . PRO B 1 17 ? -34.062 -15.648 -14.633 1 32.84 17 PRO B O 1
ATOM 2299 N N . PRO B 1 18 ? -33.906 -13.711 -15.422 1 33.97 18 PRO B N 1
ATOM 2300 C CA . PRO B 1 18 ? -32.562 -14.055 -15.836 1 33.97 18 PRO B CA 1
ATOM 2301 C C . PRO B 1 18 ? -31.734 -14.695 -14.711 1 33.97 18 PRO B C 1
ATOM 2303 O O . PRO B 1 18 ? -32 -14.43 -13.531 1 33.97 18 PRO B O 1
ATOM 2306 N N . SER B 1 19 ? -31.453 -15.992 -14.742 1 30.58 19 SER B N 1
ATOM 2307 C CA . SER B 1 19 ? -30.672 -16.781 -13.797 1 30.58 19 SER B CA 1
ATOM 2308 C C . SER B 1 19 ? -29.578 -15.93 -13.148 1 30.58 19 SER B C 1
ATOM 2310 O O . SER B 1 19 ? -28.922 -15.125 -13.812 1 30.58 19 SER B O 1
ATOM 2312 N N . GLU B 1 20 ? -29.641 -15.734 -11.875 1 34.41 20 GLU B N 1
ATOM 2313 C CA . GLU B 1 20 ? -28.938 -15.008 -10.828 1 34.41 20 GLU B CA 1
ATOM 2314 C C . GLU B 1 20 ? -27.422 -15.156 -10.977 1 34.41 20 GLU B C 1
ATOM 2316 O O . GLU B 1 20 ? -26.656 -14.359 -10.438 1 34.41 20 GLU B O 1
ATOM 2321 N N . GLY B 1 21 ? -26.953 -16.375 -11.227 1 34.12 21 GLY B N 1
ATOM 2322 C CA . GLY B 1 21 ? -25.594 -16.844 -11.016 1 34.12 21 GLY B CA 1
ATOM 2323 C C . GLY B 1 21 ? -24.578 -16.188 -11.93 1 34.12 21 GLY B C 1
ATOM 2324 O O . GLY B 1 21 ? -23.422 -16.609 -12 1 34.12 21 GLY B O 1
ATOM 2325 N N . MET B 1 22 ? -25.031 -15.836 -13.031 1 34.84 22 MET B N 1
ATOM 2326 C CA . MET B 1 22 ? -24 -15.305 -13.914 1 34.84 22 MET B CA 1
ATOM 2327 C C . MET B 1 22 ? -23.234 -14.172 -13.242 1 34.84 22 MET B C 1
ATOM 2329 O O . MET B 1 22 ? -23.609 -13 -13.367 1 34.84 22 MET B O 1
ATOM 2333 N N . PHE B 1 23 ? -22.938 -14.219 -11.883 1 39.44 23 PHE B N 1
ATOM 2334 C CA . PHE B 1 23 ? -22.125 -13.398 -11.008 1 39.44 23 PHE B CA 1
ATOM 2335 C C . PHE B 1 23 ? -20.922 -12.828 -11.758 1 39.44 23 PHE B C 1
ATOM 2337 O O . PHE B 1 23 ? -20.453 -13.43 -12.734 1 39.44 23 PHE B O 1
ATOM 2344 N N . ASP B 1 24 ? -20.641 -11.5 -11.711 1 48.84 24 ASP B N 1
ATOM 2345 C CA . ASP B 1 24 ? -20.016 -10.477 -12.539 1 48.84 24 ASP B CA 1
ATOM 2346 C C . ASP B 1 24 ? -18.547 -10.789 -12.773 1 48.84 24 ASP B C 1
ATOM 2348 O O . ASP B 1 24 ? -17.672 -10.391 -11.992 1 48.84 24 ASP B O 1
ATOM 2352 N N . HIS B 1 25 ? -18.141 -12.016 -13.102 1 60 25 HIS B N 1
ATOM 2353 C CA . HIS B 1 25 ? -16.922 -12.266 -13.859 1 60 25 HIS B CA 1
ATOM 2354 C C . HIS B 1 25 ? -16.625 -11.109 -14.812 1 60 25 HIS B C 1
ATOM 2356 O O . HIS B 1 25 ? -15.469 -10.906 -15.203 1 60 25 HIS B O 1
ATOM 2362 N N . ARG B 1 26 ? -17.578 -10.344 -14.852 1 66.44 26 ARG B N 1
ATOM 2363 C CA . ARG B 1 26 ? -17.5 -9.266 -15.828 1 66.44 26 ARG B CA 1
ATOM 2364 C C . ARG B 1 26 ? -16.594 -8.148 -15.336 1 66.44 26 ARG B C 1
ATOM 2366 O O . ARG B 1 26 ? -15.867 -7.535 -16.125 1 66.44 26 ARG B O 1
ATOM 2373 N N . SER B 1 27 ? -16.609 -8.133 -13.953 1 81.31 27 SER B N 1
ATOM 2374 C CA . SER B 1 27 ? -15.805 -7.023 -13.445 1 81.31 27 SER B CA 1
ATOM 2375 C C . SER B 1 27 ? -14.312 -7.305 -13.586 1 81.31 27 SER B C 1
ATOM 2377 O O . SER B 1 27 ? -13.562 -6.449 -14.055 1 81.31 27 SER B O 1
ATOM 2379 N N . LEU B 1 28 ? -13.93 -8.547 -13.312 1 87.56 28 LEU B N 1
ATOM 2380 C CA . LEU B 1 28 ? -12.508 -8.852 -13.453 1 87.56 28 LEU B CA 1
ATOM 2381 C C . LEU B 1 28 ? -12.109 -8.898 -14.922 1 87.56 28 LEU B C 1
ATOM 2383 O O . LEU B 1 28 ? -11.023 -8.445 -15.289 1 87.56 28 LEU B O 1
ATOM 2387 N N . ASP B 1 29 ? -13.016 -9.469 -15.68 1 89.81 29 ASP B N 1
ATOM 2388 C CA . ASP B 1 29 ? -12.719 -9.547 -17.109 1 89.81 29 ASP B CA 1
ATOM 2389 C C . ASP B 1 29 ? -12.484 -8.156 -17.688 1 89.81 29 ASP B C 1
ATOM 2391 O O . ASP B 1 29 ? -11.57 -7.957 -18.5 1 89.81 29 ASP B O 1
ATOM 2395 N N . ARG B 1 30 ? -13.297 -7.277 -17.297 1 91.25 30 ARG B N 1
ATOM 2396 C CA . ARG B 1 30 ? -13.133 -5.898 -17.75 1 91.25 30 ARG B CA 1
ATOM 2397 C C . ARG B 1 30 ? -11.805 -5.324 -17.266 1 91.25 30 ARG B C 1
ATOM 2399 O O . ARG B 1 30 ? -11.133 -4.605 -18 1 91.25 30 ARG B O 1
ATOM 2406 N N . LEU B 1 31 ? -11.461 -5.645 -16.078 1 94.12 31 LEU B N 1
ATOM 2407 C CA . LEU B 1 31 ? -10.203 -5.168 -15.516 1 94.12 31 LEU B CA 1
ATOM 2408 C C . LEU B 1 31 ? -9.016 -5.75 -16.281 1 94.12 31 LEU B C 1
ATOM 2410 O O . LEU B 1 31 ? -8.055 -5.035 -16.578 1 94.12 31 LEU B O 1
ATOM 2414 N N . LEU B 1 32 ? -9.094 -7.031 -16.578 1 94.94 32 LEU B N 1
ATOM 2415 C CA . LEU B 1 32 ? -8.016 -7.68 -17.312 1 94.94 32 LEU B CA 1
ATOM 2416 C C . LEU B 1 32 ? -7.914 -7.141 -18.734 1 94.94 32 LEU B C 1
ATOM 2418 O O . LEU B 1 32 ? -6.816 -7.023 -19.281 1 94.94 32 LEU B O 1
ATOM 2422 N N . GLU B 1 33 ? -9.023 -6.867 -19.328 1 95.38 33 GLU B N 1
ATOM 2423 C CA . GLU B 1 33 ? -9.023 -6.23 -20.641 1 95.38 33 GLU B CA 1
ATOM 2424 C C . GLU B 1 33 ? -8.367 -4.852 -20.578 1 95.38 33 GLU B C 1
ATOM 2426 O O . GLU B 1 33 ? -7.617 -4.48 -21.484 1 95.38 33 GLU B O 1
ATOM 2431 N N . SER B 1 34 ? -8.688 -4.137 -19.547 1 96.19 34 SER B N 1
ATOM 2432 C CA . SER B 1 34 ? -8.047 -2.84 -19.344 1 96.19 34 SER B CA 1
ATOM 2433 C C . SER B 1 34 ? -6.539 -2.979 -19.203 1 96.19 34 SER B C 1
ATOM 2435 O O . SER B 1 34 ? -5.781 -2.168 -19.734 1 96.19 34 SER B O 1
ATOM 2437 N N . ASN B 1 35 ? -6.117 -3.953 -18.5 1 97.5 35 ASN B N 1
ATOM 2438 C CA . ASN B 1 35 ? -4.691 -4.234 -18.375 1 97.5 35 ASN B CA 1
ATOM 2439 C C . ASN B 1 35 ? -4.043 -4.516 -19.719 1 97.5 35 ASN B C 1
ATOM 2441 O O . ASN B 1 35 ? -2.973 -3.984 -20.031 1 97.5 35 ASN B O 1
ATOM 2445 N N . ARG B 1 36 ? -4.707 -5.312 -20.5 1 97.19 36 ARG B N 1
ATOM 2446 C CA . ARG B 1 36 ? -4.18 -5.645 -21.828 1 97.19 36 ARG B CA 1
ATOM 2447 C C . ARG B 1 36 ? -4.059 -4.398 -22.688 1 97.19 36 ARG B C 1
ATOM 2449 O O . ARG B 1 36 ? -3.066 -4.23 -23.406 1 97.19 36 ARG B O 1
ATOM 2456 N N . ARG B 1 37 ? -4.992 -3.574 -22.625 1 96.94 37 ARG B N 1
ATOM 2457 C CA . ARG B 1 37 ? -4.973 -2.334 -23.406 1 96.94 37 ARG B CA 1
ATOM 2458 C C . ARG B 1 37 ? -3.838 -1.423 -22.938 1 96.94 37 ARG B C 1
ATOM 2460 O O . ARG B 1 37 ? -3.148 -0.817 -23.766 1 96.94 37 ARG B O 1
ATOM 2467 N N . TRP B 1 38 ? -3.725 -1.314 -21.609 1 96.06 38 TRP B N 1
ATOM 2468 C CA . TRP B 1 38 ? -2.643 -0.502 -21.062 1 96.06 38 TRP B CA 1
ATOM 2469 C C . TRP B 1 38 ? -1.285 -1.019 -21.531 1 96.06 38 TRP B C 1
ATOM 2471 O O . TRP B 1 38 ? -0.447 -0.245 -22 1 96.06 38 TRP B O 1
ATOM 2481 N N . ALA B 1 39 ? -1.083 -2.305 -21.422 1 96.62 39 ALA B N 1
ATOM 2482 C CA . ALA B 1 39 ? 0.19 -2.902 -21.812 1 96.62 39 ALA B CA 1
ATOM 2483 C C . ALA B 1 39 ? 0.484 -2.648 -23.297 1 96.62 39 ALA B C 1
ATOM 2485 O O . ALA B 1 39 ? 1.601 -2.27 -23.656 1 96.62 39 ALA B O 1
ATOM 2486 N N . ALA B 1 40 ? -0.536 -2.852 -24.094 1 96.81 40 ALA B N 1
ATOM 2487 C CA . ALA B 1 40 ? -0.388 -2.623 -25.516 1 96.81 40 ALA B CA 1
ATOM 2488 C C . ALA B 1 40 ? -0.025 -1.171 -25.812 1 96.81 40 ALA B C 1
ATOM 2490 O O . ALA B 1 40 ? 0.803 -0.893 -26.688 1 96.81 40 ALA B O 1
ATOM 2491 N N . SER B 1 41 ? -0.626 -0.279 -25.094 1 96.19 41 SER B N 1
ATOM 2492 C CA . SER B 1 41 ? -0.373 1.143 -25.297 1 96.19 41 SER B CA 1
ATOM 2493 C C . SER B 1 41 ? 1.056 1.512 -24.922 1 96.19 41 SER B C 1
ATOM 2495 O O . SER B 1 41 ? 1.67 2.375 -25.547 1 96.19 41 SER B O 1
ATOM 2497 N N . GLN B 1 42 ? 1.576 0.909 -23.875 1 94.62 42 GLN B N 1
ATOM 2498 C CA . GLN B 1 42 ? 2.955 1.162 -23.484 1 94.62 42 GLN B CA 1
ATOM 2499 C C . GLN B 1 42 ? 3.938 0.697 -24.547 1 94.62 42 GLN B C 1
ATOM 2501 O O . GLN B 1 42 ? 4.887 1.41 -24.875 1 94.62 42 GLN B O 1
ATOM 2506 N N . LEU B 1 43 ? 3.674 -0.463 -25.109 1 95.12 43 LEU B N 1
ATOM 2507 C CA . LEU B 1 43 ? 4.543 -1.019 -26.125 1 95.12 43 LEU B CA 1
ATOM 2508 C C . LEU B 1 43 ? 4.465 -0.194 -27.406 1 95.12 43 LEU B C 1
ATOM 2510 O O . LEU B 1 43 ? 5.461 -0.043 -28.125 1 95.12 43 LEU B O 1
ATOM 2514 N N . GLU B 1 44 ? 3.289 0.279 -27.719 1 96.81 44 GLU B N 1
ATOM 2515 C CA . GLU B 1 44 ? 3.117 1.135 -28.891 1 96.81 44 GLU B CA 1
ATOM 2516 C C . GLU B 1 44 ? 3.916 2.428 -28.75 1 96.81 44 GLU B C 1
ATOM 2518 O O . GLU B 1 44 ? 4.523 2.898 -29.719 1 96.81 44 GLU B O 1
ATOM 2523 N N . ALA B 1 45 ? 3.898 2.934 -27.562 1 95 45 ALA B N 1
ATOM 2524 C CA . ALA B 1 45 ? 4.621 4.176 -27.297 1 95 45 ALA B CA 1
ATOM 2525 C C . ALA B 1 45 ? 6.125 3.93 -27.219 1 95 45 ALA B C 1
ATOM 2527 O O . ALA B 1 45 ? 6.918 4.758 -27.688 1 95 45 ALA B O 1
ATOM 2528 N N . ASP B 1 46 ? 6.5 2.816 -26.656 1 95.62 46 ASP B N 1
ATOM 2529 C CA . ASP B 1 46 ? 7.898 2.436 -26.469 1 95.62 46 ASP B CA 1
ATOM 2530 C C . ASP B 1 46 ? 8.062 0.918 -26.484 1 95.62 46 ASP B C 1
ATOM 2532 O O . ASP B 1 46 ? 7.883 0.269 -25.438 1 95.62 46 ASP B O 1
ATOM 2536 N N . PRO B 1 47 ? 8.555 0.331 -27.531 1 95.69 47 PRO B N 1
ATOM 2537 C CA . PRO B 1 47 ? 8.664 -1.124 -27.656 1 95.69 47 PRO B CA 1
ATOM 2538 C C . PRO B 1 47 ? 9.602 -1.735 -26.609 1 95.69 47 PRO B C 1
ATOM 2540 O O . PRO B 1 47 ? 9.555 -2.943 -26.375 1 95.69 47 PRO B O 1
ATOM 2543 N N . GLN B 1 48 ? 10.445 -0.843 -26.078 1 95.38 48 GLN B N 1
ATOM 2544 C CA . GLN B 1 48 ? 11.414 -1.359 -25.109 1 95.38 48 GLN B CA 1
ATOM 2545 C C . GLN B 1 48 ? 10.961 -1.075 -23.688 1 95.38 48 GLN B C 1
ATOM 2547 O O . GLN B 1 48 ? 11.727 -1.271 -22.734 1 95.38 48 GLN B O 1
ATOM 2552 N N . PHE B 1 49 ? 9.734 -0.632 -23.5 1 93.75 49 PHE B N 1
ATOM 2553 C CA . PHE B 1 49 ? 9.227 -0.164 -22.219 1 93.75 49 PHE B CA 1
ATOM 2554 C C . PHE B 1 49 ? 9.422 -1.221 -21.141 1 93.75 49 PHE B C 1
ATOM 2556 O O . PHE B 1 49 ? 10.039 -0.955 -20.109 1 93.75 49 PHE B O 1
ATOM 2563 N N . PHE B 1 50 ? 8.961 -2.424 -21.344 1 94.75 50 PHE B N 1
ATOM 2564 C CA . PHE B 1 50 ? 8.977 -3.463 -20.312 1 94.75 50 PHE B CA 1
ATOM 2565 C C . PHE B 1 50 ? 10.383 -4.02 -20.125 1 94.75 50 PHE B C 1
ATOM 2567 O O . PHE B 1 50 ? 10.766 -4.398 -19.016 1 94.75 50 PHE B O 1
ATOM 2574 N N . LYS B 1 51 ? 11.203 -4.074 -21.156 1 93.44 51 LYS B N 1
ATOM 2575 C CA . LYS B 1 51 ? 12.602 -4.477 -21.016 1 93.44 51 LYS B CA 1
ATOM 2576 C C . LYS B 1 51 ? 13.352 -3.537 -20.078 1 93.44 51 LYS B C 1
ATOM 2578 O O . LYS B 1 51 ? 14.094 -3.988 -19.203 1 93.44 51 LYS B O 1
ATOM 2583 N N . ARG B 1 52 ? 13.078 -2.307 -20.25 1 92.19 52 ARG B N 1
ATOM 2584 C CA . ARG B 1 52 ? 13.719 -1.312 -19.391 1 92.19 52 ARG B CA 1
ATOM 2585 C C . ARG B 1 52 ? 13.203 -1.403 -17.953 1 92.19 52 ARG B C 1
ATOM 2587 O O . ARG B 1 52 ? 13.961 -1.221 -17 1 92.19 52 ARG B O 1
ATOM 2594 N N . LEU B 1 53 ? 11.984 -1.668 -17.875 1 91.62 53 LEU B N 1
ATOM 2595 C CA . LEU B 1 53 ? 11.367 -1.752 -16.547 1 91.62 53 LEU B CA 1
ATOM 2596 C C . LEU B 1 53 ? 11.953 -2.908 -15.75 1 91.62 53 LEU B C 1
ATOM 2598 O O . LEU B 1 53 ? 12.219 -2.77 -14.555 1 91.62 53 LEU B O 1
ATOM 2602 N N . VAL B 1 54 ? 12.203 -4 -16.328 1 90.19 54 VAL B N 1
ATOM 2603 C CA . VAL B 1 54 ? 12.742 -5.188 -15.68 1 90.19 54 VAL B CA 1
ATOM 2604 C C . VAL B 1 54 ? 14.164 -4.906 -15.195 1 90.19 54 VAL B C 1
ATOM 2606 O O . VAL B 1 54 ? 14.562 -5.359 -14.117 1 90.19 54 VAL B O 1
ATOM 2609 N N . GLU B 1 55 ? 14.805 -4.094 -15.883 1 86.69 55 GLU B N 1
ATOM 2610 C CA . GLU B 1 55 ? 16.203 -3.803 -15.562 1 86.69 55 GLU B CA 1
ATOM 2611 C C . GLU B 1 55 ? 16.312 -2.693 -14.523 1 86.69 55 GLU B C 1
ATOM 2613 O O . GLU B 1 55 ? 17.328 -2.562 -13.844 1 86.69 55 GLU B O 1
ATOM 2618 N N . GLN B 1 56 ? 15.305 -1.946 -14.461 1 76.56 56 GLN B N 1
ATOM 2619 C CA . GLN B 1 56 ? 15.312 -0.787 -13.578 1 76.56 56 GLN B CA 1
ATOM 2620 C C . GLN B 1 56 ? 14.812 -1.159 -12.18 1 76.56 56 GLN B C 1
ATOM 2622 O O . GLN B 1 56 ? 13.617 -1.389 -11.984 1 76.56 56 GLN B O 1
ATOM 2627 N N . GLN B 1 57 ? 15.664 -1.306 -11.227 1 68.44 57 GLN B N 1
ATOM 2628 C CA . GLN B 1 57 ? 15.18 -1.671 -9.898 1 68.44 57 GLN B CA 1
ATOM 2629 C C . GLN B 1 57 ? 15.562 -0.623 -8.859 1 68.44 57 GLN B C 1
ATOM 2631 O O . GLN B 1 57 ? 15.648 -0.924 -7.668 1 68.44 57 GLN B O 1
ATOM 2636 N N . THR B 1 58 ? 15.688 0.585 -9.273 1 85.75 58 THR B N 1
ATOM 2637 C CA . THR B 1 58 ? 16.172 1.485 -8.242 1 85.75 58 THR B CA 1
ATOM 2638 C C . THR B 1 58 ? 15.281 2.713 -8.117 1 85.75 58 THR B C 1
ATOM 2640 O O . THR B 1 58 ? 15.625 3.791 -8.609 1 85.75 58 THR B O 1
ATOM 2643 N N . PRO B 1 59 ? 14.18 2.535 -7.449 1 93.75 59 PRO B N 1
ATOM 2644 C CA . PRO B 1 59 ? 13.344 3.711 -7.188 1 93.75 59 PRO B CA 1
ATOM 2645 C C . PRO B 1 59 ? 14.047 4.754 -6.32 1 93.75 59 PRO B C 1
ATOM 2647 O O . PRO B 1 59 ? 14.883 4.406 -5.48 1 93.75 59 PRO B O 1
ATOM 2650 N N . GLU B 1 60 ? 13.703 5.996 -6.57 1 93.12 60 GLU B N 1
ATOM 2651 C CA . GLU B 1 60 ? 14.281 7.094 -5.805 1 93.12 60 GLU B CA 1
ATOM 2652 C C . GLU B 1 60 ? 13.508 7.328 -4.508 1 93.12 60 GLU B C 1
ATOM 2654 O O . GLU B 1 60 ? 14.07 7.836 -3.531 1 93.12 60 GLU B O 1
ATOM 2659 N N . PHE B 1 61 ? 12.273 6.926 -4.523 1 96.81 61 PHE B N 1
ATOM 2660 C CA . PHE B 1 61 ? 11.391 7.312 -3.432 1 96.81 61 PHE B CA 1
ATOM 2661 C C . PHE B 1 61 ? 10.781 6.086 -2.766 1 96.81 61 PHE B C 1
ATOM 2663 O O . PHE B 1 61 ? 10.547 5.07 -3.422 1 96.81 61 PHE B O 1
ATOM 2670 N N . LEU B 1 62 ? 10.594 6.133 -1.493 1 98.31 62 LEU B N 1
ATOM 2671 C CA . LEU B 1 62 ? 9.57 5.359 -0.789 1 98.31 62 LEU B CA 1
ATOM 2672 C C . LEU B 1 62 ? 8.391 6.242 -0.399 1 98.31 62 LEU B C 1
ATOM 2674 O O . LEU B 1 62 ? 8.578 7.289 0.226 1 98.31 62 LEU B O 1
ATOM 2678 N N . TRP B 1 63 ? 7.25 5.848 -0.845 1 98.62 63 TRP B N 1
ATOM 2679 C CA . TRP B 1 63 ? 6.004 6.531 -0.509 1 98.62 63 TRP B CA 1
ATOM 2680 C C . TRP B 1 63 ? 5.215 5.742 0.533 1 98.62 63 TRP B C 1
ATOM 2682 O O . TRP B 1 63 ? 4.867 4.582 0.31 1 98.62 63 TRP B O 1
ATOM 2692 N N . ILE B 1 64 ? 4.965 6.336 1.689 1 98.81 64 ILE B N 1
ATOM 2693 C CA . ILE B 1 64 ? 4.074 5.801 2.715 1 98.81 64 ILE B CA 1
ATOM 2694 C C . ILE B 1 64 ? 2.785 6.621 2.752 1 98.81 64 ILE B C 1
ATOM 2696 O O . ILE B 1 64 ? 2.789 7.777 3.178 1 98.81 64 ILE B O 1
ATOM 2700 N N . GLY B 1 65 ? 1.678 6.02 2.328 1 98.69 65 GLY B N 1
ATOM 2701 C CA . GLY B 1 65 ? 0.43 6.758 2.215 1 98.69 65 GLY B CA 1
ATOM 2702 C C . GLY B 1 65 ? -0.78 5.953 2.654 1 98.69 65 GLY B C 1
ATOM 2703 O O . GLY B 1 65 ? -0.645 4.816 3.102 1 98.69 65 GLY B O 1
ATOM 2704 N N . CYS B 1 66 ? -1.905 6.59 2.525 1 98.62 66 CYS B N 1
ATOM 2705 C CA . CYS B 1 66 ? -3.158 5.953 2.918 1 98.62 66 CYS B CA 1
ATOM 2706 C C . CYS B 1 66 ? -3.648 4.996 1.837 1 98.62 66 CYS B C 1
ATOM 2708 O O . CYS B 1 66 ? -3.438 5.242 0.647 1 98.62 66 CYS B O 1
ATOM 2710 N N . SER B 1 67 ? -4.355 3.979 2.203 1 98.38 67 SER B N 1
ATOM 2711 C CA . SER B 1 67 ? -4.965 3.02 1.288 1 98.38 67 SER B CA 1
ATOM 2712 C C . SER B 1 67 ? -6.07 3.668 0.464 1 98.38 67 SER B C 1
ATOM 2714 O O . SER B 1 67 ? -6.539 3.094 -0.522 1 98.38 67 SER B O 1
ATOM 2716 N N . ASP B 1 68 ? -6.488 4.855 0.772 1 97.25 68 ASP B N 1
ATOM 2717 C CA . ASP B 1 68 ? -7.602 5.559 0.142 1 97.25 68 ASP B CA 1
ATOM 2718 C C . ASP B 1 68 ? -7.477 5.535 -1.38 1 97.25 68 ASP B C 1
ATOM 2720 O O . ASP B 1 68 ? -6.402 5.812 -1.923 1 97.25 68 ASP B O 1
ATOM 2724 N N . SER B 1 69 ? -8.508 5.191 -1.998 1 96.75 69 SER B N 1
ATOM 2725 C CA . SER B 1 69 ? -8.523 5 -3.445 1 96.75 69 SER B CA 1
ATOM 2726 C C . SER B 1 69 ? -8.273 6.312 -4.176 1 96.75 69 SER B C 1
ATOM 2728 O O . SER B 1 69 ? -7.918 6.312 -5.359 1 96.75 69 SER B O 1
ATOM 2730 N N . ARG B 1 70 ? -8.477 7.371 -3.561 1 95.81 70 ARG B N 1
ATOM 2731 C CA . ARG B 1 70 ? -8.445 8.68 -4.207 1 95.81 70 ARG B CA 1
ATOM 2732 C C . ARG B 1 70 ? -7.051 9.289 -4.148 1 95.81 70 ARG B C 1
ATOM 2734 O O . ARG B 1 70 ? -6.82 10.375 -4.688 1 95.81 70 ARG B O 1
ATOM 2741 N N . VAL B 1 71 ? -6.047 8.523 -3.59 1 96.12 71 VAL B N 1
ATOM 2742 C CA . VAL B 1 71 ? -4.711 9.094 -3.436 1 96.12 71 VAL B CA 1
ATOM 2743 C C . VAL B 1 71 ? -3.67 8.133 -4.004 1 96.12 71 VAL B C 1
ATOM 2745 O O . VAL B 1 71 ? -2.719 7.758 -3.311 1 96.12 71 VAL B O 1
ATOM 2748 N N . PRO B 1 72 ? -3.732 7.781 -5.246 1 96.31 72 PRO B N 1
ATOM 2749 C CA . PRO B 1 72 ? -2.713 6.922 -5.852 1 96.31 72 PRO B CA 1
ATOM 2750 C C . PRO B 1 72 ? -1.393 7.652 -6.09 1 96.31 72 PRO B C 1
ATOM 2752 O O . PRO B 1 72 ? -1.332 8.57 -6.91 1 96.31 72 PRO B O 1
ATOM 2755 N N . ALA B 1 73 ? -0.385 7.211 -5.5 1 96.25 73 ALA B N 1
ATOM 2756 C CA . ALA B 1 73 ? 0.902 7.898 -5.426 1 96.25 73 ALA B CA 1
ATOM 2757 C C . ALA B 1 73 ? 1.441 8.203 -6.82 1 96.25 73 ALA B C 1
ATOM 2759 O O . ALA B 1 73 ? 1.779 9.344 -7.129 1 96.25 73 ALA B O 1
ATOM 2760 N N . ASN B 1 74 ? 1.51 7.199 -7.742 1 95.56 74 ASN B N 1
ATOM 2761 C CA . ASN B 1 74 ? 2.1 7.375 -9.062 1 95.56 74 ASN B CA 1
ATOM 2762 C C . ASN B 1 74 ? 1.363 8.445 -9.875 1 95.56 74 ASN B C 1
ATOM 2764 O O . ASN B 1 74 ? 1.99 9.328 -10.461 1 95.56 74 ASN B O 1
ATOM 2768 N N . GLN B 1 75 ? 0.106 8.414 -9.812 1 93.75 75 GLN B N 1
ATOM 2769 C CA . GLN B 1 75 ? -0.69 9.328 -10.625 1 93.75 75 GLN B CA 1
ATOM 2770 C C . GLN B 1 75 ? -0.601 10.758 -10.102 1 93.75 75 GLN B C 1
ATOM 2772 O O . GLN B 1 75 ? -0.284 11.68 -10.852 1 93.75 75 GLN B O 1
ATOM 2777 N N . ILE B 1 76 ? -0.754 10.93 -8.812 1 94.88 76 ILE B N 1
ATOM 2778 C CA . ILE B 1 76 ? -0.885 12.281 -8.281 1 94.88 76 ILE B CA 1
ATOM 2779 C C . ILE B 1 76 ? 0.483 12.961 -8.258 1 94.88 76 ILE B C 1
ATOM 2781 O O . ILE B 1 76 ? 0.573 14.188 -8.227 1 94.88 76 ILE B O 1
ATOM 2785 N N . MET B 1 77 ? 1.509 12.109 -8.312 1 95.69 77 MET B N 1
ATOM 2786 C CA . MET B 1 77 ? 2.848 12.688 -8.289 1 95.69 77 MET B CA 1
ATOM 2787 C C . MET B 1 77 ? 3.484 12.656 -9.672 1 95.69 77 MET B C 1
ATOM 2789 O O . MET B 1 77 ? 4.637 13.07 -9.836 1 95.69 77 MET B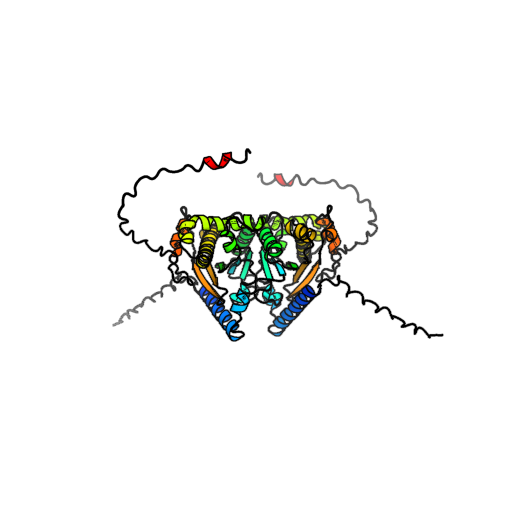 O 1
ATOM 2793 N N . GLY B 1 78 ? 2.807 12.117 -10.625 1 92.25 78 GLY B N 1
ATOM 2794 C CA . GLY B 1 78 ? 3.314 12.078 -11.992 1 92.25 78 GLY B CA 1
ATOM 2795 C C . GLY B 1 78 ? 4.52 11.164 -12.148 1 92.25 78 GLY B C 1
ATOM 2796 O O . GLY B 1 78 ? 5.477 11.508 -12.844 1 92.25 78 GLY B O 1
ATOM 2797 N N . LEU B 1 79 ? 4.523 10.07 -11.469 1 93.19 79 LEU B N 1
ATOM 2798 C CA . LEU B 1 79 ? 5.648 9.148 -11.5 1 93.19 79 LEU B CA 1
ATOM 2799 C C . LEU B 1 79 ? 5.34 7.938 -12.375 1 93.19 79 LEU B C 1
ATOM 2801 O O . LEU B 1 79 ? 4.207 7.445 -12.383 1 93.19 79 LEU B O 1
ATOM 2805 N N . SER B 1 80 ? 6.305 7.457 -13.047 1 91.06 80 SER B N 1
ATOM 2806 C CA . SER B 1 80 ? 6.188 6.262 -13.875 1 91.06 80 SER B CA 1
ATOM 2807 C C . SER B 1 80 ? 6.465 5 -13.07 1 91.06 80 SER B C 1
ATOM 2809 O O . SER B 1 80 ? 7.062 5.062 -11.992 1 91.06 80 SER B O 1
ATOM 2811 N N . PRO B 1 81 ? 5.969 3.842 -13.609 1 93.31 81 PRO B N 1
ATOM 2812 C CA . PRO B 1 81 ? 6.367 2.59 -12.961 1 93.31 81 PRO B CA 1
ATOM 2813 C C . PRO B 1 81 ? 7.879 2.471 -12.789 1 93.31 81 PRO B C 1
ATOM 2815 O O . PRO B 1 81 ? 8.641 2.811 -13.703 1 93.31 81 PRO B O 1
ATOM 2818 N N . GLY B 1 82 ? 8.32 2.127 -11.633 1 93.69 82 GLY B N 1
ATOM 2819 C CA . GLY B 1 82 ? 9.734 1.948 -11.359 1 93.69 82 GLY B CA 1
ATOM 2820 C C . GLY B 1 82 ? 10.336 3.086 -10.555 1 93.69 82 GLY B C 1
ATOM 2821 O O . GLY B 1 82 ? 11.438 2.959 -10.023 1 93.69 82 GLY B O 1
ATOM 2822 N N . GLU B 1 83 ? 9.57 4.117 -10.281 1 94.06 83 GLU B N 1
ATOM 2823 C CA . GLU B 1 83 ? 10.18 5.324 -9.734 1 94.06 83 GLU B CA 1
ATOM 2824 C C . GLU B 1 83 ? 9.891 5.469 -8.25 1 94.06 83 GLU B C 1
ATOM 2826 O O . GLU B 1 83 ? 10.562 6.227 -7.547 1 94.06 83 GLU B O 1
ATOM 2831 N N . VAL B 1 84 ? 8.867 4.754 -7.801 1 96.62 84 VAL B N 1
ATOM 2832 C CA . VAL B 1 84 ? 8.5 4.949 -6.402 1 96.62 84 VAL B CA 1
ATOM 2833 C C . VAL B 1 84 ? 8.07 3.617 -5.793 1 96.62 84 VAL B C 1
ATOM 2835 O O . VAL B 1 84 ? 7.168 2.951 -6.309 1 96.62 84 VAL B O 1
ATOM 2838 N N . PHE B 1 85 ? 8.852 3.176 -4.758 1 98.06 85 PHE B N 1
ATOM 2839 C CA . PHE B 1 85 ? 8.438 2.086 -3.883 1 98.06 85 PHE B CA 1
ATOM 2840 C C . PHE B 1 85 ? 7.312 2.527 -2.959 1 98.06 85 PHE B C 1
ATOM 2842 O O . PHE B 1 85 ? 7.332 3.645 -2.439 1 98.06 85 PHE B O 1
ATOM 2849 N N . VAL B 1 86 ? 6.191 1.651 -2.748 1 98.56 86 VAL B N 1
ATOM 2850 C CA . VAL B 1 86 ? 4.977 2.197 -2.148 1 98.56 86 VAL B CA 1
ATOM 2851 C C . VAL B 1 86 ? 4.496 1.278 -1.027 1 98.56 86 VAL B C 1
ATOM 2853 O O . VAL B 1 86 ? 4.441 0.058 -1.197 1 98.56 86 VAL B O 1
ATOM 2856 N N . GLN B 1 87 ? 4.262 1.812 0.037 1 98.62 87 GLN B N 1
ATOM 2857 C CA . GLN B 1 87 ? 3.531 1.223 1.153 1 98.62 87 GLN B CA 1
ATOM 2858 C C . GLN B 1 87 ? 2.248 1.998 1.441 1 98.62 87 GLN B C 1
ATOM 2860 O O . GLN B 1 87 ? 2.287 3.209 1.671 1 98.62 87 GLN B O 1
ATOM 2865 N N . ARG B 1 88 ? 1.11 1.328 1.415 1 98.5 88 ARG B N 1
ATOM 2866 C CA . ARG B 1 88 ? -0.164 1.989 1.68 1 98.5 88 ARG B CA 1
ATOM 2867 C C . ARG B 1 88 ? -0.975 1.22 2.717 1 98.5 88 ARG B C 1
ATOM 2869 O O . ARG B 1 88 ? -1.099 -0.004 2.633 1 98.5 88 ARG B O 1
ATOM 2876 N N . ASN B 1 89 ? -1.491 1.923 3.67 1 98.69 89 ASN B N 1
ATOM 2877 C CA . ASN B 1 89 ? -2.35 1.384 4.719 1 98.69 89 ASN B CA 1
ATOM 2878 C C . ASN B 1 89 ? -3.4 2.398 5.16 1 98.69 89 ASN B C 1
ATOM 2880 O O . ASN B 1 89 ? -3.441 3.52 4.648 1 98.69 89 ASN B O 1
ATOM 2884 N N . VAL B 1 90 ? -4.25 1.955 6.066 1 98.31 90 VAL B N 1
ATOM 2885 C CA . VAL B 1 90 ? -5.312 2.828 6.547 1 98.31 90 VAL B CA 1
ATOM 2886 C C . VAL B 1 90 ? -4.723 3.932 7.422 1 98.31 90 VAL B C 1
ATOM 2888 O O . VAL B 1 90 ? -4.184 3.656 8.5 1 98.31 90 VAL B O 1
ATOM 2891 N N . GLY B 1 91 ? -4.75 5.199 6.875 1 98.56 91 GLY B N 1
ATOM 2892 C CA . GLY B 1 91 ? -4.332 6.332 7.684 1 98.56 91 GLY B CA 1
ATOM 2893 C C . GLY B 1 91 ? -2.854 6.648 7.555 1 98.56 91 GLY B C 1
ATOM 2894 O O . GLY B 1 91 ? -2.293 7.371 8.383 1 98.56 91 GLY B O 1
ATOM 2895 N N . ASN B 1 92 ? -2.156 6 6.648 1 98.69 92 ASN B N 1
ATOM 2896 C CA . ASN B 1 92 ? -0.739 6.254 6.41 1 98.69 92 ASN B CA 1
ATOM 2897 C C . ASN B 1 92 ? 0.076 6.125 7.695 1 98.69 92 ASN B C 1
ATOM 2899 O O . ASN B 1 92 ? 0.854 7.02 8.031 1 98.69 92 ASN B O 1
ATOM 2903 N N . GLN B 1 93 ? -0.035 5.09 8.367 1 98.62 93 GLN B N 1
ATOM 2904 C CA . GLN B 1 93 ? 0.604 4.906 9.664 1 98.62 93 GLN B CA 1
ATOM 2905 C C . GLN B 1 93 ? 1.979 4.262 9.516 1 98.62 93 GLN B C 1
ATOM 2907 O O . GLN B 1 93 ? 2.211 3.492 8.578 1 98.62 93 GLN B O 1
ATOM 2912 N N . ALA B 1 94 ? 2.873 4.574 10.492 1 98.31 94 ALA B N 1
ATOM 2913 C CA . ALA B 1 94 ? 4.242 4.07 10.438 1 98.31 94 ALA B CA 1
ATOM 2914 C C . ALA B 1 94 ? 4.746 3.693 11.82 1 98.31 94 ALA B C 1
ATOM 2916 O O . ALA B 1 94 ? 5.898 3.973 12.172 1 98.31 94 ALA B O 1
ATOM 2917 N N . GLY B 1 95 ? 3.947 3.057 12.57 1 96.5 95 GLY B N 1
ATOM 2918 C CA . GLY B 1 95 ? 4.328 2.652 13.914 1 96.5 95 GLY B CA 1
ATOM 2919 C C . GLY B 1 95 ? 5.453 1.632 13.93 1 96.5 95 GLY B C 1
ATOM 2920 O O . GLY B 1 95 ? 5.547 0.789 13.039 1 96.5 95 GLY B O 1
ATOM 2921 N N . HIS B 1 96 ? 6.176 1.566 15.023 1 95.5 96 HIS B N 1
ATOM 2922 C CA . HIS B 1 96 ? 7.371 0.738 15.133 1 95.5 96 HIS B CA 1
ATOM 2923 C C . HIS B 1 96 ? 7.008 -0.734 15.297 1 95.5 96 HIS B C 1
ATOM 2925 O O . HIS B 1 96 ? 7.82 -1.614 15.008 1 95.5 96 HIS B O 1
ATOM 2931 N N . THR B 1 97 ? 5.848 -1.021 15.727 1 95.38 97 THR B N 1
ATOM 2932 C CA . THR B 1 97 ? 5.469 -2.408 15.977 1 95.38 97 THR B CA 1
ATOM 2933 C C . THR B 1 97 ? 4.801 -3.016 14.75 1 95.38 97 THR B C 1
ATOM 2935 O O . THR B 1 97 ? 4.441 -4.195 14.75 1 95.38 97 THR B O 1
ATOM 2938 N N . ASP B 1 98 ? 4.598 -2.254 13.773 1 97.38 98 ASP B N 1
ATOM 2939 C CA . ASP B 1 98 ? 4.031 -2.721 12.508 1 97.38 98 ASP B CA 1
ATOM 2940 C C . ASP B 1 98 ? 5.105 -3.352 11.625 1 97.38 98 ASP B C 1
ATOM 2942 O O . ASP B 1 98 ? 5.773 -2.656 10.859 1 97.38 98 ASP B O 1
ATOM 2946 N N . MET B 1 99 ? 5.184 -4.617 11.602 1 97.06 99 MET B N 1
ATOM 2947 C CA . MET B 1 99 ? 6.207 -5.328 10.836 1 97.06 99 MET B CA 1
ATOM 2948 C C . MET B 1 99 ? 5.988 -5.137 9.336 1 97.06 99 MET B C 1
ATOM 2950 O O . MET B 1 99 ? 6.945 -5.105 8.562 1 97.06 99 MET B O 1
ATOM 2954 N N . ASN B 1 100 ? 4.758 -5.062 8.93 1 98.38 100 ASN B N 1
ATOM 2955 C CA . ASN B 1 100 ? 4.406 -4.805 7.539 1 98.38 100 ASN B CA 1
ATOM 2956 C C . ASN B 1 100 ? 5.105 -3.557 7.008 1 98.38 100 ASN B C 1
ATOM 2958 O O . ASN B 1 100 ? 5.871 -3.631 6.047 1 98.38 100 ASN B O 1
ATOM 2962 N N . LEU B 1 101 ? 5 -2.475 7.668 1 98.56 101 LEU B N 1
ATOM 2963 C CA . LEU B 1 101 ? 5.605 -1.21 7.262 1 98.56 101 LEU B CA 1
ATOM 2964 C C . LEU B 1 101 ? 7.113 -1.229 7.488 1 98.56 101 LEU B C 1
ATOM 2966 O O . LEU B 1 101 ? 7.875 -0.736 6.656 1 98.56 101 LEU B O 1
ATOM 2970 N N . MET B 1 102 ? 7.543 -1.775 8.602 1 98.31 102 MET B N 1
ATOM 2971 C CA . MET B 1 102 ? 8.969 -1.737 8.938 1 98.31 102 MET B CA 1
ATOM 2972 C C . MET B 1 102 ? 9.781 -2.553 7.945 1 98.31 102 MET B C 1
ATOM 2974 O O . MET B 1 102 ? 10.906 -2.184 7.609 1 98.31 102 MET B O 1
ATOM 2978 N N . ALA B 1 103 ? 9.219 -3.639 7.52 1 98.19 103 ALA B N 1
ATOM 2979 C CA . ALA B 1 103 ? 9.898 -4.43 6.496 1 98.19 103 ALA B CA 1
ATOM 2980 C C . ALA B 1 103 ? 10.008 -3.654 5.188 1 98.19 103 ALA B C 1
ATOM 2982 O O . ALA B 1 103 ? 11.039 -3.709 4.512 1 98.19 103 ALA B O 1
ATOM 2983 N N . CYS B 1 104 ? 8.953 -2.943 4.848 1 98.5 104 CYS B N 1
ATOM 2984 C CA . CYS B 1 104 ? 8.977 -2.104 3.654 1 98.5 104 CYS B CA 1
ATOM 2985 C C . CYS B 1 104 ? 10.047 -1.023 3.768 1 98.5 104 CYS B C 1
ATOM 2987 O O . CYS B 1 104 ? 10.82 -0.805 2.832 1 98.5 104 CYS B O 1
ATOM 2989 N N . LEU B 1 105 ? 10.078 -0.419 4.926 1 98.69 105 LEU B N 1
ATOM 2990 C CA . LEU B 1 105 ? 11.055 0.635 5.184 1 98.69 105 LEU B CA 1
ATOM 2991 C C . LEU B 1 105 ? 12.477 0.096 5.082 1 98.69 105 LEU B C 1
ATOM 2993 O O . LEU B 1 105 ? 13.328 0.695 4.418 1 98.69 105 LEU B O 1
ATOM 2997 N N . GLU B 1 106 ? 12.727 -0.987 5.672 1 98.31 106 GLU B N 1
ATOM 2998 C CA . GLU B 1 106 ? 14.062 -1.579 5.656 1 98.31 106 GLU B CA 1
ATOM 2999 C C . GLU B 1 106 ? 14.469 -1.977 4.242 1 98.31 106 GLU B C 1
ATOM 3001 O O . GLU B 1 106 ? 15.594 -1.695 3.814 1 98.31 106 GLU B O 1
ATOM 3006 N N . TYR B 1 107 ? 13.578 -2.609 3.551 1 97.62 107 TYR B N 1
ATOM 3007 C CA . TYR B 1 107 ? 13.891 -3.016 2.186 1 97.62 107 TYR B CA 1
ATOM 3008 C C . TYR B 1 107 ? 14.211 -1.808 1.315 1 97.62 107 TYR B C 1
ATOM 3010 O O . TYR B 1 107 ? 15.172 -1.827 0.547 1 97.62 107 TYR B O 1
ATOM 3018 N N . ALA B 1 108 ? 13.414 -0.797 1.421 1 97.69 108 ALA B N 1
ATOM 3019 C CA . ALA B 1 108 ? 13.578 0.411 0.617 1 97.69 108 ALA B CA 1
ATOM 3020 C C . ALA B 1 108 ? 14.922 1.079 0.903 1 97.69 108 ALA B C 1
ATOM 3022 O O . ALA B 1 108 ? 15.648 1.445 -0.022 1 97.69 108 ALA B O 1
ATOM 3023 N N . VAL B 1 109 ? 15.289 1.175 2.145 1 97.56 109 VAL B N 1
ATOM 3024 C CA . VAL B 1 109 ? 16.453 1.951 2.557 1 97.56 109 VAL B CA 1
ATOM 3025 C C . VAL B 1 109 ? 17.719 1.117 2.379 1 97.56 109 VAL B C 1
ATOM 3027 O O . VAL B 1 109 ? 18.703 1.593 1.817 1 97.56 109 VAL B O 1
ATOM 3030 N N . LYS B 1 110 ? 17.672 -0.136 2.736 1 95.56 110 LYS B N 1
ATOM 3031 C CA . LYS B 1 110 ? 18.906 -0.92 2.816 1 95.56 110 LYS B CA 1
ATOM 3032 C C . LYS B 1 110 ? 19.141 -1.703 1.527 1 95.56 110 LYS B C 1
ATOM 3034 O O . LYS B 1 110 ? 20.281 -1.945 1.144 1 95.56 110 LYS B O 1
ATOM 3039 N N . THR B 1 111 ? 18.094 -2.109 0.893 1 94.12 111 THR B N 1
ATOM 3040 C CA . THR B 1 111 ? 18.234 -2.945 -0.293 1 94.12 111 THR B CA 1
ATOM 3041 C C . THR B 1 111 ? 18.125 -2.107 -1.563 1 94.12 111 THR B C 1
ATOM 3043 O O . THR B 1 111 ? 19.016 -2.15 -2.422 1 94.12 111 THR B O 1
ATOM 3046 N N . LEU B 1 112 ? 17.094 -1.301 -1.642 1 95.12 112 LEU B N 1
ATOM 3047 C CA . LEU B 1 112 ? 16.875 -0.514 -2.852 1 95.12 112 LEU B CA 1
ATOM 3048 C C . LEU B 1 112 ? 17.656 0.796 -2.793 1 95.12 112 LEU B C 1
ATOM 3050 O O . LEU B 1 112 ? 17.844 1.456 -3.816 1 95.12 112 LEU B O 1
ATOM 3054 N N . LYS B 1 113 ? 18.047 1.209 -1.588 1 95.56 113 LYS B N 1
ATOM 3055 C CA . LYS B 1 113 ? 18.859 2.4 -1.351 1 95.56 113 LYS B CA 1
ATOM 3056 C C . LYS B 1 113 ? 18.156 3.654 -1.856 1 95.56 113 LYS B C 1
ATOM 3058 O O . LYS B 1 113 ? 18.766 4.48 -2.541 1 95.56 113 LYS B O 1
ATOM 3063 N N . VAL B 1 114 ? 16.906 3.746 -1.52 1 96.5 114 VAL B N 1
ATOM 3064 C CA . VAL B 1 114 ? 16.172 4.969 -1.847 1 96.5 114 VAL B CA 1
ATOM 3065 C C . VAL B 1 114 ? 16.844 6.16 -1.155 1 96.5 114 VAL B C 1
ATOM 3067 O O . VAL B 1 114 ? 17.453 6.012 -0.096 1 96.5 114 VAL B O 1
ATOM 3070 N N . LYS B 1 115 ? 16.594 7.34 -1.707 1 95.81 115 LYS B N 1
ATOM 3071 C CA . LYS B 1 115 ? 17.203 8.547 -1.152 1 95.81 115 LYS B CA 1
ATOM 3072 C C . LYS B 1 115 ? 16.188 9.383 -0.394 1 95.81 115 LYS B C 1
ATOM 3074 O O . LYS B 1 115 ? 16.547 10.227 0.426 1 95.81 115 LYS B O 1
ATOM 3079 N N . THR B 1 116 ? 14.945 9.141 -0.722 1 97.06 116 THR B N 1
ATOM 3080 C CA . THR B 1 116 ? 13.891 9.969 -0.151 1 97.06 116 THR B CA 1
ATOM 3081 C C . THR B 1 116 ? 12.727 9.102 0.318 1 97.06 116 THR B C 1
ATOM 3083 O O . THR B 1 116 ? 12.258 8.227 -0.414 1 97.06 116 THR B O 1
ATOM 3086 N N . VAL B 1 117 ? 12.289 9.32 1.558 1 98.38 117 VAL B N 1
ATOM 3087 C CA . VAL B 1 117 ? 11.07 8.727 2.098 1 98.38 117 VAL B CA 1
ATOM 3088 C C . VAL B 1 117 ? 10.023 9.812 2.312 1 98.38 117 VAL B C 1
ATOM 3090 O O . VAL B 1 117 ? 10.305 10.844 2.918 1 98.38 117 VAL B O 1
ATOM 3093 N N . ILE B 1 118 ? 8.867 9.547 1.816 1 98.38 118 ILE B N 1
ATOM 3094 C CA . ILE B 1 118 ? 7.77 10.5 1.931 1 98.38 118 ILE B CA 1
ATOM 3095 C C . ILE B 1 118 ? 6.621 9.867 2.717 1 98.38 118 ILE B C 1
ATOM 3097 O O . ILE B 1 118 ? 6.125 8.805 2.35 1 98.38 118 ILE B O 1
ATOM 3101 N N . VAL B 1 119 ? 6.266 10.477 3.805 1 98.62 119 VAL B N 1
ATOM 3102 C CA . VAL B 1 119 ? 5.016 10.156 4.488 1 98.62 119 VAL B CA 1
ATOM 3103 C C . VAL B 1 119 ? 3.926 11.133 4.047 1 98.62 119 VAL B C 1
ATOM 3105 O O . VAL B 1 119 ? 4.02 12.336 4.301 1 98.62 119 VAL B O 1
ATOM 3108 N N . CYS B 1 120 ? 2.895 10.609 3.416 1 98.62 120 CYS B N 1
ATOM 3109 C CA . CYS B 1 120 ? 1.88 11.508 2.877 1 98.62 120 CYS B CA 1
ATOM 3110 C C . CYS B 1 120 ? 0.499 11.156 3.418 1 98.62 120 CYS B C 1
ATOM 3112 O O . CYS B 1 120 ? -0.02 10.07 3.154 1 98.62 120 CYS B O 1
ATOM 3114 N N . GLY B 1 121 ? -0.082 12.031 4.191 1 98.56 121 GLY B N 1
ATOM 3115 C CA . GLY B 1 121 ? -1.488 11.953 4.555 1 98.56 121 GLY B CA 1
ATOM 3116 C C . GLY B 1 121 ? -2.395 12.719 3.607 1 98.56 121 GLY B C 1
ATOM 3117 O O . GLY B 1 121 ? -1.935 13.25 2.596 1 98.56 121 GLY B O 1
ATOM 3118 N N . HIS B 1 122 ? -3.639 12.703 3.914 1 98 122 HIS B N 1
ATOM 3119 C CA . HIS B 1 122 ? -4.57 13.477 3.1 1 98 122 HIS B CA 1
ATOM 3120 C C . HIS B 1 122 ? -5.719 14.016 3.939 1 98 122 HIS B C 1
ATOM 3122 O O . HIS B 1 122 ? -6.117 13.398 4.93 1 98 122 HIS B O 1
ATOM 3128 N N . TYR B 1 123 ? -6.215 15.141 3.602 1 96.06 123 TYR B N 1
ATOM 3129 C CA . TYR B 1 123 ? -7.367 15.719 4.281 1 96.06 123 TYR B CA 1
ATOM 3130 C C . TYR B 1 123 ? -8.617 14.875 4.051 1 96.06 123 TYR B C 1
ATOM 3132 O O . TYR B 1 123 ? -8.711 14.148 3.055 1 96.06 123 TYR B O 1
ATOM 3140 N N . ASN B 1 124 ? -9.492 14.898 5.039 1 93.12 124 ASN B N 1
ATOM 3141 C CA . ASN B 1 124 ? -10.742 14.148 5.02 1 93.12 124 ASN B CA 1
ATOM 3142 C C . ASN B 1 124 ? -10.492 12.641 4.992 1 93.12 124 ASN B C 1
ATOM 3144 O O . ASN B 1 124 ? -11.188 11.906 4.293 1 93.12 124 ASN B O 1
ATOM 3148 N N . CYS B 1 125 ? -9.508 12.25 5.609 1 96.38 125 CYS B N 1
ATOM 3149 C CA . CYS B 1 125 ? -9.172 10.836 5.758 1 96.38 125 CYS B CA 1
ATOM 3150 C C . CYS B 1 125 ? -10.18 10.133 6.656 1 96.38 125 CYS B C 1
ATOM 3152 O O . CYS B 1 125 ? -10.406 10.555 7.793 1 96.38 125 CYS B O 1
ATOM 3154 N N . GLY B 1 126 ? -10.734 9.062 6.191 1 94.19 126 GLY B N 1
ATOM 3155 C CA . GLY B 1 126 ? -11.719 8.32 6.957 1 94.19 126 GLY B CA 1
ATOM 3156 C C . GLY B 1 126 ? -11.172 7.781 8.266 1 94.19 126 GLY B C 1
ATOM 3157 O O . GLY B 1 126 ? -11.883 7.754 9.273 1 94.19 126 GLY B O 1
ATOM 3158 N N . ALA B 1 127 ? -9.977 7.324 8.266 1 96.69 127 ALA B N 1
ATOM 3159 C CA . ALA B 1 127 ? -9.352 6.805 9.484 1 96.69 127 ALA B CA 1
ATOM 3160 C C . ALA B 1 127 ? -9.227 7.891 10.547 1 96.69 127 ALA B C 1
ATOM 3162 O O . ALA B 1 127 ? -9.469 7.645 11.727 1 96.69 127 ALA B O 1
ATOM 3163 N N . VAL B 1 128 ? -8.828 9.07 10.141 1 97.38 128 VAL B N 1
ATOM 3164 C CA . VAL B 1 128 ? -8.656 10.195 11.062 1 97.38 128 VAL B CA 1
ATOM 3165 C C . VAL B 1 128 ? -10.016 10.633 11.602 1 97.38 128 VAL B C 1
ATOM 3167 O O . VAL B 1 128 ? -10.156 10.891 12.797 1 97.38 128 VAL B O 1
ATOM 3170 N N . ARG B 1 129 ? -10.984 10.664 10.734 1 95.75 129 ARG B N 1
ATOM 3171 C CA . ARG B 1 129 ? -12.336 10.984 11.18 1 95.75 129 ARG B CA 1
ATOM 3172 C C . ARG B 1 129 ? -12.828 9.984 12.219 1 95.75 129 ARG B C 1
ATOM 3174 O O . ARG B 1 129 ? -13.414 10.367 13.234 1 95.75 129 ARG B O 1
ATOM 3181 N N . ALA B 1 130 ? -12.586 8.758 11.938 1 95.75 130 ALA B N 1
ATOM 3182 C CA . ALA B 1 130 ? -13 7.703 12.852 1 95.75 130 ALA B CA 1
ATOM 3183 C C . ALA B 1 130 ? -12.328 7.871 14.219 1 95.75 130 ALA B C 1
ATOM 3185 O O . ALA B 1 130 ? -12.93 7.562 15.25 1 95.75 130 ALA B O 1
ATOM 3186 N N . ALA B 1 131 ? -11.156 8.32 14.227 1 96 131 ALA B N 1
ATOM 3187 C CA . ALA B 1 131 ? -10.391 8.484 15.461 1 96 131 ALA B CA 1
ATOM 3188 C C . ALA B 1 131 ? -10.969 9.602 16.312 1 96 131 ALA B C 1
ATOM 3190 O O . ALA B 1 131 ? -10.695 9.672 17.516 1 96 131 ALA B O 1
ATOM 3191 N N . LEU B 1 132 ? -11.711 10.484 15.719 1 94.19 132 LEU B N 1
ATOM 3192 C CA . LEU B 1 132 ? -12.305 11.602 16.438 1 94.19 132 LEU B CA 1
ATOM 3193 C C . LEU B 1 132 ? -13.68 11.234 16.984 1 94.19 132 LEU B C 1
ATOM 3195 O O . LEU B 1 132 ? -14.211 11.914 17.859 1 94.19 132 LEU B O 1
ATOM 3199 N N . GLU B 1 133 ? -14.188 10.18 16.469 1 88.62 133 GLU B N 1
ATOM 3200 C CA . GLU B 1 133 ? -15.562 9.82 16.812 1 88.62 133 GLU B CA 1
ATOM 3201 C C . GLU B 1 133 ? -15.617 8.984 18.078 1 88.62 133 GLU B C 1
ATOM 3203 O O . GLU B 1 133 ? -15.008 7.918 18.156 1 88.62 133 GLU B O 1
ATOM 3208 N N . LEU B 1 134 ? -16.359 9.453 19.203 1 80.31 134 LEU B N 1
ATOM 3209 C CA . LEU B 1 134 ? -16.625 8.719 20.438 1 80.31 134 LEU B CA 1
ATOM 3210 C C . LEU B 1 134 ? -18.109 8.727 20.766 1 80.31 134 LEU B C 1
ATOM 3212 O O . LEU B 1 134 ? -18.766 9.758 20.656 1 80.31 134 LEU B O 1
ATOM 3216 N N . PRO B 1 135 ? -18.688 7.535 21.094 1 83.38 135 PRO B N 1
ATOM 3217 C CA . PRO B 1 135 ? -18.062 6.211 21.094 1 83.38 135 PRO B CA 1
ATOM 3218 C C . PRO B 1 135 ? -17.734 5.719 19.688 1 83.38 135 PRO B C 1
ATOM 3220 O O . PRO B 1 135 ? -18.406 6.094 18.719 1 83.38 135 PRO B O 1
ATOM 3223 N N . SER B 1 136 ? -16.75 4.852 19.578 1 83.12 136 SER B N 1
ATOM 3224 C CA . SER B 1 136 ? -16.297 4.391 18.281 1 83.12 136 SER B CA 1
ATOM 3225 C C . SER B 1 136 ? -17.359 3.549 17.594 1 83.12 136 SER B C 1
ATOM 3227 O O . SER B 1 136 ? -18.031 2.734 18.234 1 83.12 136 SER B O 1
ATOM 3229 N N . ARG B 1 137 ? -17.594 3.824 16.344 1 79.88 137 ARG B N 1
ATOM 3230 C CA . ARG B 1 137 ? -18.484 3.041 15.492 1 79.88 137 ARG B CA 1
ATOM 3231 C C . ARG B 1 137 ? -17.703 2.242 14.461 1 79.88 137 ARG B C 1
ATOM 3233 O O . ARG B 1 137 ? -18.281 1.527 13.641 1 79.88 137 ARG B O 1
ATOM 3240 N N . THR B 1 138 ? -16.453 2.289 14.602 1 82.56 138 THR B N 1
ATOM 3241 C CA . THR B 1 138 ? -15.523 1.661 13.664 1 82.56 138 THR B CA 1
ATOM 3242 C C . THR B 1 138 ? -15.383 0.17 13.953 1 82.56 138 THR B C 1
ATOM 3244 O O . THR B 1 138 ? -15.328 -0.237 15.117 1 82.56 138 THR B O 1
ATOM 3247 N N . PRO B 1 139 ? -15.43 -0.616 12.875 1 84.31 139 PRO B N 1
ATOM 3248 C CA . PRO B 1 139 ? -15.211 -2.045 13.102 1 84.31 139 PRO B CA 1
ATOM 3249 C C . PRO B 1 139 ? -13.969 -2.322 13.953 1 84.31 139 PRO B C 1
ATOM 3251 O O . PRO B 1 139 ? -13.062 -1.485 14.023 1 84.31 139 PRO B O 1
ATOM 3254 N N . GLY B 1 140 ? -13.93 -3.486 14.531 1 89.38 140 GLY B N 1
ATOM 3255 C CA . GLY B 1 140 ? -13.008 -3.801 15.609 1 89.38 140 GLY B CA 1
ATOM 3256 C C . GLY B 1 140 ? -11.555 -3.721 15.195 1 89.38 140 GLY B C 1
ATOM 3257 O O . GLY B 1 140 ? -10.742 -3.096 15.883 1 89.38 140 GLY B O 1
ATOM 3258 N N . LEU B 1 141 ? -11.148 -4.281 14.07 1 93.88 141 LEU B N 1
ATOM 3259 C CA . LEU B 1 141 ? -9.75 -4.309 13.656 1 93.88 141 LEU B CA 1
ATOM 3260 C C . LEU B 1 141 ? -9.273 -2.916 13.258 1 93.88 141 LEU B C 1
ATOM 3262 O O . LEU B 1 141 ? -8.164 -2.51 13.617 1 93.88 141 LEU B O 1
ATOM 3266 N N . VAL B 1 142 ? -10.125 -2.203 12.57 1 95.31 142 VAL B N 1
ATOM 3267 C CA . VAL B 1 142 ? -9.805 -0.834 12.18 1 95.31 142 VAL B CA 1
ATOM 3268 C C . VAL B 1 142 ? -9.656 0.038 13.43 1 95.31 142 VAL B C 1
ATOM 3270 O O . VAL B 1 142 ? -8.719 0.839 13.523 1 95.31 142 VAL B O 1
ATOM 3273 N N . ASN B 1 143 ? -10.594 -0.182 14.312 1 93.88 143 ASN B N 1
ATOM 3274 C CA . ASN B 1 143 ? -10.555 0.599 15.539 1 93.88 143 ASN B CA 1
ATOM 3275 C C . ASN B 1 143 ? -9.242 0.379 16.297 1 93.88 143 ASN B C 1
ATOM 3277 O O . ASN B 1 143 ? -8.656 1.328 16.828 1 93.88 143 ASN B O 1
ATOM 3281 N N . CYS B 1 144 ? -8.812 -0.844 16.375 1 94.12 144 CYS B N 1
ATOM 3282 C CA . CYS B 1 144 ? -7.539 -1.151 17.016 1 94.12 144 CYS B CA 1
ATOM 3283 C C . CYS B 1 144 ? -6.375 -0.538 16.25 1 94.12 144 CYS B C 1
ATOM 3285 O O . CYS B 1 144 ? -5.449 0.009 16.844 1 94.12 144 CYS B O 1
ATOM 3287 N N . TRP B 1 145 ? -6.43 -0.585 15 1 96.75 145 TRP B N 1
ATOM 3288 C CA . TRP B 1 145 ? -5.375 -0.117 14.109 1 96.75 145 TRP B CA 1
ATOM 3289 C C . TRP B 1 145 ? -5.172 1.389 14.25 1 96.75 145 TRP B C 1
ATOM 3291 O O . TRP B 1 145 ? -4.039 1.873 14.242 1 96.75 145 TRP B O 1
ATOM 3301 N N . ILE B 1 146 ? -6.234 2.182 14.453 1 96.56 146 ILE B N 1
ATOM 3302 C CA . ILE B 1 146 ? -6.117 3.635 14.414 1 96.56 146 ILE B CA 1
ATOM 3303 C C . ILE B 1 146 ? -5.867 4.164 15.828 1 96.56 146 ILE B C 1
ATOM 3305 O O . ILE B 1 146 ? -6.082 5.348 16.109 1 96.56 146 ILE B O 1
ATOM 3309 N N . SER B 1 147 ? -5.426 3.312 16.734 1 95.44 147 SER B N 1
ATOM 3310 C CA . SER B 1 147 ? -5.137 3.705 18.109 1 95.44 147 SER B CA 1
ATOM 3311 C C . SER B 1 147 ? -4.07 4.793 18.172 1 95.44 147 SER B C 1
ATOM 3313 O O . SER B 1 147 ? -4.125 5.688 19.016 1 95.44 147 SER B O 1
ATOM 3315 N N . ASP B 1 148 ? -3.129 4.711 17.297 1 95.44 148 ASP B N 1
ATOM 3316 C CA . ASP B 1 148 ? -2.057 5.699 17.281 1 95.44 148 ASP B CA 1
ATOM 3317 C C . ASP B 1 148 ? -2.582 7.074 16.875 1 95.44 148 ASP B C 1
ATOM 3319 O O . ASP B 1 148 ? -2.098 8.102 17.359 1 95.44 148 ASP B O 1
ATOM 3323 N N . ILE B 1 149 ? -3.486 7.121 15.977 1 97.12 149 ILE B N 1
ATOM 3324 C CA . ILE B 1 149 ? -4.121 8.383 15.609 1 97.12 149 ILE B CA 1
ATOM 3325 C C . ILE B 1 149 ? -4.902 8.938 16.797 1 97.12 149 ILE B C 1
ATOM 3327 O O . ILE B 1 149 ? -4.887 10.141 17.047 1 97.12 149 ILE B O 1
ATOM 3331 N N . ARG B 1 150 ? -5.547 8.094 17.5 1 95.56 150 ARG B N 1
ATOM 3332 C CA . ARG B 1 150 ? -6.281 8.508 18.688 1 95.56 150 ARG B CA 1
ATOM 3333 C C . ARG B 1 150 ? -5.336 9.086 19.734 1 95.56 150 ARG B C 1
ATOM 3335 O O . ARG B 1 150 ? -5.695 10.016 20.469 1 95.56 150 ARG B O 1
ATOM 3342 N N . GLU B 1 151 ? -4.199 8.492 19.828 1 95 151 GLU B N 1
ATOM 3343 C CA . GLU B 1 151 ? -3.217 9.047 20.75 1 95 151 GLU B CA 1
ATOM 3344 C C . GLU B 1 151 ? -2.838 10.477 20.359 1 95 151 GLU B C 1
ATOM 3346 O O . GLU B 1 151 ? -2.676 11.336 21.219 1 95 151 GLU B O 1
ATOM 3351 N N . ALA B 1 152 ? -2.648 10.688 19.078 1 94.62 152 ALA B N 1
ATOM 3352 C CA . ALA B 1 152 ? -2.408 12.047 18.609 1 94.62 152 ALA B CA 1
ATOM 3353 C C . ALA B 1 152 ? -3.562 12.969 18.984 1 94.62 152 ALA B C 1
ATOM 3355 O O . ALA B 1 152 ? -3.342 14.109 19.406 1 94.62 152 ALA B O 1
ATOM 3356 N N . ARG B 1 153 ? -4.73 12.445 18.797 1 94.5 153 ARG B N 1
ATOM 3357 C CA . ARG B 1 153 ? -5.926 13.18 19.188 1 94.5 153 ARG B CA 1
ATOM 3358 C C . ARG B 1 153 ? -5.879 13.555 20.672 1 94.5 153 ARG B C 1
ATOM 3360 O O . ARG B 1 153 ? -6.105 14.711 21.031 1 94.5 153 ARG B O 1
ATOM 3367 N N . ASN B 1 154 ? -5.551 12.602 21.5 1 94.69 154 ASN B N 1
ATOM 3368 C CA . ASN B 1 154 ? -5.535 12.805 22.938 1 94.69 154 ASN B CA 1
ATOM 3369 C C . ASN B 1 154 ? -4.488 13.844 23.344 1 94.69 154 ASN B C 1
ATOM 3371 O O . ASN B 1 154 ? -4.73 14.664 24.234 1 94.69 154 ASN B O 1
ATOM 3375 N N . GLN B 1 155 ? -3.404 13.812 22.719 1 92.56 155 GLN B N 1
ATOM 3376 C CA . GLN B 1 155 ? -2.311 14.727 23.016 1 92.56 155 GLN B CA 1
ATOM 3377 C C . GLN B 1 155 ? -2.643 16.156 22.594 1 92.56 155 GLN B C 1
ATOM 3379 O O . GLN B 1 155 ? -2.133 17.109 23.156 1 92.56 155 GLN B O 1
ATOM 3384 N N . ALA B 1 156 ? -3.488 16.25 21.609 1 93.12 156 ALA B N 1
ATOM 3385 C CA . ALA B 1 156 ? -3.846 17.562 21.078 1 93.12 156 ALA B CA 1
ATOM 3386 C C . ALA B 1 156 ? -5.297 17.906 21.406 1 93.12 156 ALA B C 1
ATOM 3388 O O . ALA B 1 156 ? -5.934 18.688 20.703 1 93.12 156 ALA B O 1
ATOM 3389 N N . ALA B 1 157 ? -5.828 17.344 22.391 1 93.5 157 ALA B N 1
ATOM 3390 C CA . ALA B 1 157 ? -7.258 17.391 22.688 1 93.5 157 ALA B CA 1
ATOM 3391 C C . ALA B 1 157 ? -7.73 18.828 22.844 1 93.5 157 ALA B C 1
ATOM 3393 O O . ALA B 1 157 ? -8.734 19.234 22.234 1 93.5 157 ALA B O 1
ATOM 3394 N N . ALA B 1 158 ? -7.035 19.656 23.641 1 92.88 158 ALA B N 1
ATOM 3395 C CA . ALA B 1 158 ? -7.438 21.047 23.875 1 92.88 158 ALA B CA 1
ATOM 3396 C C . ALA B 1 158 ? -7.473 21.844 22.578 1 92.88 158 ALA B C 1
ATOM 3398 O O . ALA B 1 158 ? -8.414 22.609 22.344 1 92.88 158 ALA B O 1
ATOM 3399 N N . GLU B 1 159 ? -6.449 21.594 21.797 1 90.69 159 GLU B N 1
ATOM 3400 C CA . GLU B 1 159 ? -6.375 22.281 20.516 1 90.69 159 GLU B CA 1
ATOM 3401 C C . GLU B 1 159 ? -7.527 21.875 19.594 1 90.69 159 GLU B C 1
ATOM 3403 O O . GLU B 1 159 ? -8.156 22.734 18.969 1 90.69 159 GLU B O 1
ATOM 3408 N N . LEU B 1 160 ? -7.809 20.625 19.562 1 94.12 160 LEU B N 1
ATOM 3409 C CA . LEU B 1 160 ? -8.828 20.109 18.656 1 94.12 160 LEU B CA 1
ATOM 3410 C C . LEU B 1 160 ? -10.227 20.516 19.125 1 94.12 160 LEU B C 1
ATOM 3412 O O . LEU B 1 160 ? -11.102 20.781 18.297 1 94.12 160 LEU B O 1
ATOM 3416 N N . GLU B 1 161 ? -10.438 20.641 20.359 1 93.75 161 GLU B N 1
ATOM 3417 C CA . GLU B 1 161 ? -11.727 21.016 20.922 1 93.75 161 GLU B CA 1
ATOM 3418 C C . GLU B 1 161 ? -12.07 22.469 20.578 1 93.75 161 GLU B C 1
ATOM 3420 O O . GLU B 1 161 ? -13.242 22.828 20.469 1 93.75 161 GLU B O 1
ATOM 3425 N N . ALA B 1 162 ? -11.078 23.234 20.422 1 94.06 162 ALA B N 1
ATOM 3426 C CA . ALA B 1 162 ? -11.258 24.656 20.141 1 94.06 162 ALA B CA 1
ATOM 3427 C C . ALA B 1 162 ? -11.617 24.891 18.672 1 94.06 162 ALA B C 1
ATOM 3429 O O . ALA B 1 162 ? -12.023 25.984 18.297 1 94.06 162 ALA B O 1
ATOM 3430 N N . LEU B 1 163 ? -11.586 23.797 17.891 1 93.88 163 LEU B N 1
ATOM 3431 C CA . LEU B 1 163 ? -11.82 23.922 16.453 1 93.88 163 LEU B CA 1
ATOM 3432 C C . LEU B 1 163 ? -13.203 23.391 16.078 1 93.88 163 LEU B C 1
ATOM 3434 O O . LEU B 1 163 ? -13.789 22.609 16.812 1 93.88 163 LEU B O 1
ATOM 3438 N N . GLY B 1 164 ? -13.711 23.938 14.953 1 93.5 164 GLY B N 1
ATOM 3439 C CA . GLY B 1 164 ? -14.898 23.312 14.383 1 93.5 164 GLY B CA 1
ATOM 3440 C C . GLY B 1 164 ? -14.664 21.875 13.945 1 93.5 164 GLY B C 1
ATOM 3441 O O . GLY B 1 164 ? -13.516 21.438 13.812 1 93.5 164 GLY B O 1
ATOM 3442 N N . PRO B 1 165 ? -15.719 21.125 13.672 1 92.38 165 PRO B N 1
ATOM 3443 C CA . PRO B 1 165 ? -15.594 19.703 13.375 1 92.38 165 PRO B CA 1
ATOM 3444 C C . PRO B 1 165 ? -14.695 19.422 12.164 1 92.38 165 PRO B C 1
ATOM 3446 O O . PRO B 1 165 ? -13.797 18.578 12.234 1 92.38 165 PRO B O 1
ATOM 3449 N N . ASP B 1 166 ? -14.891 20.109 11.062 1 93.25 166 ASP B N 1
ATOM 3450 C CA . ASP B 1 166 ? -14.102 19.875 9.859 1 93.25 166 ASP B CA 1
ATOM 3451 C C . ASP B 1 166 ? -12.656 20.312 10.055 1 93.25 166 ASP B C 1
ATOM 3453 O O . ASP B 1 166 ? -11.734 19.672 9.547 1 93.25 166 ASP B O 1
ATOM 3457 N N . ASP B 1 167 ? -12.492 21.375 10.742 1 94.94 167 ASP B N 1
ATOM 3458 C CA . ASP B 1 167 ? -11.148 21.875 11.016 1 94.94 167 ASP B CA 1
ATOM 3459 C C . ASP B 1 167 ? -10.391 20.938 11.961 1 94.94 167 ASP B C 1
ATOM 3461 O O . ASP B 1 167 ? -9.172 20.781 11.852 1 94.94 167 ASP B O 1
ATOM 3465 N N . ALA B 1 168 ? -11.141 20.406 12.891 1 95.69 168 ALA B N 1
ATOM 3466 C CA . ALA B 1 168 ? -10.531 19.438 13.797 1 95.69 168 ALA B CA 1
ATOM 3467 C C . ALA B 1 168 ? -10.031 18.203 13.039 1 95.69 168 ALA B C 1
ATOM 3469 O O . ALA B 1 168 ? -8.93 17.719 13.305 1 95.69 168 ALA B O 1
ATOM 3470 N N . VAL B 1 169 ? -10.789 17.734 12.086 1 96.25 169 VAL B N 1
ATOM 3471 C CA . VAL B 1 169 ? -10.375 16.609 11.266 1 96.25 169 VAL B CA 1
ATOM 3472 C C . VAL B 1 169 ? -9.125 16.984 10.469 1 96.25 169 VAL B C 1
ATOM 3474 O O . VAL B 1 169 ? -8.156 16.219 10.43 1 96.25 169 VAL B O 1
ATOM 3477 N N . ALA B 1 170 ? -9.164 18.141 9.875 1 96 170 ALA B N 1
ATOM 3478 C CA . ALA B 1 170 ? -8.039 18.594 9.07 1 96 170 ALA B CA 1
ATOM 3479 C C . ALA B 1 170 ? -6.77 18.703 9.906 1 96 170 ALA B C 1
ATOM 3481 O O . ALA B 1 170 ? -5.707 18.234 9.5 1 96 170 ALA B O 1
ATOM 3482 N N . ARG B 1 171 ? -6.965 19.281 11.016 1 95.44 171 ARG B N 1
ATOM 3483 C CA . ARG B 1 171 ? -5.812 19.469 11.898 1 95.44 171 ARG B CA 1
ATOM 3484 C C . ARG B 1 171 ? -5.266 18.109 12.367 1 95.44 171 ARG B C 1
ATOM 3486 O O . ARG B 1 171 ? -4.051 17.922 12.406 1 95.44 171 ARG B O 1
ATOM 3493 N N . LEU B 1 172 ? -6.117 17.234 12.695 1 96.94 172 LEU B N 1
ATOM 3494 C CA . LEU B 1 172 ? -5.668 15.914 13.148 1 96.94 172 LEU B CA 1
ATOM 3495 C C . LEU B 1 172 ? -4.984 15.156 12.008 1 96.94 172 LEU B C 1
ATOM 3497 O O . LEU B 1 172 ? -4.047 14.391 12.242 1 96.94 172 LEU B O 1
ATOM 3501 N N . CYS B 1 173 ? -5.418 15.336 10.773 1 97.88 173 CYS B N 1
ATOM 3502 C CA . CYS B 1 173 ? -4.711 14.766 9.633 1 97.88 173 CYS B CA 1
ATOM 3503 C C . CYS B 1 173 ? -3.262 15.234 9.602 1 97.88 173 CYS B C 1
ATOM 3505 O O . CYS B 1 173 ? -2.348 14.438 9.406 1 97.88 173 CYS B O 1
ATOM 3507 N N . GLU B 1 174 ? -3.076 16.484 9.82 1 96.38 174 GLU B N 1
ATOM 3508 C CA . GLU B 1 174 ? -1.734 17.062 9.828 1 96.38 174 GLU B CA 1
ATOM 3509 C C . GLU B 1 174 ? -0.91 16.5 10.992 1 96.38 174 GLU B C 1
ATOM 3511 O O . GLU B 1 174 ? 0.247 16.125 10.805 1 96.38 174 GLU B O 1
ATOM 3516 N N . LEU B 1 175 ? -1.509 16.5 12.125 1 96.38 175 LEU B N 1
ATOM 3517 C CA . LEU B 1 175 ? -0.822 15.992 13.305 1 96.38 175 LEU B CA 1
ATOM 3518 C C . LEU B 1 175 ? -0.435 14.531 13.133 1 96.38 175 LEU B C 1
ATOM 3520 O O . LEU B 1 175 ? 0.632 14.102 13.578 1 96.38 175 LEU B O 1
ATOM 3524 N N . ASN B 1 176 ? -1.304 13.781 12.516 1 97.5 176 ASN B N 1
ATOM 3525 C CA . ASN B 1 176 ? -0.994 12.383 12.25 1 97.5 176 ASN B CA 1
ATOM 3526 C C . ASN B 1 176 ? 0.217 12.234 11.336 1 97.5 176 ASN B C 1
ATOM 3528 O O . ASN B 1 176 ? 1.087 11.398 11.578 1 97.5 176 ASN B O 1
ATOM 3532 N N . VAL B 1 177 ? 0.261 13.031 10.305 1 97.94 177 VAL B N 1
ATOM 3533 C CA . VAL B 1 177 ? 1.413 12.992 9.406 1 97.94 177 VAL B CA 1
ATOM 3534 C C . VAL B 1 177 ? 2.689 13.281 10.195 1 97.94 177 VAL B C 1
ATOM 3536 O O . VAL B 1 177 ? 3.68 12.555 10.07 1 97.94 177 VAL B O 1
ATOM 3539 N N . LEU B 1 178 ? 2.678 14.273 11.008 1 95.94 178 LEU B N 1
ATOM 3540 C CA . LEU B 1 178 ? 3.854 14.656 11.781 1 95.94 178 LEU B CA 1
ATOM 3541 C C . LEU B 1 178 ? 4.27 13.531 12.719 1 95.94 178 LEU B C 1
ATOM 3543 O O . LEU B 1 178 ? 5.461 13.227 12.844 1 95.94 178 LEU B O 1
ATOM 3547 N N . ARG B 1 179 ? 3.324 12.969 13.344 1 96 179 ARG B N 1
ATOM 3548 C CA . ARG B 1 179 ? 3.59 11.852 14.242 1 96 179 ARG B CA 1
ATOM 3549 C C . ARG B 1 179 ? 4.234 10.688 13.5 1 96 179 ARG B C 1
ATOM 3551 O O . ARG B 1 179 ? 5.199 10.094 13.977 1 96 179 ARG B O 1
ATOM 3558 N N . GLN B 1 180 ? 3.693 10.367 12.367 1 97.81 180 GLN B N 1
ATOM 3559 C CA . GLN B 1 180 ? 4.215 9.242 11.602 1 97.81 180 GLN B CA 1
ATOM 3560 C C . GLN B 1 180 ? 5.598 9.555 11.039 1 97.81 180 GLN B C 1
ATOM 3562 O O . GLN B 1 180 ? 6.445 8.664 10.922 1 97.81 180 GLN B O 1
ATOM 3567 N N . VAL B 1 181 ? 5.855 10.828 10.672 1 97.06 181 VAL B N 1
ATOM 3568 C CA . VAL B 1 181 ? 7.195 11.258 10.273 1 97.06 181 VAL B CA 1
ATOM 3569 C C . VAL B 1 181 ? 8.172 11.023 11.422 1 97.06 181 VAL B C 1
ATOM 3571 O O . VAL B 1 181 ? 9.281 10.523 11.211 1 97.06 181 VAL B O 1
ATOM 3574 N N . PHE B 1 182 ? 7.77 11.406 12.57 1 96.12 182 PHE B N 1
ATOM 3575 C CA . PHE B 1 182 ? 8.602 11.18 13.75 1 96.12 182 PHE B CA 1
ATOM 3576 C C . PHE B 1 182 ? 8.922 9.695 13.906 1 96.12 182 PHE B C 1
ATOM 3578 O O . PHE B 1 182 ? 10.07 9.336 14.172 1 96.12 182 PHE B O 1
ATOM 3585 N N . HIS B 1 183 ? 7.914 8.836 13.727 1 97 183 HIS B N 1
ATOM 3586 C CA . HIS B 1 183 ? 8.125 7.395 13.828 1 97 183 HIS B CA 1
ATOM 3587 C C . HIS B 1 183 ? 9.141 6.914 12.797 1 97 183 HIS B C 1
ATOM 3589 O O . HIS B 1 183 ? 10.016 6.113 13.109 1 97 183 HIS B O 1
ATOM 3595 N N . VAL B 1 184 ? 9.023 7.395 11.594 1 98.19 184 VAL B N 1
ATOM 3596 C CA . VAL B 1 184 ? 9.945 6.996 10.539 1 98.19 184 VAL B CA 1
ATOM 3597 C C . VAL B 1 184 ? 11.359 7.449 10.891 1 98.19 184 VAL B C 1
ATOM 3599 O O . VAL B 1 184 ? 12.305 6.656 10.844 1 98.19 184 VAL B O 1
ATOM 3602 N N . CYS B 1 185 ? 11.492 8.648 11.328 1 96.75 185 CYS B N 1
ATOM 3603 C CA . CYS B 1 185 ? 12.797 9.219 11.641 1 96.75 185 CYS B CA 1
ATOM 3604 C C . CYS B 1 185 ? 13.461 8.469 12.789 1 96.75 185 CYS B C 1
ATOM 3606 O O . CYS B 1 185 ? 14.68 8.312 12.812 1 96.75 185 CYS B O 1
ATOM 3608 N N . THR B 1 186 ? 12.672 8.031 13.695 1 96.25 186 THR B N 1
ATOM 3609 C CA . THR B 1 186 ? 13.234 7.434 14.898 1 96.25 186 THR B CA 1
ATOM 3610 C C . THR B 1 186 ? 13.289 5.914 14.781 1 96.25 186 THR B C 1
ATOM 3612 O O . THR B 1 186 ? 13.656 5.223 15.734 1 96.25 186 THR B O 1
ATOM 3615 N N . SER B 1 187 ? 12.875 5.387 13.68 1 96.44 187 SER B N 1
ATOM 3616 C CA . SER B 1 187 ? 12.977 3.943 13.469 1 96.44 187 SER B CA 1
ATOM 3617 C C . SER B 1 187 ? 14.422 3.48 13.477 1 96.44 187 SER B C 1
ATOM 3619 O O . SER B 1 187 ? 15.32 4.223 13.078 1 96.44 187 SER B O 1
ATOM 3621 N N . PRO B 1 188 ? 14.672 2.229 13.898 1 95.19 188 PRO B N 1
ATOM 3622 C CA . PRO B 1 188 ? 16.047 1.715 13.883 1 95.19 188 PRO B CA 1
ATOM 3623 C C . PRO B 1 188 ? 16.641 1.693 12.484 1 95.19 188 PRO B C 1
ATOM 3625 O O . PRO B 1 188 ? 17.859 1.889 12.328 1 95.19 188 PRO B O 1
ATOM 3628 N N . VAL B 1 189 ? 15.844 1.526 11.508 1 97.19 189 VAL B N 1
ATOM 3629 C CA . VAL B 1 189 ? 16.297 1.459 10.125 1 97.19 189 VAL B CA 1
ATOM 3630 C C . VAL B 1 189 ? 16.859 2.811 9.703 1 97.19 189 VAL B C 1
ATOM 3632 O O . VAL B 1 189 ? 17.984 2.887 9.188 1 97.19 189 VAL B O 1
ATOM 3635 N N . VAL B 1 190 ? 16.125 3.863 9.93 1 97.62 190 VAL B N 1
ATOM 3636 C CA . VAL B 1 190 ? 16.516 5.199 9.5 1 97.62 190 VAL B CA 1
ATOM 3637 C C . VAL B 1 190 ? 17.672 5.707 10.359 1 97.62 190 VAL B C 1
ATOM 3639 O O . VAL B 1 190 ? 18.641 6.273 9.844 1 97.62 190 VAL B O 1
ATOM 3642 N N . GLN B 1 191 ? 17.641 5.445 11.602 1 96.19 191 GLN B N 1
ATOM 3643 C CA . GLN B 1 191 ? 18.703 5.852 12.508 1 96.19 191 GLN B CA 1
ATOM 3644 C C . GLN B 1 191 ? 20.031 5.195 12.125 1 96.19 191 GLN B C 1
ATOM 3646 O O . GLN B 1 191 ? 21.078 5.848 12.109 1 96.19 191 GLN B O 1
ATOM 3651 N N . SER B 1 192 ? 19.969 3.924 11.836 1 96.5 192 SER B N 1
ATOM 3652 C CA . SER B 1 192 ? 21.172 3.211 11.422 1 96.5 192 SER B CA 1
ATOM 3653 C C . SER B 1 192 ? 21.719 3.748 10.102 1 96.5 192 SER B C 1
ATOM 3655 O O . SER B 1 192 ? 22.922 3.914 9.938 1 96.5 192 SER B O 1
ATOM 3657 N N . ALA B 1 193 ? 20.844 4.012 9.211 1 97 193 ALA B N 1
ATOM 3658 C CA . ALA B 1 193 ? 21.25 4.555 7.914 1 97 193 ALA B CA 1
ATOM 3659 C C . ALA B 1 193 ? 21.953 5.895 8.086 1 97 193 ALA B C 1
ATOM 3661 O O . ALA B 1 193 ? 23.031 6.117 7.504 1 97 193 ALA B O 1
ATOM 3662 N N . TRP B 1 194 ? 21.406 6.766 8.867 1 95.69 194 TRP B N 1
ATOM 3663 C CA . TRP B 1 194 ? 22.016 8.07 9.117 1 95.69 194 TRP B CA 1
ATOM 3664 C C . TRP B 1 194 ? 23.344 7.918 9.844 1 95.69 194 TRP B C 1
ATOM 3666 O O . TRP B 1 194 ? 24.312 8.602 9.516 1 95.69 194 TRP B O 1
ATOM 3676 N N . ALA B 1 195 ? 23.406 7.035 10.742 1 95.69 195 ALA B N 1
ATOM 3677 C CA . ALA B 1 195 ? 24.641 6.805 11.508 1 95.69 195 ALA B CA 1
ATOM 3678 C C . ALA B 1 195 ? 25.75 6.305 10.602 1 95.69 195 ALA B C 1
ATOM 3680 O O . ALA B 1 195 ? 26.922 6.617 10.828 1 95.69 195 ALA B O 1
ATOM 3681 N N . GLU B 1 196 ? 25.391 5.582 9.602 1 96.19 196 GLU B N 1
ATOM 3682 C CA . GLU B 1 196 ? 26.344 5.02 8.664 1 96.19 196 GLU B CA 1
ATOM 3683 C C . GLU B 1 196 ? 26.703 6.02 7.57 1 96.19 196 GLU B C 1
ATOM 3685 O O . GLU B 1 196 ? 27.531 5.73 6.699 1 96.19 196 GLU B O 1
ATOM 3690 N N . GLY B 1 197 ? 26.062 7.141 7.555 1 94.81 197 GLY B N 1
ATOM 3691 C CA . GLY B 1 197 ? 26.391 8.195 6.609 1 94.81 197 GLY B CA 1
ATOM 3692 C C . GLY B 1 197 ? 25.594 8.094 5.316 1 94.81 197 GLY B C 1
ATOM 3693 O O . GLY B 1 197 ? 25.906 8.781 4.336 1 94.81 197 GLY B O 1
ATOM 3694 N N . THR B 1 198 ? 24.625 7.246 5.324 1 94.38 198 THR B N 1
ATOM 3695 C CA . THR B 1 198 ? 23.781 7.113 4.141 1 94.38 198 THR B CA 1
ATOM 3696 C C . THR B 1 198 ? 22.938 8.367 3.936 1 94.38 198 THR B C 1
ATOM 3698 O O . THR B 1 198 ? 22.344 8.875 4.883 1 94.38 198 THR B O 1
ATOM 3701 N N . GLU B 1 199 ? 23 8.859 2.713 1 94.5 199 GLU B N 1
ATOM 3702 C CA . GLU B 1 199 ? 22.141 9.984 2.375 1 94.5 199 GLU B CA 1
ATOM 3703 C C . GLU B 1 199 ? 20.672 9.547 2.291 1 94.5 199 GLU B C 1
ATOM 3705 O O . GLU B 1 199 ? 20.312 8.742 1.432 1 94.5 199 GLU B O 1
ATOM 3710 N N . LEU B 1 200 ? 19.844 10.062 3.234 1 96.94 200 LEU B N 1
ATOM 3711 C CA . LEU B 1 200 ? 18.422 9.734 3.299 1 96.94 200 LEU B CA 1
ATOM 3712 C C . LEU B 1 200 ? 17.609 10.93 3.801 1 96.94 200 LEU B C 1
ATOM 3714 O O . LEU B 1 200 ? 17.906 11.469 4.875 1 96.94 200 LEU B O 1
ATOM 3718 N N . HIS B 1 201 ? 16.625 11.359 2.98 1 96.56 201 HIS B N 1
ATOM 3719 C CA . HIS B 1 201 ? 15.773 12.5 3.297 1 96.56 201 HIS B CA 1
ATOM 3720 C C . HIS B 1 201 ? 14.359 12.047 3.656 1 96.56 201 HIS B C 1
ATOM 3722 O O . HIS B 1 201 ? 13.75 11.266 2.924 1 96.56 201 HIS B O 1
ATOM 3728 N N . ILE B 1 202 ? 13.867 12.508 4.789 1 97 202 ILE B N 1
ATOM 3729 C CA . ILE B 1 202 ? 12.508 12.172 5.215 1 97 202 ILE B CA 1
ATOM 3730 C C . ILE B 1 202 ? 11.617 13.406 5.113 1 97 202 ILE B C 1
ATOM 3732 O O . ILE B 1 202 ? 11.953 14.461 5.648 1 97 202 ILE B O 1
ATOM 3736 N N . TRP B 1 203 ? 10.484 13.25 4.41 1 96.25 203 TRP B N 1
ATOM 3737 C CA . TRP B 1 203 ? 9.547 14.344 4.199 1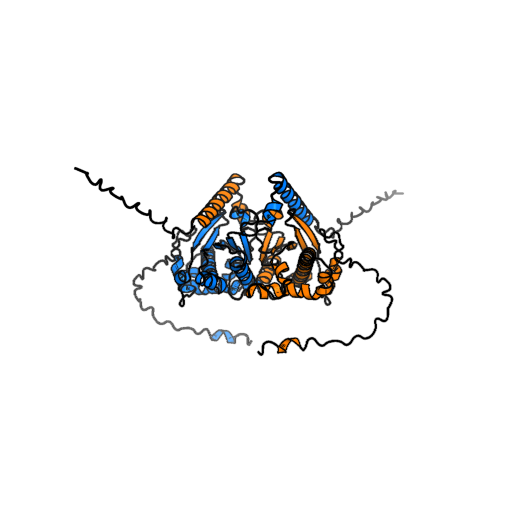 96.25 203 TRP B CA 1
ATOM 3738 C C . TRP B 1 203 ? 8.156 13.969 4.688 1 96.25 203 TRP B C 1
ATOM 3740 O O . TRP B 1 203 ? 7.75 12.805 4.602 1 96.25 203 TRP B O 1
ATOM 3750 N N . GLY B 1 204 ? 7.426 14.969 5.199 1 97 204 GLY B N 1
ATOM 3751 C CA . GLY B 1 204 ? 5.996 14.867 5.438 1 97 204 GLY B CA 1
ATOM 3752 C C . GLY B 1 204 ? 5.172 15.719 4.488 1 97 204 GLY B C 1
ATOM 3753 O O . GLY B 1 204 ? 5.414 16.922 4.352 1 97 204 GLY B O 1
ATOM 3754 N N . LEU B 1 205 ? 4.223 15.094 3.807 1 97.44 205 LEU B N 1
ATOM 3755 C CA . LEU B 1 205 ? 3.332 15.805 2.893 1 97.44 205 LEU B CA 1
ATOM 3756 C C . LEU B 1 205 ? 1.873 15.602 3.285 1 97.44 205 LEU B C 1
ATOM 3758 O O . LEU B 1 205 ? 1.536 14.617 3.951 1 97.44 205 LEU B O 1
ATOM 3762 N N . ILE B 1 206 ? 1.043 16.547 2.912 1 97.88 206 ILE B N 1
ATOM 3763 C CA . ILE B 1 206 ? -0.403 16.406 3.037 1 97.88 206 ILE B CA 1
ATOM 3764 C C . ILE B 1 206 ? -1.069 16.719 1.699 1 97.88 206 ILE B C 1
ATOM 3766 O O . ILE B 1 206 ? -0.721 17.703 1.043 1 97.88 206 ILE B O 1
ATOM 3770 N N . TYR B 1 207 ? -1.943 15.844 1.289 1 97.94 207 TYR B N 1
ATOM 3771 C CA . TYR B 1 207 ? -2.645 15.945 0.014 1 97.94 207 TYR B CA 1
ATOM 3772 C C . TYR B 1 207 ? -4.082 16.406 0.217 1 97.94 207 TYR B C 1
ATOM 3774 O O . TYR B 1 207 ? -4.758 15.961 1.151 1 97.94 207 TYR B O 1
ATOM 3782 N N . ASP B 1 208 ? -4.477 17.312 -0.609 1 96.69 208 ASP B N 1
ATOM 3783 C CA . ASP B 1 208 ? -5.855 17.797 -0.558 1 96.69 208 ASP B CA 1
ATOM 3784 C C . ASP B 1 208 ? -6.645 17.328 -1.78 1 96.69 208 ASP B C 1
ATOM 3786 O O . ASP B 1 208 ? -6.348 17.734 -2.906 1 96.69 208 ASP B O 1
ATOM 3790 N N . LEU B 1 209 ? -7.684 16.562 -1.513 1 92.88 209 LEU B N 1
ATOM 3791 C CA . LEU B 1 209 ? -8.508 16 -2.576 1 92.88 209 LEU B CA 1
ATOM 3792 C C . LEU B 1 209 ? -9.273 17.094 -3.311 1 92.88 209 LEU B C 1
ATOM 3794 O O . LEU B 1 209 ? -9.703 16.891 -4.453 1 92.88 209 LEU B O 1
ATOM 3798 N N . ARG B 1 210 ? -9.516 18.219 -2.721 1 92.88 210 ARG B N 1
ATOM 3799 C CA . ARG B 1 210 ? -10.375 19.266 -3.266 1 92.88 210 ARG B CA 1
ATOM 3800 C C . ARG B 1 210 ? -9.711 19.938 -4.461 1 92.88 210 ARG B C 1
ATOM 3802 O O . ARG B 1 210 ? -10.398 20.422 -5.363 1 92.88 210 ARG B O 1
ATOM 3809 N N . ASP B 1 211 ? -8.375 19.953 -4.418 1 94.25 211 ASP B N 1
ATOM 3810 C CA . ASP B 1 211 ? -7.707 20.656 -5.508 1 94.25 211 ASP B CA 1
ATOM 3811 C C . ASP B 1 211 ? -6.586 19.812 -6.102 1 94.25 211 ASP B C 1
ATOM 3813 O O . ASP B 1 211 ? -5.953 20.203 -7.082 1 94.25 211 ASP B O 1
ATOM 3817 N N . GLY B 1 212 ? -6.285 18.672 -5.504 1 96.5 212 GLY B N 1
ATOM 3818 C CA . GLY B 1 212 ? -5.312 17.734 -6.039 1 96.5 212 GLY B CA 1
ATOM 3819 C C . GLY B 1 212 ? -3.877 18.125 -5.746 1 96.5 212 GLY B C 1
ATOM 3820 O O . GLY B 1 212 ? -2.947 17.641 -6.383 1 96.5 212 GLY B O 1
ATOM 3821 N N . LEU B 1 213 ? -3.697 19 -4.734 1 96.88 213 LEU B N 1
ATOM 3822 C CA . LEU B 1 213 ? -2.35 19.5 -4.484 1 96.88 213 LEU B CA 1
ATOM 3823 C C . LEU B 1 213 ? -1.761 18.859 -3.23 1 96.88 213 LEU B C 1
ATOM 3825 O O . LEU B 1 213 ? -2.459 18.688 -2.227 1 96.88 213 LEU B O 1
ATOM 3829 N N . ALA B 1 214 ? -0.523 18.469 -3.338 1 97 214 ALA B N 1
ATOM 3830 C CA . ALA B 1 214 ? 0.283 18.031 -2.197 1 97 214 ALA B CA 1
ATOM 3831 C C . ALA B 1 214 ? 1.102 19.203 -1.636 1 97 214 ALA B C 1
ATOM 3833 O O . ALA B 1 214 ? 1.656 20 -2.391 1 97 214 ALA B O 1
ATOM 3834 N N . LYS B 1 215 ? 1.137 19.266 -0.347 1 94.94 215 LYS B N 1
ATOM 3835 C CA . LYS B 1 215 ? 1.853 20.344 0.327 1 94.94 215 LYS B CA 1
ATOM 3836 C C . LYS B 1 215 ? 2.85 19.797 1.341 1 94.94 215 LYS B C 1
ATOM 3838 O O . LYS B 1 215 ? 2.568 18.812 2.023 1 94.94 215 LYS B O 1
ATOM 3843 N N . ARG B 1 216 ? 3.932 20.5 1.428 1 93.31 216 A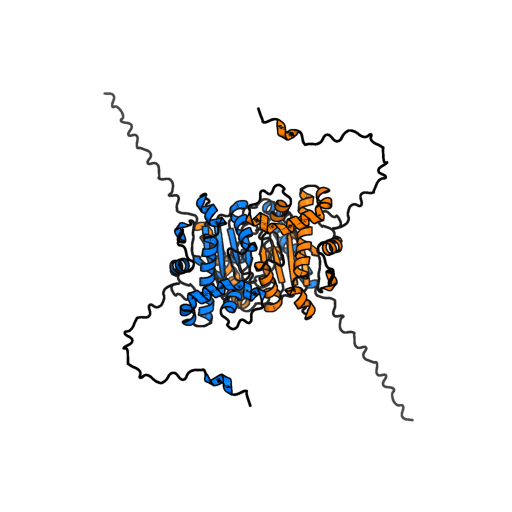RG B N 1
ATOM 3844 C CA . ARG B 1 216 ? 4.949 20.125 2.404 1 93.31 216 ARG B CA 1
ATOM 3845 C C . ARG B 1 216 ? 4.508 20.484 3.82 1 93.31 216 ARG B C 1
ATOM 3847 O O . ARG B 1 216 ? 4.074 21.609 4.078 1 93.31 216 ARG B O 1
ATOM 3854 N N . LEU B 1 217 ? 4.621 19.484 4.707 1 92.75 217 LEU B N 1
ATOM 3855 C CA . LEU B 1 217 ? 4.293 19.719 6.109 1 92.75 217 LEU B CA 1
ATOM 3856 C C . LEU B 1 217 ? 5.551 19.719 6.973 1 92.75 217 LEU B C 1
ATOM 3858 O O . LEU B 1 217 ? 5.605 20.391 8 1 92.75 217 LEU B O 1
ATOM 3862 N N . ALA B 1 218 ? 6.527 18.844 6.555 1 89.88 218 ALA B N 1
ATOM 3863 C CA . ALA B 1 218 ? 7.719 18.672 7.379 1 89.88 218 ALA B CA 1
ATOM 3864 C C . ALA B 1 218 ? 8.906 18.219 6.535 1 89.88 218 ALA B C 1
ATOM 3866 O O . ALA B 1 218 ? 8.734 17.5 5.543 1 89.88 218 ALA B O 1
ATOM 3867 N N . GLY B 1 219 ? 10.109 18.562 7.09 1 88.5 219 GLY B N 1
ATOM 3868 C CA . GLY B 1 219 ? 11.336 18.078 6.473 1 88.5 219 GLY B CA 1
ATOM 3869 C C . GLY B 1 219 ? 11.945 19.078 5.508 1 88.5 219 GLY B C 1
ATOM 3870 O O . GLY B 1 219 ? 11.477 20.203 5.402 1 88.5 219 GLY B O 1
ATOM 3871 N N . PRO B 1 220 ? 13.023 18.625 4.973 1 91.88 220 PRO B N 1
ATOM 3872 C CA . PRO B 1 220 ? 13.609 17.297 5.078 1 91.88 220 PRO B CA 1
ATOM 3873 C C . PRO B 1 220 ? 14.391 17.094 6.379 1 91.88 220 PRO B C 1
ATOM 3875 O O . PRO B 1 220 ? 15.047 18.031 6.859 1 91.88 220 PRO B O 1
ATOM 3878 N N . PHE B 1 221 ? 14.234 15.945 6.918 1 92.94 221 PHE B N 1
ATOM 3879 C CA . PHE B 1 221 ? 15.125 15.484 7.977 1 92.94 221 PHE B CA 1
ATOM 3880 C C . PHE B 1 221 ? 16.203 14.578 7.418 1 92.94 221 PHE B C 1
ATOM 3882 O O . PHE B 1 221 ? 15.922 13.68 6.621 1 92.94 221 PHE B O 1
ATOM 3889 N N . THR B 1 222 ? 17.484 14.758 7.836 1 93.56 222 THR B N 1
ATOM 3890 C CA . THR B 1 222 ? 18.578 14.016 7.242 1 93.56 222 THR B CA 1
ATOM 3891 C C . THR B 1 222 ? 19.5 13.445 8.328 1 93.56 222 THR B C 1
ATOM 3893 O O . THR B 1 222 ? 20.484 12.781 8.023 1 93.56 222 THR B O 1
ATOM 3896 N N . ALA B 1 223 ? 19.094 13.812 9.516 1 92.56 223 ALA B N 1
ATOM 3897 C CA . ALA B 1 223 ? 19.922 13.336 10.617 1 92.56 223 ALA B CA 1
ATOM 3898 C C . ALA B 1 223 ? 19.109 13.227 11.906 1 92.56 223 ALA B C 1
ATOM 3900 O O . ALA B 1 223 ? 18.094 13.914 12.07 1 92.56 223 ALA B O 1
ATOM 3901 N N . SER B 1 224 ? 19.562 12.406 12.758 1 90.44 224 SER B N 1
ATOM 3902 C CA . SER B 1 224 ? 18.875 12.164 14.031 1 90.44 224 SER B CA 1
ATOM 3903 C C . SER B 1 224 ? 18.828 13.43 14.875 1 90.44 224 SER B C 1
ATOM 3905 O O . SER B 1 224 ? 17.859 13.641 15.625 1 90.44 224 SER B O 1
ATOM 3907 N N . SER B 1 225 ? 19.734 14.273 14.758 1 86 225 SER B N 1
ATOM 3908 C CA . SER B 1 225 ? 19.812 15.484 15.562 1 86 225 SER B CA 1
ATOM 3909 C C . SER B 1 225 ? 18.672 16.453 15.227 1 86 225 SER B C 1
ATOM 3911 O O . SER B 1 225 ? 18.312 17.297 16.047 1 86 225 SER B O 1
ATOM 3913 N N . GLU B 1 226 ? 18.141 16.25 14.062 1 86.06 226 GLU B N 1
ATOM 3914 C CA . GLU B 1 226 ? 17.094 17.172 13.609 1 86.06 226 GLU B CA 1
ATOM 3915 C C . GLU B 1 226 ? 15.75 16.812 14.227 1 86.06 226 GLU B C 1
ATOM 3917 O O . GLU B 1 226 ? 14.812 17.609 14.195 1 86.06 226 GLU B O 1
ATOM 3922 N N . VAL B 1 227 ? 15.68 15.578 14.805 1 85.81 227 VAL B N 1
ATOM 3923 C CA . VAL B 1 227 ? 14.406 15.164 15.375 1 85.81 227 VAL B CA 1
ATOM 3924 C C . VAL B 1 227 ? 14.531 15.055 16.891 1 85.81 227 VAL B C 1
ATOM 3926 O O . VAL B 1 227 ? 13.641 14.523 17.562 1 85.81 227 VAL B O 1
ATOM 3929 N N . GLY B 1 228 ? 15.461 15.547 17.516 1 76.44 228 GLY B N 1
ATOM 3930 C CA . GLY B 1 228 ? 15.602 15.664 18.953 1 76.44 228 GLY B CA 1
ATOM 3931 C C . GLY B 1 228 ? 16.656 14.734 19.531 1 76.44 228 GLY B C 1
ATOM 3932 O O . GLY B 1 228 ? 16.953 14.797 20.719 1 76.44 228 GLY B O 1
ATOM 3933 N N . GLY B 1 229 ? 17.281 13.953 18.734 1 69.69 229 GLY B N 1
ATOM 3934 C CA . GLY B 1 229 ? 18.312 13.055 19.234 1 69.69 229 GLY B CA 1
ATOM 3935 C C . GLY B 1 229 ? 17.812 12.086 20.281 1 69.69 229 GLY B C 1
ATOM 3936 O O . GLY B 1 229 ? 16.781 11.445 20.109 1 69.69 229 GLY B O 1
ATOM 3937 N N . ASP B 1 230 ? 18.438 12.008 21.422 1 65.56 230 ASP B N 1
ATOM 3938 C CA . ASP B 1 230 ? 18.156 11.055 22.484 1 65.56 230 ASP B CA 1
ATOM 3939 C C . ASP B 1 230 ? 16.938 11.492 23.297 1 65.56 230 ASP B C 1
ATOM 3941 O O . ASP B 1 230 ? 16.312 10.672 23.984 1 65.56 230 ASP B O 1
ATOM 3945 N N . GLU B 1 231 ? 16.531 12.719 23.156 1 67.38 231 GLU B N 1
ATOM 3946 C CA . GLU B 1 231 ? 15.422 13.234 23.969 1 67.38 231 GLU B CA 1
ATOM 3947 C C . GLU B 1 231 ? 14.18 13.461 23.109 1 67.38 231 GLU B C 1
ATOM 3949 O O . GLU B 1 231 ? 13.234 14.117 23.547 1 67.38 231 GLU B O 1
ATOM 3954 N N . ALA B 1 232 ? 14.148 12.82 22.078 1 72.75 232 ALA B N 1
ATOM 3955 C CA . ALA B 1 232 ? 13.086 13.133 21.141 1 72.75 232 ALA B CA 1
ATOM 3956 C C . ALA B 1 232 ? 11.766 12.508 21.562 1 72.75 232 ALA B C 1
ATOM 3958 O O . ALA B 1 232 ? 11.703 11.32 21.875 1 72.75 232 ALA B O 1
ATOM 3959 N N . THR B 1 233 ? 10.805 13.352 21.766 1 78.94 233 THR B N 1
ATOM 3960 C CA . THR B 1 233 ? 9.43 12.891 21.922 1 78.94 233 THR B CA 1
ATOM 3961 C C . THR B 1 233 ? 8.562 13.359 20.766 1 78.94 233 THR B C 1
ATOM 3963 O O . THR B 1 233 ? 8.883 14.344 20.094 1 78.94 233 THR B O 1
ATOM 3966 N N . VAL B 1 234 ? 7.543 12.586 20.547 1 80.62 234 VAL B N 1
ATOM 3967 C CA . VAL B 1 234 ? 6.602 12.945 19.484 1 80.62 234 VAL B CA 1
ATOM 3968 C C . VAL B 1 234 ? 6.055 14.352 19.75 1 80.62 234 VAL B C 1
ATOM 3970 O O . VAL B 1 234 ? 5.934 15.148 18.812 1 80.62 234 VAL B O 1
ATOM 3973 N N . GLN B 1 235 ? 5.762 14.656 20.922 1 79.12 235 GLN B N 1
ATOM 3974 C CA . GLN B 1 235 ? 5.164 15.938 21.281 1 79.12 235 GLN B CA 1
ATOM 3975 C C . GLN B 1 235 ? 6.098 17.094 20.953 1 79.12 235 GLN B C 1
ATOM 3977 O O . GLN B 1 235 ? 5.684 18.062 20.312 1 79.12 235 GLN B O 1
ATOM 3982 N N . ASN B 1 236 ? 7.383 16.938 21.359 1 77.69 236 ASN B N 1
ATOM 3983 C CA . ASN B 1 236 ? 8.352 17.984 21.062 1 77.69 236 ASN B CA 1
ATOM 3984 C C . ASN B 1 236 ? 8.57 18.156 19.562 1 77.69 236 ASN B C 1
ATOM 3986 O O . ASN B 1 236 ? 8.719 19.281 19.078 1 77.69 236 ASN B O 1
ATOM 3990 N N . PHE B 1 237 ? 8.539 17.078 18.969 1 83.25 237 PHE B N 1
ATOM 3991 C CA . PHE B 1 237 ? 8.734 17.094 17.516 1 83.25 237 PHE B CA 1
ATOM 3992 C C . PHE B 1 237 ? 7.578 17.812 16.828 1 83.25 237 PHE B C 1
ATOM 3994 O O . PHE B 1 237 ? 7.797 18.703 16 1 83.25 237 PHE B O 1
ATOM 4001 N N . VAL B 1 238 ? 6.391 17.438 17.219 1 81.94 238 VAL B N 1
ATOM 4002 C CA . VAL B 1 238 ? 5.195 18.016 16.609 1 81.94 238 VAL B CA 1
ATOM 4003 C C . VAL B 1 238 ? 5.133 19.516 16.906 1 81.94 238 VAL B C 1
ATOM 4005 O O . VAL B 1 238 ? 4.789 20.312 16.031 1 81.94 238 VAL B O 1
ATOM 4008 N N . GLU B 1 239 ? 5.547 19.922 18.031 1 77.25 239 GLU B N 1
ATOM 4009 C CA . GLU B 1 239 ? 5.543 21.328 18.422 1 77.25 239 GLU B CA 1
ATOM 4010 C C . GLU B 1 239 ? 6.574 22.125 17.625 1 77.25 239 GLU B C 1
ATOM 4012 O O . GLU B 1 239 ? 6.34 23.281 17.266 1 77.25 239 GLU B O 1
ATOM 4017 N N . SER B 1 240 ? 7.656 21.453 17.391 1 74.31 240 SER B N 1
ATOM 4018 C CA . SER B 1 240 ? 8.719 22.109 16.641 1 74.31 240 SER B CA 1
ATOM 4019 C C . SER B 1 240 ? 8.375 22.203 15.156 1 74.31 240 SER B C 1
ATOM 4021 O O . SER B 1 240 ? 8.781 23.156 14.477 1 74.31 240 SER B O 1
ATOM 4023 N N . ALA B 1 241 ? 7.68 21.172 14.695 1 66.44 241 ALA B N 1
ATOM 4024 C CA . ALA B 1 241 ? 7.285 21.156 13.289 1 66.44 241 ALA B CA 1
ATOM 4025 C C . ALA B 1 241 ? 6.117 22.094 13.023 1 66.44 241 ALA B C 1
ATOM 4027 O O . ALA B 1 241 ? 5.934 22.562 11.898 1 66.44 241 ALA B O 1
ATOM 4028 N N . ARG B 1 242 ? 5.164 22.312 13.898 1 57.44 242 ARG B N 1
ATOM 4029 C CA . ARG B 1 242 ? 3.977 23.156 13.836 1 57.44 242 ARG B CA 1
ATOM 4030 C C . ARG B 1 242 ? 4.312 24.531 13.258 1 57.44 242 ARG B C 1
ATOM 4032 O O . ARG B 1 242 ? 3.453 25.188 12.68 1 57.44 242 ARG B O 1
ATOM 4039 N N . GLY B 1 243 ? 5.508 24.969 13.195 1 49.44 243 GLY B N 1
ATOM 4040 C CA . GLY B 1 243 ? 5.773 26.281 12.609 1 49.44 243 GLY B CA 1
ATOM 4041 C C . GLY B 1 243 ? 5.508 26.328 11.117 1 49.44 243 GLY B C 1
ATOM 4042 O O . GLY B 1 243 ? 5.773 27.328 10.461 1 49.44 243 GLY B O 1
ATOM 4043 N N . VAL B 1 244 ? 4.988 25.25 10.633 1 45.94 244 VAL B N 1
ATOM 4044 C CA . VAL B 1 244 ? 4.688 25.219 9.203 1 45.94 244 VAL B CA 1
ATOM 4045 C C . VAL B 1 244 ? 3.215 25.562 8.984 1 45.94 244 VAL B C 1
ATOM 4047 O O . VAL B 1 244 ? 2.344 25.078 9.711 1 45.94 244 VAL B O 1
ATOM 4050 N N . VAL B 1 245 ? 2.785 26.641 8.375 1 45.69 245 VAL B N 1
ATOM 4051 C CA . VAL B 1 245 ? 1.462 27.188 8.086 1 45.69 245 VAL B CA 1
ATOM 4052 C C . VAL B 1 245 ? 0.599 26.109 7.422 1 45.69 245 VAL B C 1
ATOM 4054 O O . VAL B 1 245 ? 0.998 25.516 6.414 1 45.69 245 VAL B O 1
ATOM 4057 N N . CYS B 1 246 ? -0.442 25.672 8.125 1 46.56 246 CYS B N 1
ATOM 4058 C CA . CYS B 1 246 ? -1.433 24.781 7.523 1 46.56 246 CYS B CA 1
ATOM 4059 C C . CYS B 1 246 ? -2.066 25.422 6.297 1 46.56 246 CYS B C 1
ATOM 4061 O O . CYS B 1 246 ? -2.66 26.5 6.391 1 46.56 246 CYS B O 1
ATOM 4063 N N . PRO B 1 247 ? -1.783 24.969 5.211 1 42.94 247 PRO B N 1
ATOM 4064 C CA . PRO B 1 247 ? -2.242 25.656 4 1 42.94 247 PRO B CA 1
ATOM 4065 C C . PRO B 1 247 ? -3.748 25.906 4.004 1 42.94 247 PRO B C 1
ATOM 4067 O O . PRO B 1 247 ? -4.211 26.875 3.398 1 42.94 247 PRO B O 1
ATOM 4070 N N . LEU B 1 248 ? -4.465 25 4.48 1 43.09 248 LEU B N 1
ATOM 4071 C CA . LEU B 1 248 ? -5.91 25.172 4.387 1 43.09 248 LEU B CA 1
ATOM 4072 C C . LEU B 1 248 ? -6.402 26.188 5.41 1 43.09 248 LEU B C 1
ATOM 4074 O O . LEU B 1 248 ? -7.293 26.984 5.113 1 43.09 248 LEU B O 1
ATOM 4078 N N . THR B 1 249 ? -5.77 26.141 6.57 1 44.28 249 THR B N 1
ATOM 4079 C CA . THR B 1 249 ? -6.316 27 7.602 1 44.28 249 THR B CA 1
ATOM 4080 C C . THR B 1 249 ? -5.52 28.312 7.688 1 44.28 249 THR B C 1
ATOM 4082 O O . THR B 1 249 ? -5.93 29.25 8.375 1 44.28 249 THR B O 1
ATOM 4085 N N . GLN B 1 250 ? -4.609 28.516 6.758 1 43.16 250 GLN B N 1
ATOM 4086 C CA . GLN B 1 250 ? -3.74 29.688 6.762 1 43.16 250 GLN B CA 1
ATOM 4087 C C . GLN B 1 250 ? -3.227 29.984 8.164 1 43.16 250 GLN B C 1
ATOM 4089 O O . GLN B 1 250 ? -2.854 31.125 8.469 1 43.16 250 GLN B O 1
ATOM 4094 N N . GLN B 1 251 ? -3.551 29.172 9.016 1 41.31 251 GLN B N 1
ATOM 4095 C CA . GLN B 1 251 ? -3.062 29.359 10.375 1 41.31 251 GLN B CA 1
ATOM 4096 C C . GLN B 1 251 ? -1.74 28.625 10.586 1 41.31 251 GLN B C 1
ATOM 4098 O O . GLN B 1 251 ? -1.471 27.625 9.938 1 41.31 251 GLN B O 1
ATOM 4103 N N . LEU B 1 252 ? -0.809 29.312 11.078 1 41.34 252 LEU B N 1
ATOM 4104 C CA . LEU B 1 252 ? 0.454 28.688 11.445 1 41.34 252 LEU B CA 1
ATOM 4105 C C . LEU B 1 252 ? 0.212 27.328 12.109 1 41.34 252 LEU B C 1
ATOM 4107 O O . LEU B 1 252 ? -0.648 27.203 12.984 1 41.34 252 LEU B O 1
ATOM 4111 N N . VAL B 1 253 ? 0.611 26.406 11.594 1 39 253 VAL B N 1
ATOM 4112 C CA . VAL B 1 253 ? 0.706 25.141 12.32 1 39 253 VAL B CA 1
ATOM 4113 C C . VAL B 1 253 ? 1.517 25.344 13.602 1 39 253 VAL B C 1
ATOM 4115 O O . VAL B 1 253 ? 2.682 25.75 13.547 1 39 253 VAL B O 1
ATOM 4118 N N . GLY B 1 254 ? 0.903 25.828 14.773 1 38.53 254 GLY B N 1
ATOM 4119 C CA . GLY B 1 254 ? 1.385 26.234 16.094 1 38.53 254 GLY B CA 1
ATOM 4120 C C . GLY B 1 254 ? 0.924 27.609 16.5 1 38.53 254 GLY B C 1
ATOM 4121 O O . GLY B 1 254 ? 1.333 28.125 17.531 1 38.53 254 GLY B O 1
ATOM 4122 N N . ALA B 1 255 ? 0.596 28.438 15.492 1 32.28 255 ALA B N 1
ATOM 4123 C CA . ALA B 1 255 ? 0.083 29.688 16.047 1 32.28 255 ALA B CA 1
ATOM 4124 C C . ALA B 1 255 ? -1.148 29.453 16.906 1 32.28 255 ALA B C 1
ATOM 4126 O O . ALA B 1 255 ? -2.223 29.125 16.406 1 32.28 255 ALA B O 1
ATOM 4127 N N . VAL B 1 256 ? -0.991 28.844 17.906 1 29.92 256 VAL B N 1
ATOM 4128 C CA . VAL B 1 256 ? -2.008 28.953 18.953 1 29.92 256 VAL B CA 1
ATOM 4129 C C . VAL B 1 256 ? -2.541 30.391 19 1 29.92 256 VAL B C 1
ATOM 4131 O O . VAL B 1 256 ? -1.766 31.344 19.078 1 29.92 256 VAL B O 1
ATOM 4134 N N . ILE B 1 257 ? -3.656 30.672 18.359 1 28.19 257 ILE B N 1
ATOM 4135 C CA . ILE B 1 257 ? -4.34 31.891 18.75 1 28.19 257 ILE B CA 1
ATOM 4136 C C . ILE B 1 257 ? -4.125 32.156 20.25 1 28.19 257 ILE B C 1
ATOM 4138 O O . ILE B 1 257 ? -4.586 31.375 21.078 1 28.19 257 ILE B O 1
ATOM 4142 N N . ARG B 1 258 ? -2.967 32.656 20.531 1 27.23 258 ARG B N 1
ATOM 4143 C CA . ARG B 1 258 ? -2.904 33.25 21.859 1 27.23 258 ARG B CA 1
ATOM 4144 C C . ARG B 1 258 ? -4.133 34.125 22.141 1 27.23 258 ARG B C 1
ATOM 4146 O O . ARG B 1 258 ? -4.293 35.188 21.531 1 27.23 258 ARG B O 1
ATOM 4153 N N . HIS B 1 259 ? -5.312 33.375 22.219 1 25.48 259 HIS B N 1
ATOM 4154 C CA . HIS B 1 259 ? -6.355 34.188 22.859 1 25.48 259 HIS B CA 1
ATOM 4155 C C . HIS B 1 259 ? -5.77 35.125 23.906 1 25.48 259 HIS B C 1
ATOM 4157 O O . HIS B 1 259 ? -4.898 34.719 24.688 1 25.48 259 HIS B O 1
ATOM 4163 N N . THR B 1 260 ? -5.703 36.312 23.562 1 25.47 260 THR B N 1
ATOM 4164 C CA . THR B 1 260 ? -5.512 37.406 24.516 1 25.47 260 THR B CA 1
ATOM 4165 C C . THR B 1 260 ? -6.23 37.125 25.828 1 25.47 260 THR B C 1
ATOM 4167 O O . THR B 1 260 ? -7.422 36.812 25.828 1 25.47 260 THR B O 1
ATOM 4170 N N . ALA B 1 261 ? -5.512 36.562 26.781 1 26.31 261 ALA B N 1
ATOM 4171 C CA . ALA B 1 261 ? -5.902 36.562 28.188 1 26.31 261 ALA B CA 1
ATOM 4172 C C . ALA B 1 261 ? -6.578 37.875 28.578 1 26.31 261 ALA B C 1
ATOM 4174 O O . ALA B 1 261 ? -5.91 38.906 28.75 1 26.31 261 ALA B O 1
ATOM 4175 N N . GLY B 1 262 ? -7.68 38.188 27.781 1 24.92 262 GLY B N 1
ATOM 4176 C CA . GLY B 1 262 ? -8.32 39.312 28.406 1 24.92 262 GLY B CA 1
ATOM 4177 C C . GLY B 1 262 ? -8.469 39.156 29.906 1 24.92 262 GLY B C 1
ATOM 4178 O O . GLY B 1 262 ? -8.391 38.031 30.438 1 24.92 262 GLY B O 1
ATOM 4179 N N . PRO B 1 263 ? -8.195 40.156 30.703 1 27.97 263 PRO B N 1
ATOM 4180 C CA . PRO B 1 263 ? -8.336 40.125 32.156 1 27.97 263 PRO B CA 1
ATOM 4181 C C . PRO B 1 263 ? -9.664 39.531 32.594 1 27.97 263 PRO B C 1
ATOM 4183 O O . PRO B 1 263 ? -10.727 40 32.188 1 27.97 263 PRO B O 1
ATOM 4186 N N . PHE B 1 264 ? -9.836 38.188 32.531 1 25.23 264 PHE B N 1
ATOM 4187 C CA . PHE B 1 264 ? -11.008 37.688 33.25 1 25.23 264 PHE B CA 1
ATOM 4188 C C . PHE B 1 264 ? -11.172 38.406 34.594 1 25.23 264 PHE B C 1
ATOM 4190 O O . PHE B 1 264 ? -10.281 38.344 35.438 1 25.23 264 PHE B O 1
ATOM 4197 N N . SER B 1 265 ? -11.766 39.562 34.562 1 22.66 265 SER B N 1
ATOM 4198 C CA . SER B 1 265 ? -12.258 40.156 35.812 1 22.66 265 SER B CA 1
ATOM 4199 C C . SER B 1 265 ? -12.961 39.094 36.656 1 22.66 265 SER B C 1
ATOM 4201 O O . SER B 1 265 ? -13.805 38.344 36.156 1 22.66 265 SER B O 1
ATOM 4203 N N . THR B 1 266 ? -12.305 38.5 37.656 1 26.28 266 THR B N 1
ATOM 4204 C CA . THR B 1 266 ? -12.664 37.656 38.781 1 26.28 266 THR B CA 1
ATOM 4205 C C . THR B 1 266 ? -14.047 38.031 39.312 1 26.28 266 THR B C 1
ATOM 4207 O O . THR B 1 266 ? -14.266 38.062 40.531 1 26.28 266 THR B O 1
ATOM 4210 N N . GLY B 1 267 ? -15.047 38.375 38.438 1 22.89 267 GLY B N 1
ATOM 4211 C CA . GLY B 1 267 ? -16.266 38.562 39.219 1 22.89 267 GLY B CA 1
ATOM 4212 C C . GLY B 1 267 ? -16.656 37.344 40.031 1 22.89 267 GLY B C 1
ATOM 4213 O O . GLY B 1 267 ? -16.625 36.219 39.5 1 22.89 267 GLY B O 1
ATOM 4214 N N . ALA B 1 268 ? -16.656 37.375 41.375 1 24.33 268 ALA B N 1
ATOM 4215 C CA . ALA B 1 268 ? -17.031 36.562 42.531 1 24.33 268 ALA B CA 1
ATOM 4216 C C . ALA B 1 268 ? -18.406 35.938 42.312 1 24.33 268 ALA B C 1
ATOM 4218 O O . ALA B 1 268 ? -19.438 36.625 42.406 1 24.33 268 ALA B O 1
ATOM 4219 N N . VAL B 1 269 ? -18.625 35.219 41.188 1 23.78 269 VAL B N 1
ATOM 4220 C CA . VAL B 1 269 ? -19.969 34.656 41.25 1 23.78 269 VAL B CA 1
ATOM 4221 C C . VAL B 1 269 ? -20.109 33.781 42.5 1 23.78 269 VAL B C 1
ATOM 4223 O O . VAL B 1 269 ? -19.156 33.062 42.844 1 23.78 269 VAL B O 1
ATOM 4226 N N . GLU B 1 270 ? -21.062 33.938 43.281 1 25.39 270 GLU B N 1
ATOM 4227 C CA . GLU B 1 270 ? -21.609 33.312 44.5 1 25.39 270 GLU B CA 1
ATOM 4228 C C . GLU B 1 270 ? -21.781 31.828 44.312 1 25.39 270 GLU B C 1
ATOM 4230 O O . GLU B 1 270 ? -21.938 31.344 43.156 1 25.39 270 GLU B O 1
ATOM 4235 N N . GLY B 1 271 ? -21.578 30.906 45.312 1 22.33 271 GLY B N 1
ATOM 4236 C CA . GLY B 1 271 ? -21.375 29.547 45.781 1 22.33 271 GLY B CA 1
ATOM 4237 C C . GLY B 1 271 ? -22.5 28.609 45.375 1 22.33 271 GLY B C 1
ATOM 4238 O O . GLY B 1 271 ? -22.703 27.562 46.031 1 22.33 271 GLY B O 1
ATOM 4239 N N . GLY B 1 272 ? -23.188 28.688 44.188 1 24.19 272 GLY B N 1
ATOM 4240 C CA . GLY B 1 272 ? -24.312 27.766 44.25 1 24.19 272 GLY B CA 1
ATOM 4241 C C . GLY B 1 272 ? -23.875 26.312 44.281 1 24.19 272 GLY B C 1
ATOM 4242 O O . GLY B 1 272 ? -22.734 25.984 43.938 1 24.19 272 GLY B O 1
ATOM 4243 N N . GLN B 1 273 ? -24.609 25.391 45.062 1 25.67 273 GLN B N 1
ATOM 4244 C CA . GLN B 1 273 ? -24.453 24.031 45.562 1 25.67 273 GLN B CA 1
ATOM 4245 C C . GLN B 1 273 ? -24.328 23.031 44.438 1 25.67 273 GLN B C 1
ATOM 4247 O O . GLN B 1 273 ? -25.078 23.109 43.438 1 25.67 273 GLN B O 1
ATOM 4252 N N . PRO B 1 274 ? -23.188 22.359 44.25 1 26.41 274 PRO B N 1
ATOM 4253 C CA . PRO B 1 274 ? -22.828 21.375 43.25 1 26.41 274 PRO B CA 1
ATOM 4254 C C . PRO B 1 274 ? -23.781 20.188 43.188 1 26.41 274 PRO B C 1
ATOM 4256 O O . PRO B 1 274 ? -23.953 19.484 44.188 1 26.41 274 PRO B O 1
ATOM 4259 N N . THR B 1 275 ? -25.031 20.266 42.594 1 25.16 275 THR B N 1
ATOM 4260 C CA . THR B 1 275 ? -25.953 19.141 42.531 1 25.16 275 THR B CA 1
ATOM 4261 C C . THR B 1 275 ? -25.312 17.953 41.812 1 25.16 275 THR B C 1
ATOM 4263 O O . THR B 1 275 ? -24.734 18.125 40.75 1 25.16 275 THR B O 1
ATOM 4266 N N . THR B 1 276 ? -24.828 16.906 42.5 1 25.17 276 THR B N 1
ATOM 4267 C CA . THR B 1 276 ? -24.172 15.648 42.219 1 25.17 276 THR B CA 1
ATOM 4268 C C . THR B 1 276 ? -25.062 14.781 41.312 1 25.17 276 THR B C 1
ATOM 4270 O O . THR B 1 276 ? -26.281 14.75 41.469 1 25.17 276 THR B O 1
ATOM 4273 N N . LEU B 1 277 ? -24.672 14.625 40.031 1 22.22 277 LEU B N 1
ATOM 4274 C CA . LEU B 1 277 ? -25.312 13.836 39 1 22.22 277 LEU B CA 1
ATOM 4275 C C . LEU B 1 277 ? -25.578 12.414 39.469 1 22.22 277 LEU B C 1
ATOM 4277 O O . LEU B 1 277 ? -25.781 11.508 38.656 1 22.22 277 LEU B O 1
ATOM 4281 N N . ALA B 1 278 ? -25.484 11.969 40.75 1 25.23 278 ALA B N 1
ATOM 4282 C CA . ALA B 1 278 ? -25.828 10.641 41.25 1 25.23 278 ALA B CA 1
ATOM 4283 C C . ALA B 1 278 ? -27.281 10.289 40.906 1 25.23 278 ALA B C 1
ATOM 4285 O O . ALA B 1 278 ? -27.672 9.125 40.969 1 25.23 278 ALA B O 1
ATOM 4286 N N . ASP B 1 279 ? -28.234 11.25 40.844 1 22.88 279 ASP B N 1
ATOM 4287 C CA . ASP B 1 279 ? -29.625 10.852 41.031 1 22.88 279 ASP B CA 1
ATOM 4288 C C . ASP B 1 279 ? -30.141 10.086 39.812 1 22.88 279 ASP B C 1
ATOM 4290 O O . ASP B 1 279 ? -31.312 9.695 39.75 1 22.88 279 ASP B O 1
ATOM 4294 N N . ALA B 1 280 ? -29.516 10.109 38.656 1 22.33 280 ALA B N 1
ATOM 4295 C CA . ALA B 1 280 ? -30.406 9.703 37.562 1 22.33 280 ALA B CA 1
ATOM 4296 C C . ALA B 1 280 ? -30.594 8.195 37.562 1 22.33 280 ALA B C 1
ATOM 4298 O O . ALA B 1 280 ? -31.125 7.641 36.594 1 22.33 280 ALA B O 1
ATOM 4299 N N . ALA B 1 281 ? -29.938 7.418 38.438 1 24.36 281 ALA B N 1
ATOM 4300 C CA . ALA B 1 281 ? -30.078 5.973 38.312 1 24.36 281 ALA B CA 1
ATOM 4301 C C . ALA B 1 281 ? -31.5 5.52 38.656 1 24.36 281 ALA B C 1
ATOM 4303 O O . ALA B 1 281 ? -31.844 4.352 38.469 1 24.36 281 ALA B O 1
ATOM 4304 N N . ARG B 1 282 ? -32.25 6.301 39.469 1 23.5 282 ARG B N 1
ATOM 4305 C CA . ARG B 1 282 ? -33.281 5.621 40.25 1 23.5 282 ARG B CA 1
ATOM 4306 C C . ARG B 1 282 ? -34.406 5.145 39.344 1 23.5 282 ARG B C 1
ATOM 4308 O O . ARG B 1 282 ? -35.219 4.297 39.75 1 23.5 282 ARG B O 1
ATOM 4315 N N . THR B 1 283 ? -34.844 5.922 38.375 1 24.73 283 THR B N 1
ATOM 4316 C CA . THR B 1 283 ? -36.312 5.867 38.25 1 24.73 283 THR B CA 1
ATOM 4317 C C . THR B 1 283 ? -36.75 4.59 37.562 1 24.73 283 THR B C 1
ATOM 4319 O O . THR B 1 283 ? -37.938 4.363 37.344 1 24.73 283 THR B O 1
ATOM 4322 N N . SER B 1 284 ? -35.875 3.859 36.75 1 21.92 284 SER B N 1
ATOM 4323 C CA . SER B 1 284 ? -36.688 2.932 36 1 21.92 284 SER B CA 1
ATOM 4324 C C . SER B 1 284 ? -37.125 1.751 36.844 1 21.92 284 SER B C 1
ATOM 4326 O O . SER B 1 284 ? -36.812 0.6 36.531 1 21.92 284 SER B O 1
ATOM 4328 N N . ALA B 1 285 ? -37.125 1.915 38.188 1 23.64 285 ALA B N 1
ATOM 4329 C CA . ALA B 1 285 ? -37.594 0.786 38.969 1 23.64 285 ALA B CA 1
ATOM 4330 C C . ALA B 1 285 ? -39.062 0.458 38.625 1 23.64 285 ALA B C 1
ATOM 4332 O O . ALA B 1 285 ? -39.5 -0.678 38.812 1 23.64 285 ALA B O 1
ATOM 4333 N N . MET B 1 286 ? -39.844 1.53 38.469 1 22.34 286 MET B N 1
ATOM 4334 C CA . MET B 1 286 ? -41.219 1.091 38.531 1 22.34 286 MET B CA 1
ATOM 4335 C C . MET B 1 286 ? -41.656 0.477 37.188 1 22.34 286 MET B C 1
ATOM 4337 O O . MET B 1 286 ? -41.312 0.987 36.125 1 22.34 286 MET B O 1
#

Sequence (572 aa):
MARKRAKTEAAAQQEAPPSEGMFDHRSLDRLLESNRRWAASQLEADPQFFKRLVEQQTPEFLWIGCSDSRVPANQIMGLSPGEVFVQRNVGNQAGHTDMNLMACLEYAVKTLKVKTVIVCGHYNCGAVRAALELPSRTPGLVNCWISDIREARNQAAAELEALGPDDAVARLCELNVLRQVFHVCTSPVVQSAWAEGTELHIWGLIYDLRDGLAKRLAGPFTASSEVGGDEATVQNFVESARGVVCPLTQQLVGAVIRHTAGPFSTGAVEGGQPTTLADAARTSAMMARKRAKTEAAAQQEAPPSEGMFDHRSLDRLLESNRRWAASQLEADPQFFKRLVEQQTPEFLWIGCSDSRVPANQIMGLSPGEVFVQRNVGNQAGHTDMNLMACLEYAVKTLKVKTVIVCGHYNCGAVRAALELPSRTPGLVNCWISDIREARNQAAAELEALGPDDAVARLCELNVLRQVFHVCTSPVVQSAWAEGTELHIWGLIYDLRDGLAKRLAGPFTASSEVGGDEATVQNFVESARGVVCPLTQQLVGAVIRHTAGPFSTGAVEGGQPTTLADAARTSAM

Organism: NCBI:txid307507

Radius of gyration: 30.57 Å; Cα contacts (8 Å, |Δi|>4): 885; chains: 2; bounding box: 149×96×76 Å

Nearest PDB structures (foldseek):
  3ucj-assembly1_A  TM=9.592E-01  e=1.626E-23  Coccomyxa sp. PA
  4o1j-assembly1_A  TM=9.610E-01  e=7.982E-21  Sordaria macrospora
  6gwu-assembly1_B  TM=9.157E-01  e=5.263E-18  Candida albicans
  2w3n-assembly1_B  TM=8.477E-01  e=7.069E-18  Cryptococcus neoformans
  2w3n-assembly1_C  TM=8.453E-01  e=1.201E-16  Cryptococcus neoformans

InterPro domains:
  IPR001765 Carbonic anhydrase [PF00484] (62-213)
  IPR001765 Carbonic anhydrase [PTHR11002] (13-221)
  IPR001765 Carbonic anhydrase [SM00947] (54-218)
  IPR015892 Carbonic anhydrase, prokaryotic-like, conserved site [PS00704] (66-73)
  IPR015892 Carbonic anhydrase, prokaryotic-like, conserved site [PS00705] (106-126)
  IPR036874 Carbonic anhydrase superfamily [G3DSA:3.40.1050.10] (22-237)
  IPR036874 Carbonic anhydrase superfamily [SSF53056] (26-217)

pLDDT: mean 77.96, std 27.82, range [21.53, 98.81]

Solvent-accessible surface area (backbone atoms only — not comparable to full-atom values): 31875 Å² total; per-residue (Å²): 135,80,78,72,75,76,73,74,73,75,73,76,74,72,72,70,69,79,77,77,74,80,64,68,62,54,57,58,50,51,36,48,49,33,11,48,51,42,32,50,50,45,37,72,76,33,79,55,49,34,62,49,48,68,70,46,72,61,23,49,30,35,40,34,22,34,18,54,23,70,56,48,63,45,64,52,36,61,48,59,74,28,42,41,28,39,36,27,28,69,63,30,69,42,57,90,85,39,56,66,54,48,18,40,50,40,43,38,50,72,70,43,52,26,42,33,38,37,35,33,33,40,52,84,38,67,53,53,47,52,47,69,43,81,78,72,84,59,59,69,54,42,48,61,61,41,46,65,50,31,49,51,46,62,76,39,39,73,65,40,67,75,40,55,73,70,55,27,42,41,49,47,31,52,52,43,30,47,47,28,41,47,36,48,54,67,28,71,60,47,43,50,37,37,72,71,65,46,74,44,34,38,34,22,32,40,30,35,57,76,68,45,44,69,40,83,53,41,67,75,39,62,45,57,72,76,56,48,50,94,72,47,42,62,67,60,43,44,60,64,45,19,73,38,55,35,79,87,69,70,37,42,26,67,62,59,76,71,68,71,78,59,80,74,74,75,76,78,75,79,83,79,79,82,81,70,84,73,69,75,73,60,68,78,76,115,135,81,74,73,74,73,72,76,73,73,72,76,74,74,72,69,69,79,77,78,75,79,61,69,61,54,58,56,51,50,39,47,51,34,10,48,51,41,31,51,50,46,39,71,75,33,78,56,48,35,63,49,49,69,70,45,72,60,24,49,29,34,40,36,22,36,19,54,23,69,58,49,64,45,64,54,35,61,46,57,76,28,44,41,28,38,37,26,27,70,63,30,68,40,57,89,83,38,56,64,54,47,18,40,51,40,43,39,49,73,68,43,52,26,42,33,38,36,35,32,33,40,54,83,38,66,54,52,48,51,47,70,44,82,79,71,84,59,59,69,56,41,48,61,62,40,45,66,52,31,49,53,45,62,77,40,39,74,66,40,66,74,40,57,74,69,55,28,43,40,50,48,30,53,52,43,30,48,48,26,40,48,37,49,55,67,28,70,61,46,44,50,37,37,73,73,62,46,72,46,35,39,33,24,32,39,30,35,58,75,69,44,45,68,39,84,55,40,69,75,40,61,46,58,72,76,56,48,52,95,72,47,40,64,66,59,42,46,62,66,45,20,74,39,54,36,78,87,70,71,37,44,25,69,60,62,74,70,68,71,78,61,80,73,74,76,73,79,72,80,82,77,79,81,79,70,84,75,68,78,74,61,70,83,72,117

Secondary structure (DSSP, 8-state):
-------------------TT---HHHHHHHHHHHHHHHHHHHHH-TTHHHHHHH----SEEEEEE--TT--HHHHHTPPTTSEEEEEETT----TT-HHHHHHHHIIIIIS--SEEEEEEETT-HHHHHHH-SS--S-HHHHHHTHHHHHHHHHTHHHHHTS-HHHHHHHHHHHHHHHHHHHHHTSHHHHHHHHTT---EEEEEEEETTTTEEEEEEEEE-SGGGGTGGG--HHHHHHHHTTSEETTTTEETT----------------------GGGGGGGGG-/-------------------TT---HHHHHHHHHHHHHHHHHHHHH-TTHHHHHHH----SEEEEEE--TT--HHHHHTPPTTSEEEEEETT----TT-HHHHHHHHIIIIIS--SEEEEEEETT-HHHHHHH-SS--S-HHHHHHTHHHHHHHHHTHHHHHTS-HHHHHHHHHHHHHHHHHHHHHTSHHHHHHHHTT---EEEEEEEETTTTEEEEEE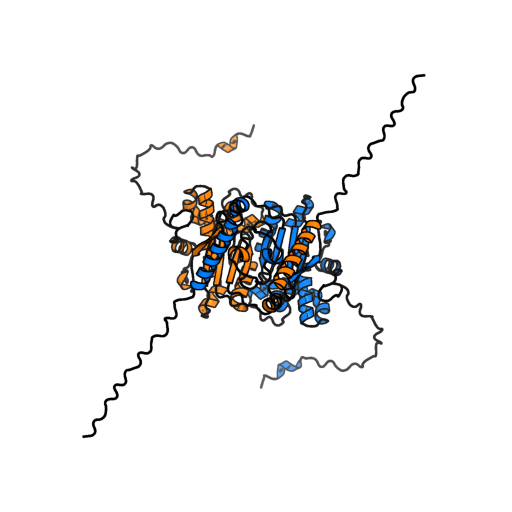EEE-SGGGGTGGG--HHHHHHHHTTSEETTTTEETT----------------------GGGGGSGGG-